Protein AF-A0A2V9ASQ1-F1 (afdb_monomer_lite)

Structure (mmCIF, N/CA/C/O backbone):
data_AF-A0A2V9ASQ1-F1
#
_entry.id   AF-A0A2V9ASQ1-F1
#
loop_
_atom_site.group_PDB
_atom_site.id
_atom_site.type_symbol
_atom_site.label_atom_id
_atom_site.label_alt_id
_atom_site.label_comp_id
_atom_site.label_asym_id
_atom_site.label_entity_id
_atom_site.label_seq_id
_atom_site.pdbx_PDB_ins_code
_atom_site.Cartn_x
_atom_site.Cartn_y
_atom_site.Cartn_z
_atom_site.occupancy
_atom_site.B_iso_or_equiv
_atom_site.auth_seq_id
_atom_site.auth_comp_id
_atom_site.auth_asym_id
_atom_site.auth_atom_id
_atom_site.pdbx_PDB_model_num
ATOM 1 N N . VAL A 1 1 ? 14.785 38.535 -5.615 1.00 66.75 1 VAL A N 1
ATOM 2 C CA . VAL A 1 1 ? 14.908 37.424 -6.588 1.00 66.75 1 VAL A CA 1
ATOM 3 C C . VAL A 1 1 ? 13.510 36.953 -6.958 1.00 66.75 1 VAL A C 1
ATOM 5 O O . VAL A 1 1 ? 12.688 36.824 -6.057 1.00 66.75 1 VAL A O 1
ATOM 8 N N . LEU A 1 2 ? 13.222 36.755 -8.245 1.00 79.19 2 LEU A N 1
ATOM 9 C CA . LEU A 1 2 ? 11.954 36.198 -8.739 1.00 79.19 2 LEU A CA 1
ATOM 10 C C . LEU A 1 2 ? 12.203 34.816 -9.364 1.00 79.19 2 LEU A C 1
ATOM 12 O O . LEU A 1 2 ? 13.325 34.525 -9.776 1.00 79.19 2 LEU A O 1
ATOM 16 N N . LYS A 1 3 ? 11.167 33.970 -9.443 1.00 86.06 3 LYS A N 1
ATOM 17 C CA . LYS A 1 3 ? 11.242 32.695 -10.177 1.00 86.06 3 LYS A CA 1
ATOM 18 C C . LYS A 1 3 ? 11.595 32.963 -11.649 1.00 86.06 3 LYS A C 1
ATOM 20 O O . LYS A 1 3 ? 11.177 33.977 -12.201 1.00 86.06 3 LYS A O 1
ATOM 25 N N . ASN A 1 4 ? 12.355 32.060 -12.265 1.00 85.75 4 ASN A N 1
ATOM 26 C CA . ASN A 1 4 ? 12.883 32.130 -13.632 1.00 85.75 4 ASN A CA 1
ATOM 27 C C . ASN A 1 4 ? 13.886 33.266 -13.917 1.00 85.75 4 ASN A C 1
ATOM 29 O O . ASN A 1 4 ? 14.324 33.390 -15.062 1.00 85.75 4 ASN A O 1
ATOM 33 N N . MET A 1 5 ? 14.276 34.061 -12.914 1.00 91.75 5 MET A N 1
ATOM 34 C CA . MET A 1 5 ? 15.291 35.109 -13.048 1.00 91.75 5 MET A CA 1
ATOM 35 C C . MET A 1 5 ? 16.697 34.497 -13.129 1.00 91.75 5 MET A C 1
ATOM 37 O O . MET A 1 5 ? 16.982 33.517 -12.438 1.00 91.75 5 MET A O 1
ATOM 41 N N . TRP A 1 6 ? 17.574 35.086 -13.943 1.00 91.62 6 TRP A N 1
ATOM 42 C CA . TRP A 1 6 ? 19.002 34.761 -13.956 1.00 91.62 6 TRP A CA 1
ATOM 43 C C . TRP A 1 6 ? 19.719 35.467 -12.804 1.00 91.62 6 TRP A C 1
ATOM 45 O O . TRP A 1 6 ? 19.472 36.647 -12.550 1.00 91.62 6 TRP A O 1
ATOM 55 N N . VAL A 1 7 ? 20.611 34.752 -12.123 1.00 91.94 7 VAL A N 1
ATOM 56 C CA . VAL A 1 7 ? 21.483 35.281 -11.068 1.00 91.94 7 VAL A CA 1
ATOM 57 C C . VAL A 1 7 ? 22.901 34.741 -11.236 1.00 91.94 7 VAL A C 1
ATOM 59 O O . VAL A 1 7 ? 23.090 33.633 -11.739 1.00 91.94 7 VAL A O 1
ATOM 62 N N . THR A 1 8 ? 23.886 35.515 -10.786 1.00 92.06 8 THR A N 1
ATOM 63 C CA . THR A 1 8 ? 25.280 35.074 -10.668 1.00 92.06 8 THR A CA 1
ATOM 64 C C . THR A 1 8 ? 25.557 34.727 -9.209 1.00 92.06 8 THR A C 1
ATOM 66 O O . THR A 1 8 ? 25.325 35.544 -8.320 1.00 92.06 8 THR A O 1
ATOM 69 N N . LEU A 1 9 ? 26.017 33.505 -8.972 1.00 88.69 9 LEU A N 1
ATOM 70 C CA . LEU A 1 9 ? 26.540 33.018 -7.703 1.00 88.69 9 LEU A CA 1
ATOM 71 C C . LEU A 1 9 ? 28.034 33.321 -7.632 1.00 88.69 9 LEU A C 1
ATOM 73 O O . LEU A 1 9 ? 28.759 32.980 -8.564 1.00 88.69 9 LEU A O 1
ATOM 77 N N . GLU A 1 10 ? 28.492 33.879 -6.515 1.00 90.12 10 GLU A N 1
ATOM 78 C CA . GLU A 1 10 ? 29.913 33.915 -6.163 1.00 90.12 10 GLU A CA 1
ATOM 79 C C . GLU A 1 10 ? 30.179 32.845 -5.105 1.00 90.12 10 GLU A C 1
ATOM 81 O O . GLU A 1 10 ? 29.611 32.879 -4.013 1.00 90.12 10 GLU A O 1
ATOM 86 N N . ILE A 1 11 ? 31.007 31.863 -5.451 1.00 86.94 11 ILE A N 1
ATOM 87 C CA . ILE A 1 11 ? 31.302 30.699 -4.617 1.00 86.94 11 ILE A CA 1
ATOM 88 C C . ILE A 1 11 ? 32.784 30.755 -4.226 1.00 86.94 11 ILE A C 1
ATOM 90 O O . ILE A 1 11 ? 33.642 30.742 -5.113 1.00 86.94 11 ILE A O 1
ATOM 94 N N . PRO A 1 12 ? 33.118 30.847 -2.923 1.00 82.88 12 PRO A N 1
ATOM 95 C CA . PRO A 1 12 ? 34.505 30.846 -2.468 1.00 82.88 12 PRO A CA 1
ATOM 96 C C . PRO A 1 12 ? 35.256 29.609 -2.968 1.00 82.88 12 PRO A C 1
ATOM 98 O O . PRO A 1 12 ? 34.724 28.499 -2.926 1.00 82.88 12 PRO A O 1
ATOM 101 N N . HIS A 1 13 ? 36.494 29.787 -3.433 1.00 80.50 13 HIS A N 1
ATOM 102 C CA . HIS A 1 13 ? 37.322 28.650 -3.824 1.00 80.50 13 HIS A CA 1
ATOM 103 C C . HIS A 1 13 ? 37.746 27.861 -2.570 1.00 80.50 13 HIS A C 1
ATOM 105 O O . HIS A 1 13 ? 38.142 28.488 -1.585 1.00 80.50 13 HIS A O 1
ATOM 111 N N . PRO A 1 14 ? 37.739 26.514 -2.584 1.00 76.62 14 PRO A N 1
ATOM 112 C CA . PRO A 1 14 ? 38.239 25.706 -1.464 1.00 76.62 14 PRO A CA 1
ATOM 113 C C . PRO A 1 14 ? 39.764 25.795 -1.255 1.00 76.62 14 PRO A C 1
ATOM 115 O O . PRO A 1 14 ? 40.278 25.258 -0.279 1.00 76.62 14 PRO A O 1
ATOM 118 N N . GLU A 1 15 ? 40.491 26.471 -2.150 1.00 78.75 15 GLU A N 1
ATOM 119 C CA . GLU A 1 15 ? 41.943 26.660 -2.059 1.00 78.75 15 GLU A CA 1
ATOM 120 C C . GLU A 1 15 ? 42.275 28.113 -1.721 1.00 78.75 15 GLU A C 1
ATOM 122 O O . GLU A 1 15 ? 41.884 29.043 -2.433 1.00 78.75 15 GLU A O 1
ATOM 127 N N . THR A 1 16 ? 43.030 28.304 -0.641 1.00 74.00 16 THR A N 1
ATOM 128 C CA . THR A 1 16 ? 43.432 29.620 -0.141 1.00 74.00 16 THR A CA 1
ATOM 129 C C . THR A 1 16 ? 44.276 30.373 -1.172 1.00 74.00 16 THR A C 1
ATOM 131 O O . THR A 1 16 ? 45.390 29.963 -1.487 1.00 74.00 16 THR A O 1
ATOM 134 N N . GLY A 1 17 ? 43.767 31.510 -1.654 1.00 78.31 17 GLY A N 1
ATOM 135 C CA . GLY A 1 17 ? 44.460 32.393 -2.601 1.00 78.31 17 GLY A CA 1
ATOM 136 C C . GLY A 1 17 ? 43.911 32.368 -4.031 1.00 78.31 17 GLY A C 1
ATOM 137 O O . GLY A 1 17 ? 44.280 33.234 -4.822 1.00 78.31 17 GLY A O 1
ATOM 138 N N . GLN A 1 18 ? 43.001 31.447 -4.363 1.00 79.88 18 GLN A N 1
ATOM 139 C CA . GLN A 1 18 ? 42.283 31.474 -5.641 1.00 79.88 18 GLN A CA 1
ATOM 140 C C . GLN A 1 18 ? 41.090 32.459 -5.612 1.00 79.88 18 GLN A C 1
ATOM 142 O O . GLN A 1 18 ? 40.472 32.646 -4.559 1.00 79.88 18 GLN A O 1
ATOM 147 N N . PRO A 1 19 ? 40.734 33.097 -6.747 1.00 81.88 19 PRO A N 1
ATOM 148 C CA . PRO A 1 19 ? 39.574 33.984 -6.822 1.00 81.88 19 PRO A CA 1
ATOM 149 C C . PRO A 1 19 ? 38.247 33.211 -6.659 1.00 81.88 19 PRO A C 1
ATOM 151 O O . PRO A 1 19 ? 38.173 32.035 -7.029 1.00 81.88 19 PRO A O 1
ATOM 154 N N . PRO A 1 20 ? 37.171 33.850 -6.154 1.00 83.69 20 PRO A N 1
ATOM 155 C CA . PRO A 1 20 ? 35.844 33.237 -6.098 1.00 83.69 20 PRO A CA 1
ATOM 156 C C . PRO A 1 20 ? 35.356 32.788 -7.481 1.00 83.69 20 PRO A C 1
ATOM 158 O O . PRO A 1 20 ? 35.500 33.503 -8.474 1.00 83.69 20 PRO A O 1
ATOM 161 N N . ARG A 1 21 ? 34.735 31.608 -7.543 1.00 84.75 21 ARG A N 1
ATOM 162 C CA . ARG A 1 21 ? 34.121 31.068 -8.759 1.00 84.75 21 ARG A CA 1
ATOM 163 C C . ARG A 1 21 ? 32.798 31.786 -9.009 1.00 84.75 21 ARG A C 1
ATOM 165 O O . ARG A 1 21 ? 31.922 31.768 -8.147 1.00 84.75 21 ARG A O 1
ATOM 172 N N . GLN A 1 22 ? 32.636 32.380 -10.188 1.00 87.44 22 GLN A N 1
ATOM 173 C CA . GLN A 1 22 ? 31.364 32.959 -10.624 1.00 87.44 22 GLN A CA 1
ATOM 174 C C . GLN A 1 22 ? 30.602 31.962 -11.501 1.00 87.44 22 GLN A C 1
ATOM 176 O O . GLN A 1 22 ? 31.127 31.506 -12.515 1.00 87.44 22 GLN A O 1
ATOM 181 N N . VAL A 1 23 ? 29.364 31.629 -11.123 1.00 88.81 23 VAL A N 1
ATOM 182 C CA . VAL A 1 23 ? 28.495 30.718 -11.892 1.00 88.81 23 VAL A CA 1
ATOM 183 C C . VAL A 1 23 ? 27.116 31.323 -12.078 1.00 88.81 23 VAL A C 1
ATOM 185 O O . VAL A 1 23 ? 26.509 31.825 -11.134 1.00 88.81 23 VAL A O 1
ATOM 188 N N . ARG A 1 24 ? 26.593 31.258 -13.300 1.00 91.69 24 ARG A N 1
ATOM 189 C CA . ARG A 1 24 ? 25.249 31.726 -13.622 1.00 91.69 24 ARG A CA 1
ATOM 190 C C . ARG A 1 24 ? 24.228 30.598 -13.478 1.00 91.69 24 ARG A C 1
ATOM 192 O O . ARG A 1 24 ? 24.444 29.477 -13.933 1.00 91.69 24 ARG A O 1
ATOM 199 N N . GLY A 1 25 ? 23.103 30.913 -12.843 1.00 92.25 25 GLY A N 1
ATOM 200 C CA . GLY A 1 25 ? 21.998 29.983 -12.640 1.00 92.25 25 GLY A CA 1
ATOM 201 C C . GLY A 1 25 ? 20.637 30.661 -12.746 1.00 92.25 25 GLY A C 1
ATOM 202 O O . GLY A 1 25 ? 20.499 31.874 -12.558 1.00 92.25 25 GLY A O 1
ATOM 203 N N . ARG A 1 26 ? 19.618 29.867 -13.064 1.00 93.69 26 ARG A N 1
ATOM 204 C CA . ARG A 1 26 ? 18.222 30.281 -13.175 1.00 93.69 26 ARG A CA 1
ATOM 205 C C . ARG A 1 26 ? 17.444 29.836 -11.946 1.00 93.69 26 ARG A C 1
ATOM 207 O O . ARG A 1 26 ? 17.556 28.702 -11.496 1.00 93.69 26 ARG A O 1
ATOM 214 N N . VAL A 1 27 ? 16.624 30.727 -11.402 1.00 93.94 27 VAL A N 1
ATOM 215 C CA . VAL A 1 27 ? 15.876 30.471 -10.163 1.00 93.94 27 VAL A CA 1
ATOM 216 C C . VAL A 1 27 ? 14.687 29.543 -10.408 1.00 93.94 27 VAL A C 1
ATOM 218 O O . VAL A 1 27 ? 13.635 29.989 -10.871 1.00 93.94 27 VAL A O 1
ATOM 221 N N . ALA A 1 28 ? 14.838 28.270 -10.044 1.00 93.12 28 ALA A N 1
ATOM 222 C CA . ALA A 1 28 ? 13.814 27.238 -10.194 1.00 93.12 28 ALA A CA 1
ATOM 223 C C . ALA A 1 28 ? 12.692 27.388 -9.151 1.00 93.12 28 ALA A C 1
ATOM 225 O O . ALA A 1 28 ? 11.502 27.419 -9.489 1.00 93.12 28 ALA A O 1
ATOM 226 N N . TRP A 1 29 ? 13.055 27.558 -7.873 1.00 94.75 29 TRP A N 1
ATOM 227 C CA . TRP A 1 29 ? 12.104 27.827 -6.791 1.00 94.75 29 TRP A CA 1
ATOM 228 C C . TRP A 1 29 ? 12.689 28.703 -5.677 1.00 94.75 29 TRP A C 1
ATOM 230 O O . TRP A 1 29 ? 13.901 28.813 -5.510 1.00 94.75 29 TRP A O 1
ATOM 240 N N . ILE A 1 30 ? 11.792 29.351 -4.925 1.00 91.62 30 ILE A N 1
ATOM 241 C CA . ILE A 1 30 ? 12.100 30.176 -3.749 1.00 91.62 30 ILE A CA 1
ATOM 242 C C . ILE A 1 30 ? 11.101 29.818 -2.648 1.00 91.62 30 ILE A C 1
ATOM 244 O O . ILE A 1 30 ? 9.896 30.000 -2.834 1.00 91.62 30 ILE A O 1
ATOM 248 N N . GLN A 1 31 ? 11.586 29.386 -1.488 1.00 93.00 31 GLN A N 1
ATOM 249 C CA . GLN A 1 31 ? 10.782 29.261 -0.278 1.00 93.00 31 GLN A CA 1
ATOM 250 C C . GLN A 1 31 ? 11.003 30.495 0.591 1.00 93.00 31 GLN A C 1
ATOM 252 O O . GLN A 1 31 ? 12.125 30.825 0.983 1.00 93.00 31 GLN A O 1
ATOM 257 N N . ARG A 1 32 ? 9.906 31.196 0.884 1.00 88.62 32 ARG A N 1
ATOM 258 C CA . ARG A 1 32 ? 9.924 32.333 1.805 1.00 88.62 32 ARG A CA 1
ATOM 259 C C . ARG A 1 32 ? 10.017 31.816 3.251 1.00 88.62 32 ARG A C 1
ATOM 261 O O . ARG A 1 32 ? 9.300 30.864 3.575 1.00 88.62 32 ARG A O 1
ATOM 268 N N . PRO A 1 33 ? 10.842 32.436 4.113 1.00 91.44 33 PRO A N 1
ATOM 269 C CA . PRO A 1 33 ? 10.859 32.163 5.548 1.00 91.44 33 PRO A CA 1
ATOM 270 C C . PRO A 1 33 ? 9.451 32.224 6.150 1.00 91.44 33 PRO A C 1
ATOM 272 O O . PRO A 1 33 ? 8.705 33.163 5.869 1.00 91.44 33 PRO A O 1
ATOM 275 N N . ARG A 1 34 ? 9.085 31.253 6.997 1.00 88.31 34 ARG A N 1
ATOM 276 C CA . ARG A 1 34 ? 7.838 31.313 7.786 1.00 88.31 34 ARG A CA 1
ATOM 277 C C . ARG A 1 34 ? 8.023 32.077 9.099 1.00 88.31 34 ARG A C 1
ATOM 279 O O . ARG A 1 34 ? 7.042 32.482 9.710 1.00 88.31 34 ARG A O 1
ATOM 286 N N . THR A 1 35 ? 9.267 32.282 9.532 1.00 87.31 35 THR A N 1
ATOM 287 C CA . THR A 1 35 ? 9.626 33.054 10.729 1.00 87.31 35 THR A CA 1
ATOM 288 C C . THR A 1 35 ? 10.836 33.948 10.455 1.00 87.31 35 THR A C 1
ATOM 290 O O . THR A 1 35 ? 11.650 33.657 9.583 1.00 87.31 35 THR A O 1
ATOM 293 N N . VAL A 1 36 ? 10.993 35.024 11.235 1.00 83.06 36 VAL A N 1
ATOM 294 C CA . VAL A 1 36 ? 12.063 36.035 11.063 1.00 83.06 36 VAL A CA 1
ATOM 295 C C . VAL A 1 36 ? 13.482 35.457 11.236 1.00 83.06 36 VAL A C 1
ATOM 297 O O . VAL A 1 36 ? 14.451 36.056 10.789 1.00 83.06 36 VAL A O 1
ATOM 300 N N . ARG A 1 37 ? 13.619 34.279 11.864 1.00 86.75 37 ARG A N 1
ATOM 301 C CA . ARG A 1 37 ? 14.907 33.589 12.075 1.00 86.75 37 ARG A CA 1
ATOM 302 C C . ARG A 1 37 ? 15.264 32.580 10.975 1.00 86.75 37 ARG A C 1
ATOM 304 O O . ARG A 1 37 ? 16.344 32.003 11.024 1.00 86.75 37 ARG A O 1
ATOM 311 N N . GLN A 1 38 ? 14.369 32.321 10.021 1.00 88.56 38 GLN A N 1
ATOM 312 C CA . GLN A 1 38 ? 14.626 31.400 8.913 1.00 88.56 38 GLN A CA 1
ATOM 313 C C . GLN A 1 38 ? 15.259 32.139 7.728 1.00 88.56 38 GLN A C 1
ATOM 315 O O . GLN A 1 38 ? 14.859 33.251 7.386 1.00 88.56 38 GLN A O 1
ATOM 320 N N . LEU A 1 39 ? 16.231 31.499 7.080 1.00 89.62 39 LEU A N 1
ATOM 321 C CA . LEU A 1 39 ? 16.844 31.997 5.849 1.00 89.62 39 LEU A CA 1
ATOM 322 C C . LEU A 1 39 ? 15.959 31.686 4.635 1.00 89.62 39 LEU A C 1
ATOM 324 O O . LEU A 1 39 ? 15.173 30.736 4.647 1.00 89.62 39 LEU A O 1
ATOM 328 N N . PHE A 1 40 ? 16.099 32.477 3.570 1.00 88.19 40 PHE A N 1
ATOM 329 C CA . PHE A 1 40 ? 15.513 32.135 2.275 1.00 88.19 40 PHE A CA 1
ATOM 330 C C . PHE A 1 40 ? 16.185 30.878 1.728 1.00 88.19 40 PHE A C 1
ATOM 332 O O . PHE A 1 40 ? 17.410 30.810 1.670 1.00 88.19 40 PHE A O 1
ATOM 339 N N . GLN A 1 41 ? 15.382 29.920 1.272 1.00 92.31 41 GLN A N 1
ATOM 340 C CA . GLN A 1 41 ? 15.879 28.787 0.499 1.00 92.31 41 GLN A CA 1
ATOM 341 C C . GLN A 1 41 ? 15.555 29.042 -0.973 1.00 92.31 41 GLN A C 1
ATOM 343 O O . GLN A 1 41 ? 14.426 29.404 -1.317 1.00 92.31 41 GLN A O 1
ATOM 348 N N . VAL A 1 42 ? 16.563 28.916 -1.830 1.00 90.81 42 VAL A N 1
ATOM 349 C CA . VAL A 1 42 ? 16.475 29.174 -3.269 1.00 90.81 42 VAL A CA 1
ATOM 350 C C . VAL A 1 42 ? 17.175 28.027 -3.978 1.00 90.81 42 VAL A C 1
ATOM 352 O O . VAL A 1 42 ? 18.340 27.766 -3.688 1.00 90.81 42 VAL A O 1
ATOM 355 N N . ALA A 1 43 ? 16.490 27.371 -4.911 1.00 90.56 43 ALA A N 1
ATOM 356 C CA . ALA A 1 43 ? 17.130 26.424 -5.814 1.00 90.56 43 ALA A CA 1
ATOM 357 C C . ALA A 1 43 ? 17.415 27.074 -7.164 1.00 90.56 43 ALA A C 1
ATOM 359 O O . ALA A 1 43 ? 16.625 27.877 -7.677 1.00 90.56 43 ALA A O 1
ATOM 360 N N . LEU A 1 44 ? 18.557 26.696 -7.725 1.00 91.00 44 LEU A N 1
ATOM 361 C CA . LEU A 1 44 ? 19.111 27.246 -8.947 1.00 91.00 44 LEU A CA 1
ATOM 362 C C . LEU A 1 44 ? 19.431 26.101 -9.904 1.00 91.00 44 LEU A C 1
ATOM 364 O O . LEU A 1 44 ? 20.175 25.190 -9.554 1.00 91.00 44 LEU A O 1
ATOM 368 N N . GLU A 1 45 ? 18.874 26.171 -11.106 1.00 91.25 45 GLU A N 1
ATOM 369 C CA . GLU A 1 45 ? 19.313 25.381 -12.254 1.00 91.25 45 GLU A CA 1
ATOM 370 C C . GLU A 1 45 ? 20.552 26.078 -12.825 1.00 91.25 45 GLU A C 1
ATOM 372 O O . GLU A 1 45 ? 20.473 27.237 -13.239 1.00 91.25 45 GLU A O 1
ATOM 377 N N . LEU A 1 46 ? 21.716 25.429 -12.782 1.00 89.75 46 LEU A N 1
ATOM 378 C CA . LEU A 1 46 ? 22.957 26.011 -13.300 1.00 89.75 46 LEU A CA 1
ATOM 379 C C . LEU A 1 46 ? 22.948 26.005 -14.835 1.00 89.75 46 LEU A C 1
ATOM 381 O O . LEU A 1 46 ? 22.449 25.065 -15.446 1.00 89.75 46 LEU A O 1
ATOM 385 N N . GLU A 1 47 ? 23.504 27.049 -15.459 1.00 88.12 47 GLU A N 1
ATOM 386 C CA . GLU A 1 47 ? 23.593 27.154 -16.929 1.00 88.12 47 GLU A CA 1
ATOM 387 C C . GLU A 1 47 ? 24.513 26.076 -17.533 1.00 88.12 47 GLU A C 1
ATOM 389 O O . GLU A 1 47 ? 24.305 25.643 -18.663 1.00 88.12 47 GLU A O 1
ATOM 394 N N . LEU A 1 48 ? 25.500 25.619 -16.756 1.00 81.94 48 LEU A N 1
ATOM 395 C CA . LEU A 1 48 ? 26.424 24.542 -17.097 1.00 81.94 48 LEU A CA 1
ATOM 396 C C . LEU A 1 48 ? 26.466 23.528 -15.938 1.00 81.94 48 LEU A C 1
ATOM 398 O O . LEU A 1 48 ? 26.676 23.953 -14.795 1.00 81.94 48 LEU A O 1
ATOM 402 N N . PRO A 1 49 ? 26.291 22.215 -16.189 1.00 73.38 49 PRO A N 1
ATOM 403 C CA . PRO A 1 49 ? 26.576 21.192 -15.190 1.00 73.38 49 PRO A CA 1
ATOM 404 C C . PRO A 1 49 ? 28.084 21.170 -14.918 1.00 73.38 49 PRO A C 1
ATOM 406 O O . PRO A 1 49 ? 28.898 21.244 -15.838 1.00 73.38 49 PRO A O 1
ATOM 409 N N . GLY A 1 50 ? 28.473 21.107 -13.648 1.00 79.94 50 GLY A N 1
ATOM 410 C CA . GLY A 1 50 ? 29.881 21.156 -13.280 1.00 79.94 50 GLY A CA 1
ATOM 411 C C . GLY A 1 50 ? 30.100 21.173 -11.777 1.00 79.94 50 GLY A C 1
ATOM 412 O O . GLY A 1 50 ? 29.232 21.560 -10.992 1.00 79.94 50 GLY A O 1
ATOM 413 N N . ASN A 1 51 ? 31.296 20.763 -11.369 1.00 80.38 51 ASN A N 1
ATOM 414 C CA . ASN A 1 51 ? 31.667 20.614 -9.967 1.00 80.38 51 ASN A CA 1
ATOM 415 C C . ASN A 1 51 ? 32.008 21.956 -9.284 1.00 80.38 51 ASN A C 1
ATOM 417 O O . ASN A 1 51 ? 33.149 22.220 -8.887 1.00 80.38 51 ASN A O 1
ATOM 421 N N . VAL A 1 52 ? 31.009 22.832 -9.146 1.00 78.75 52 VAL A N 1
ATOM 422 C CA . VAL A 1 52 ? 31.208 24.181 -8.594 1.00 78.75 52 VAL A CA 1
ATOM 423 C C . VAL A 1 52 ? 31.674 24.141 -7.135 1.00 78.75 52 VAL A C 1
ATOM 425 O O . VAL A 1 52 ? 32.513 24.952 -6.743 1.00 78.75 52 VAL A O 1
ATOM 428 N N . TRP A 1 53 ? 31.198 23.154 -6.370 1.00 79.81 53 TRP A N 1
ATOM 429 C CA . TRP A 1 53 ? 31.478 22.973 -4.941 1.00 79.81 53 TRP A CA 1
ATOM 430 C C . TRP A 1 53 ? 32.797 22.251 -4.622 1.00 79.81 53 TRP A C 1
ATOM 432 O O . TRP A 1 53 ? 33.152 22.157 -3.451 1.00 79.81 53 TRP A O 1
ATOM 442 N N . GLY A 1 54 ? 33.531 21.749 -5.622 1.00 73.69 54 GLY A N 1
ATOM 443 C CA . GLY A 1 54 ? 34.813 21.065 -5.398 1.00 73.69 54 GLY A CA 1
ATOM 444 C C . GLY A 1 54 ? 34.685 19.692 -4.725 1.00 73.69 54 GLY A C 1
ATOM 445 O O . GLY A 1 54 ? 35.555 19.297 -3.955 1.00 73.69 54 GLY A O 1
ATOM 446 N N . ILE A 1 55 ? 33.602 18.963 -5.003 1.00 77.69 55 ILE A N 1
ATOM 447 C CA . ILE A 1 55 ? 33.387 17.579 -4.555 1.00 77.69 55 ILE A CA 1
ATOM 448 C C . ILE A 1 55 ? 34.508 16.701 -5.129 1.00 77.69 55 ILE A C 1
ATOM 450 O O . ILE A 1 55 ? 34.737 16.731 -6.333 1.00 77.69 55 ILE A O 1
ATOM 454 N N . GLY A 1 56 ? 35.203 15.911 -4.305 1.00 71.19 56 GLY A N 1
ATOM 455 C CA . GLY A 1 56 ? 36.368 15.129 -4.761 1.00 71.19 56 GLY A CA 1
ATOM 456 C C . GLY A 1 56 ? 36.060 14.048 -5.810 1.00 71.19 56 GLY A C 1
ATOM 457 O O . GLY A 1 56 ? 36.942 13.671 -6.572 1.00 71.19 56 GLY A O 1
ATOM 458 N N . PHE A 1 57 ? 34.807 13.588 -5.867 1.00 75.94 57 PHE A N 1
ATOM 459 C CA . PHE A 1 57 ? 34.308 12.584 -6.811 1.00 75.94 57 PHE A CA 1
ATOM 460 C C . PHE A 1 57 ? 32.974 13.068 -7.405 1.00 75.94 57 PHE A C 1
ATOM 462 O O . PHE A 1 57 ? 31.909 12.687 -6.912 1.00 75.94 57 PHE A O 1
ATOM 469 N N . PRO A 1 58 ? 32.998 13.993 -8.380 1.00 79.31 58 PRO A N 1
ATOM 470 C CA . PRO A 1 58 ? 31.784 14.422 -9.057 1.00 79.31 58 PRO A CA 1
ATOM 471 C C . PRO A 1 58 ? 31.287 13.317 -10.016 1.00 79.31 58 PRO A C 1
ATOM 473 O O . PRO A 1 58 ? 32.097 12.510 -10.476 1.00 79.31 58 PRO A O 1
ATOM 476 N N . PRO A 1 59 ? 29.982 13.276 -10.339 1.00 78.88 59 PRO A N 1
ATOM 477 C CA . PRO A 1 59 ? 29.454 12.473 -11.444 1.00 78.88 59 PRO A CA 1
ATOM 478 C C . PRO A 1 59 ? 30.198 12.722 -12.767 1.00 78.88 59 PRO A C 1
ATOM 480 O O . PRO A 1 59 ? 30.700 13.821 -12.998 1.00 78.88 59 PRO A O 1
ATOM 483 N N . GLU A 1 60 ? 30.256 11.722 -13.650 1.00 73.50 60 GLU A N 1
ATOM 484 C CA . GLU A 1 60 ? 31.022 11.797 -14.909 1.00 73.50 60 GLU A CA 1
ATOM 485 C C . GLU A 1 60 ? 30.515 12.892 -15.869 1.00 73.50 60 GLU A C 1
ATOM 487 O O . GLU A 1 60 ? 31.290 13.457 -16.639 1.00 73.50 60 GLU A O 1
ATOM 492 N N . ASP A 1 61 ? 29.230 13.251 -15.781 1.00 72.12 61 ASP A N 1
ATOM 493 C CA . ASP A 1 61 ? 28.597 14.349 -16.518 1.00 72.12 61 ASP A CA 1
ATOM 494 C C . ASP A 1 61 ? 28.907 15.745 -15.934 1.00 72.12 61 ASP A C 1
ATOM 496 O O . ASP A 1 61 ? 28.679 16.765 -16.588 1.00 72.12 61 ASP A O 1
ATOM 500 N N . TRP A 1 62 ? 29.471 15.826 -14.723 1.00 74.69 62 TRP A N 1
ATOM 501 C CA . TRP A 1 62 ? 29.856 17.079 -14.061 1.00 74.69 62 TRP A CA 1
ATOM 502 C C . TRP A 1 62 ? 31.317 17.415 -14.367 1.00 74.69 62 TRP A C 1
ATOM 504 O O . TRP A 1 62 ? 32.175 17.443 -13.478 1.00 74.69 62 TRP A O 1
ATOM 514 N N . GLY A 1 63 ? 31.585 17.688 -15.645 1.00 61.50 63 GLY A N 1
ATOM 515 C CA . GLY A 1 63 ? 32.925 17.948 -16.167 1.00 61.50 63 GLY A CA 1
ATOM 516 C C . GLY A 1 63 ? 33.722 19.023 -15.410 1.00 61.50 63 GLY A C 1
ATOM 517 O O . GLY A 1 63 ? 33.180 19.892 -14.716 1.00 61.50 63 GLY A O 1
ATOM 518 N N . ASN A 1 64 ? 35.048 18.967 -15.570 1.00 58.44 64 ASN A N 1
ATOM 519 C CA . ASN A 1 64 ? 35.984 19.896 -14.936 1.00 58.44 64 ASN A CA 1
ATOM 520 C C . ASN A 1 64 ? 35.634 21.352 -15.277 1.00 58.44 64 ASN A C 1
ATOM 522 O O . ASN A 1 64 ? 35.776 21.790 -16.419 1.00 58.44 64 ASN A O 1
ATOM 526 N N . PHE A 1 65 ? 35.200 22.109 -14.266 1.00 58.84 65 PHE A N 1
ATOM 527 C CA . PHE A 1 65 ? 34.777 23.499 -14.413 1.00 58.84 65 PHE A CA 1
ATOM 528 C C . PHE A 1 65 ? 35.987 24.422 -14.634 1.00 58.84 65 PHE A C 1
ATOM 530 O O . PHE A 1 65 ? 36.511 25.033 -13.700 1.00 58.84 65 PHE A O 1
ATOM 537 N N . VAL A 1 66 ? 36.446 24.513 -15.884 1.00 50.50 66 VAL A N 1
ATOM 538 C CA . VAL A 1 66 ? 37.467 25.476 -16.304 1.00 50.50 66 VAL A CA 1
ATOM 539 C C . VAL A 1 66 ? 36.807 26.843 -16.464 1.00 50.50 66 VAL A C 1
ATOM 541 O O . VAL A 1 66 ? 36.140 27.115 -17.460 1.00 50.50 66 VAL A O 1
ATOM 544 N N . VAL A 1 67 ? 37.015 27.726 -15.486 1.00 50.91 67 VAL A N 1
ATOM 545 C CA . VAL A 1 67 ? 36.731 29.155 -15.662 1.00 50.91 67 VAL A CA 1
ATOM 546 C C . VAL A 1 67 ? 37.664 29.683 -16.759 1.00 50.91 67 VAL A C 1
ATOM 548 O O . VAL A 1 67 ? 38.882 29.569 -16.595 1.00 50.91 67 VAL A O 1
ATOM 551 N N . PRO A 1 68 ? 37.158 30.291 -17.849 1.00 42.59 68 PRO A N 1
ATOM 552 C CA . PRO A 1 68 ? 38.010 30.961 -18.819 1.00 42.59 68 PRO A CA 1
ATOM 553 C C . PRO A 1 68 ? 38.607 32.221 -18.181 1.00 42.59 68 PRO A C 1
ATOM 555 O O . PRO A 1 68 ? 38.014 33.302 -18.181 1.00 42.59 68 PRO A O 1
ATOM 558 N N . ALA A 1 69 ? 39.800 32.079 -17.610 1.00 40.94 69 ALA A N 1
ATOM 559 C CA . ALA A 1 69 ? 40.593 33.213 -17.175 1.00 40.94 69 ALA A CA 1
ATOM 560 C C . ALA A 1 69 ? 40.992 34.051 -18.401 1.00 40.94 69 ALA A C 1
ATOM 562 O O . ALA A 1 69 ? 41.589 33.537 -19.342 1.00 40.94 69 ALA A O 1
ATOM 563 N N . SER A 1 70 ? 40.728 35.358 -18.333 1.00 39.25 70 SER A N 1
ATOM 564 C CA . SER A 1 70 ? 41.066 36.382 -19.339 1.00 39.25 70 SER A CA 1
ATOM 565 C C . SER A 1 70 ? 40.106 36.552 -20.523 1.00 39.25 70 SER A C 1
ATOM 567 O O . SER A 1 70 ? 40.449 36.320 -21.678 1.00 39.25 70 SER A O 1
ATOM 569 N N . ALA A 1 71 ? 39.005 37.262 -20.263 1.00 38.50 71 ALA A N 1
ATOM 570 C CA . ALA A 1 71 ? 38.595 38.329 -21.177 1.00 38.50 71 ALA A CA 1
ATOM 571 C C . ALA A 1 71 ? 39.619 39.490 -21.111 1.00 38.50 71 ALA A C 1
ATOM 573 O O . ALA A 1 71 ? 39.364 40.533 -20.506 1.00 38.50 71 ALA A O 1
ATOM 574 N N . ARG A 1 72 ? 40.812 39.304 -21.695 1.00 35.91 72 ARG A N 1
ATOM 575 C CA . ARG A 1 72 ? 41.803 40.374 -21.904 1.00 35.91 72 ARG A CA 1
ATOM 576 C C . ARG A 1 72 ? 42.397 40.299 -23.306 1.00 35.91 72 ARG A C 1
ATOM 578 O O . ARG A 1 72 ? 43.057 39.328 -23.640 1.00 35.91 72 ARG A O 1
ATOM 585 N N . SER A 1 73 ? 42.167 41.383 -24.051 1.00 31.39 73 SER A N 1
ATOM 586 C CA . SER A 1 73 ? 42.881 41.838 -25.253 1.00 31.39 73 SER A CA 1
ATOM 587 C C . SER A 1 73 ? 43.278 40.789 -26.296 1.00 31.39 73 SER A C 1
ATOM 589 O O . SER A 1 73 ? 44.265 40.075 -26.139 1.00 31.39 73 SER A O 1
ATOM 591 N N . TYR A 1 74 ? 42.616 40.875 -27.450 1.00 39.22 74 TYR A N 1
ATOM 592 C CA . TYR A 1 74 ? 43.197 40.496 -28.735 1.00 39.22 74 TYR A CA 1
ATOM 593 C C . TYR A 1 74 ? 44.635 41.022 -28.860 1.00 39.22 74 TYR A C 1
ATOM 595 O O . TYR A 1 74 ? 44.850 42.232 -28.921 1.00 39.22 74 TYR A O 1
ATOM 603 N N . VAL A 1 75 ? 45.597 40.110 -28.953 1.00 31.47 75 VAL A N 1
ATOM 604 C CA . VAL A 1 75 ? 46.898 40.363 -29.573 1.00 31.47 75 VAL A CA 1
ATOM 605 C C . VAL A 1 75 ? 47.140 39.201 -30.520 1.00 31.47 75 VAL A C 1
ATOM 607 O O . VAL A 1 75 ? 47.352 38.072 -30.086 1.00 31.47 75 VAL A O 1
ATOM 610 N N . VAL A 1 76 ? 47.058 39.487 -31.819 1.00 43.84 76 VAL A N 1
ATOM 611 C CA . VAL A 1 76 ? 47.527 38.568 -32.857 1.00 43.84 76 VAL A CA 1
ATOM 612 C C . VAL A 1 76 ? 49.021 38.365 -32.645 1.00 43.84 76 VAL A C 1
ATOM 614 O O . VAL A 1 76 ? 49.763 39.339 -32.500 1.00 43.84 76 VAL A O 1
ATOM 617 N N . LYS A 1 77 ? 49.454 37.108 -32.629 1.00 31.78 77 LYS A N 1
ATOM 618 C CA . LYS A 1 77 ? 50.863 36.754 -32.726 1.00 31.78 77 LYS A CA 1
ATOM 619 C C . LYS A 1 77 ? 51.018 35.593 -33.695 1.00 31.78 77 LYS A C 1
ATOM 621 O O . LYS A 1 77 ? 50.798 34.442 -33.328 1.00 31.78 77 LYS A O 1
ATOM 626 N N . ASP A 1 78 ? 51.400 35.935 -34.918 1.00 35.56 78 ASP A N 1
ATOM 627 C CA . ASP A 1 78 ? 52.243 35.055 -35.715 1.00 35.56 78 ASP A CA 1
ATOM 628 C C . ASP A 1 78 ? 53.540 34.804 -34.927 1.00 35.56 78 ASP A C 1
ATOM 630 O O . ASP A 1 78 ? 54.132 35.743 -34.388 1.00 35.56 78 ASP A O 1
ATOM 634 N N . GLU A 1 79 ? 53.948 33.546 -34.790 1.00 34.25 79 GLU A N 1
ATOM 635 C CA . GLU A 1 79 ? 55.075 33.021 -35.572 1.00 34.25 79 GLU A CA 1
ATOM 636 C C . GLU A 1 79 ? 55.243 31.505 -35.368 1.00 34.25 79 GLU A C 1
ATOM 638 O O . GLU A 1 79 ? 54.719 30.908 -34.426 1.00 34.25 79 GLU A O 1
ATOM 643 N N . ASP A 1 80 ? 55.962 30.918 -36.321 1.00 34.62 80 ASP A N 1
ATOM 644 C CA . ASP A 1 80 ? 56.333 29.515 -36.499 1.00 34.62 80 ASP A CA 1
ATOM 645 C C . ASP A 1 80 ? 56.878 28.760 -35.266 1.00 34.62 80 ASP A C 1
ATOM 647 O O . ASP A 1 80 ? 57.407 29.342 -34.321 1.00 34.62 80 ASP A O 1
ATOM 651 N N . VAL A 1 81 ? 56.886 27.418 -35.353 1.00 32.16 81 VAL A N 1
ATOM 652 C CA . VAL A 1 81 ? 58.137 26.636 -35.536 1.00 32.16 81 VAL A CA 1
ATOM 653 C C . VAL A 1 81 ? 57.845 25.139 -35.782 1.00 32.16 81 VAL A C 1
ATOM 655 O O . VAL A 1 81 ? 57.179 24.475 -34.997 1.00 32.16 81 VAL A O 1
ATOM 658 N N . PHE A 1 82 ? 58.387 24.640 -36.901 1.00 31.83 82 PHE A N 1
ATOM 659 C CA . PHE A 1 82 ? 58.836 23.273 -37.242 1.00 31.83 82 PHE A CA 1
ATOM 660 C C . PHE A 1 82 ? 58.465 22.066 -36.350 1.00 31.83 82 PHE A C 1
ATOM 662 O O . PHE A 1 82 ? 58.854 22.005 -35.188 1.00 31.83 82 PHE A O 1
ATOM 669 N N . ALA A 1 83 ? 58.029 20.971 -36.996 1.00 30.27 83 ALA A N 1
ATOM 670 C CA . ALA A 1 83 ? 58.915 19.831 -37.328 1.00 30.27 83 ALA A CA 1
ATOM 671 C C . ALA A 1 83 ? 58.186 18.745 -38.157 1.00 30.27 83 ALA A C 1
ATOM 673 O O . ALA A 1 83 ? 57.047 18.410 -37.847 1.00 30.27 83 ALA A O 1
ATOM 674 N N . GLY A 1 84 ? 58.847 18.149 -39.165 1.00 29.48 84 GLY A N 1
ATOM 675 C CA . GLY A 1 84 ? 58.320 16.957 -39.861 1.00 29.48 84 GLY A CA 1
ATOM 676 C C . GLY A 1 84 ? 58.651 16.826 -41.354 1.00 29.48 84 GLY A C 1
ATOM 677 O O . GLY A 1 84 ? 57.749 16.879 -42.183 1.00 29.48 84 GLY A O 1
ATOM 678 N N . LEU A 1 85 ? 59.924 16.611 -41.702 1.00 39.66 85 LEU A N 1
ATOM 679 C CA . LEU A 1 85 ? 60.343 16.109 -43.022 1.00 39.66 85 LEU A CA 1
ATOM 680 C C . LEU A 1 85 ? 60.774 14.639 -42.905 1.00 39.66 85 LEU A C 1
ATOM 682 O O . LEU A 1 85 ? 61.416 14.282 -41.919 1.00 39.66 85 LEU A O 1
ATOM 686 N N . PRO A 1 86 ? 60.522 13.833 -43.947 1.00 40.56 86 PRO A N 1
ATOM 687 C CA . PRO A 1 86 ? 61.520 12.902 -44.469 1.00 40.56 86 PRO A CA 1
ATOM 688 C C . PRO A 1 86 ? 61.804 13.246 -45.947 1.00 40.56 86 PRO A C 1
ATOM 690 O O . PRO A 1 86 ? 60.892 13.405 -46.754 1.00 40.56 86 PRO A O 1
ATOM 693 N N . GLU A 1 87 ? 63.023 13.638 -46.310 1.00 33.06 87 GLU A N 1
ATOM 694 C CA . GLU A 1 87 ? 64.228 12.801 -46.472 1.00 33.06 87 GLU A CA 1
ATOM 695 C C . GLU A 1 87 ? 64.347 12.300 -47.923 1.00 33.06 87 GLU A C 1
ATOM 697 O O . GLU A 1 87 ? 63.595 11.453 -48.399 1.00 33.06 87 GLU A O 1
ATOM 702 N N . ARG A 1 88 ? 65.276 12.917 -48.665 1.00 32.25 88 ARG A N 1
ATOM 703 C CA . ARG A 1 88 ? 65.479 12.728 -50.106 1.00 32.25 88 ARG A CA 1
ATOM 704 C C . ARG A 1 88 ? 66.891 12.191 -50.310 1.00 32.25 88 ARG A C 1
ATOM 706 O O . ARG A 1 88 ? 67.854 12.933 -50.138 1.00 32.25 88 ARG A O 1
ATOM 713 N N . ILE A 1 89 ? 67.002 10.907 -50.637 1.00 36.41 89 ILE A N 1
ATOM 714 C CA . ILE A 1 89 ? 68.292 10.220 -50.775 1.00 36.41 89 ILE A CA 1
ATOM 715 C C . ILE A 1 89 ? 69.028 10.744 -52.018 1.00 36.41 89 ILE A C 1
ATOM 717 O O . ILE A 1 89 ? 68.494 10.724 -53.128 1.00 36.41 89 ILE A O 1
ATOM 721 N N . LEU A 1 90 ? 70.264 11.200 -51.813 1.00 38.22 90 LEU A N 1
ATOM 722 C CA . LEU A 1 90 ? 71.264 11.443 -52.849 1.00 38.22 90 LEU A CA 1
ATOM 723 C C . LEU A 1 90 ? 72.445 10.517 -52.562 1.00 38.22 90 LEU A C 1
ATOM 725 O O . LEU A 1 90 ? 73.227 10.806 -51.661 1.00 38.22 90 LEU A O 1
ATOM 729 N N . ASP A 1 91 ? 72.576 9.444 -53.342 1.00 33.88 91 ASP A N 1
ATOM 730 C CA . ASP A 1 91 ? 73.726 8.541 -53.277 1.00 33.88 91 ASP A CA 1
ATOM 731 C C . ASP A 1 91 ? 74.610 8.654 -54.525 1.00 33.88 91 ASP A C 1
ATOM 733 O O . ASP A 1 91 ? 74.225 8.340 -55.652 1.00 33.88 91 ASP A O 1
ATOM 737 N N . ALA A 1 92 ? 75.840 9.073 -54.266 1.00 36.19 92 ALA A N 1
ATOM 738 C CA . ALA A 1 92 ? 77.073 8.801 -54.998 1.00 36.19 92 ALA A CA 1
ATOM 739 C C . ALA A 1 92 ? 78.164 8.781 -53.902 1.00 36.19 92 ALA A C 1
ATOM 741 O O . ALA A 1 92 ? 78.019 9.577 -52.967 1.00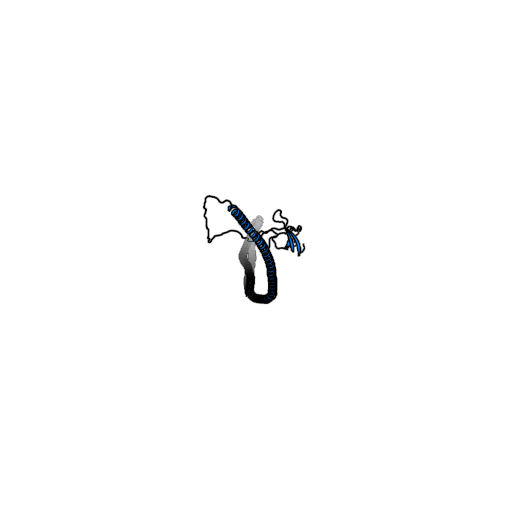 36.19 92 ALA A O 1
ATOM 742 N N . PRO A 1 93 ? 79.260 7.978 -53.968 1.00 45.69 93 PRO A N 1
ATOM 743 C CA . PRO A 1 93 ? 80.140 7.964 -55.150 1.00 45.69 93 PRO A CA 1
ATOM 744 C C . PRO A 1 93 ? 81.029 6.699 -55.401 1.00 45.69 93 PRO A C 1
ATOM 746 O O . PRO A 1 93 ? 81.100 5.767 -54.607 1.00 45.69 93 PRO A O 1
ATOM 749 N N . THR A 1 94 ? 81.889 6.815 -56.430 1.00 30.48 94 THR A N 1
ATOM 750 C CA . THR A 1 94 ? 83.294 6.304 -56.545 1.00 30.48 94 THR A CA 1
ATOM 751 C C . THR A 1 94 ? 83.659 4.940 -57.184 1.00 30.48 94 THR A C 1
ATOM 753 O O . THR A 1 94 ? 83.206 3.882 -56.773 1.00 30.48 94 THR A O 1
ATOM 756 N N . SER A 1 95 ? 84.695 5.033 -58.045 1.00 31.59 95 SER A N 1
ATOM 757 C CA . SER A 1 95 ? 85.849 4.117 -58.257 1.00 31.59 95 SER A CA 1
ATOM 758 C C . SER A 1 95 ? 85.866 3.021 -59.348 1.00 31.59 95 SER A C 1
ATOM 760 O O . SER A 1 95 ? 85.429 1.900 -59.143 1.00 31.59 95 SER A O 1
ATOM 762 N N . ALA A 1 96 ? 86.569 3.364 -60.443 1.00 35.72 96 ALA A N 1
ATOM 763 C CA . ALA A 1 96 ? 87.750 2.693 -61.037 1.00 35.72 96 ALA A CA 1
ATOM 764 C C . ALA A 1 96 ? 87.779 1.174 -61.355 1.00 35.72 96 ALA A C 1
ATOM 766 O O . ALA A 1 96 ? 87.701 0.350 -60.448 1.00 35.72 96 ALA A O 1
ATOM 767 N N . SER A 1 97 ? 88.162 0.820 -62.601 1.00 33.91 97 SER A N 1
ATOM 768 C CA . SER A 1 97 ? 89.457 0.154 -62.934 1.00 33.91 97 SER A CA 1
ATOM 769 C C . SER A 1 97 ? 89.653 -0.137 -64.444 1.00 33.91 97 SER A C 1
ATOM 771 O O . SER A 1 97 ? 88.688 -0.316 -65.182 1.00 33.91 97 SER A O 1
ATOM 773 N N . GLU A 1 98 ? 90.923 -0.183 -64.870 1.00 32.50 98 GLU A N 1
ATOM 774 C CA . GLU A 1 98 ? 91.479 -0.664 -66.166 1.00 32.50 98 GLU A CA 1
ATOM 775 C C . GLU A 1 98 ? 91.550 -2.224 -66.208 1.00 32.50 98 GLU A C 1
ATOM 777 O O . GLU A 1 98 ? 91.298 -2.806 -65.144 1.00 32.50 98 GLU A O 1
ATOM 782 N N . PRO A 1 99 ? 91.862 -2.942 -67.335 1.00 45.28 99 PRO A N 1
ATOM 783 C CA . PRO A 1 99 ? 93.255 -3.060 -67.866 1.00 45.28 99 PRO A CA 1
ATOM 784 C C . PRO A 1 99 ? 93.494 -3.456 -69.375 1.00 45.28 99 PRO A C 1
ATOM 786 O O . PRO A 1 99 ? 92.608 -3.961 -70.054 1.00 45.28 99 PRO A O 1
ATOM 789 N N . GLU A 1 100 ? 94.744 -3.255 -69.849 1.00 30.73 100 GLU A N 1
ATOM 790 C CA . GLU A 1 100 ? 95.670 -4.067 -70.721 1.00 30.73 100 GLU A CA 1
ATOM 791 C C . GLU A 1 100 ? 95.212 -5.087 -71.831 1.00 30.73 100 GLU A C 1
ATOM 793 O O . GLU A 1 100 ? 94.239 -5.809 -71.651 1.00 30.73 100 GLU A O 1
ATOM 798 N N . LEU A 1 101 ? 95.935 -5.377 -72.954 1.00 37.38 101 LEU A N 1
ATOM 799 C CA . LEU A 1 101 ? 97.044 -4.694 -73.692 1.00 37.38 101 LEU A CA 1
ATOM 800 C C . LEU A 1 101 ? 97.182 -5.021 -75.249 1.00 37.38 101 LEU A C 1
ATOM 802 O O . LEU A 1 101 ? 96.607 -4.236 -75.999 1.00 37.38 101 LEU A O 1
ATOM 806 N N . PRO A 1 102 ? 97.967 -6.005 -75.823 1.00 61.75 102 PRO A N 1
ATOM 807 C CA . PRO A 1 102 ? 98.788 -5.706 -77.041 1.00 61.75 102 PRO A CA 1
ATOM 808 C C . PRO A 1 102 ? 98.793 -6.740 -78.248 1.00 61.75 102 PRO A C 1
ATOM 810 O O . PRO A 1 102 ? 97.759 -7.357 -78.486 1.00 61.75 102 PRO A O 1
ATOM 813 N N . PRO A 1 103 ? 99.872 -6.924 -79.079 1.00 68.75 103 PRO A N 1
ATOM 814 C CA . PRO A 1 103 ? 100.119 -6.330 -80.422 1.00 68.75 103 PRO A CA 1
ATOM 815 C C . PRO A 1 103 ? 100.411 -7.392 -81.548 1.00 68.75 103 PRO A C 1
ATOM 817 O O . PRO A 1 103 ? 100.013 -8.544 -81.371 1.00 68.75 103 PRO A O 1
ATOM 820 N N . PRO A 1 104 ? 101.078 -7.086 -82.706 1.00 53.75 104 PRO A N 1
ATOM 821 C CA . PRO A 1 104 ? 102.563 -7.155 -82.803 1.00 53.75 104 PRO A CA 1
ATOM 822 C C . PRO A 1 104 ? 103.251 -6.203 -83.842 1.00 53.75 104 PRO A C 1
ATOM 824 O O . PRO A 1 104 ? 102.634 -5.277 -84.357 1.00 53.75 104 PRO A O 1
ATOM 827 N N . ALA A 1 105 ? 104.559 -6.406 -84.098 1.00 39.69 105 ALA A N 1
ATOM 828 C CA . ALA A 1 105 ? 105.516 -5.460 -84.720 1.00 39.69 105 ALA A CA 1
ATOM 829 C C . ALA A 1 105 ? 106.240 -5.984 -86.004 1.00 39.69 105 ALA A C 1
ATOM 831 O O . ALA A 1 105 ? 105.754 -6.927 -86.620 1.00 39.69 105 ALA A O 1
ATOM 832 N N . ILE A 1 106 ? 107.420 -5.392 -86.330 1.00 33.94 106 ILE A N 1
ATOM 833 C CA . ILE A 1 106 ? 108.484 -5.689 -87.351 1.00 33.94 106 ILE A CA 1
ATOM 834 C C . ILE A 1 106 ? 108.665 -4.501 -88.340 1.00 33.94 106 ILE A C 1
ATOM 836 O O . ILE A 1 106 ? 107.679 -3.989 -88.852 1.00 33.94 106 ILE A O 1
ATOM 840 N N . GLY A 1 107 ? 109.872 -3.998 -88.660 1.00 34.84 107 GLY A N 1
ATOM 841 C CA . GLY A 1 107 ? 111.227 -4.415 -88.257 1.00 34.84 107 GLY A CA 1
ATOM 842 C C . GLY A 1 107 ? 112.347 -3.420 -88.647 1.00 34.84 107 GLY A C 1
ATOM 843 O O . GLY A 1 107 ? 112.092 -2.358 -89.208 1.00 34.84 107 GLY A O 1
ATOM 844 N N . THR A 1 108 ? 113.587 -3.779 -88.305 1.00 35.09 108 THR A N 1
ATOM 845 C CA . THR A 1 108 ? 114.852 -3.011 -88.407 1.00 35.09 108 THR A CA 1
ATOM 846 C C . THR A 1 108 ? 115.701 -3.388 -89.631 1.00 35.09 108 THR A C 1
ATOM 848 O O . THR A 1 108 ? 115.620 -4.545 -90.029 1.00 35.09 108 THR A O 1
ATOM 851 N N . ASP A 1 109 ? 116.631 -2.529 -90.094 1.00 29.50 109 ASP A N 1
ATOM 852 C CA . ASP A 1 109 ? 117.970 -3.004 -90.529 1.00 29.50 109 ASP A CA 1
ATOM 853 C C . ASP A 1 109 ? 119.081 -1.917 -90.566 1.00 29.50 109 ASP A C 1
ATOM 855 O O . ASP A 1 109 ? 118.826 -0.738 -90.309 1.00 29.50 109 ASP A O 1
ATOM 859 N N . THR A 1 110 ? 120.330 -2.331 -90.835 1.00 29.16 110 THR A N 1
ATOM 860 C CA . THR A 1 110 ? 121.565 -1.719 -90.313 1.00 29.16 110 THR A CA 1
ATOM 861 C C . THR A 1 110 ? 122.804 -1.859 -91.233 1.00 29.16 110 THR A C 1
ATOM 863 O O . THR A 1 110 ? 123.072 -2.929 -91.758 1.00 29.16 110 THR A O 1
ATOM 866 N N . LEU A 1 111 ? 123.656 -0.816 -91.235 1.00 30.44 111 LEU A N 1
ATOM 867 C CA . LEU A 1 111 ? 125.141 -0.837 -91.351 1.00 30.44 111 LEU A CA 1
ATOM 868 C C . LEU A 1 111 ? 125.919 -1.114 -92.677 1.00 30.44 111 LEU A C 1
ATOM 870 O O . LEU A 1 111 ? 125.534 -1.881 -93.548 1.00 30.44 111 LEU A O 1
ATOM 874 N N . HIS A 1 112 ? 127.142 -0.533 -92.678 1.00 30.77 112 HIS A N 1
ATOM 875 C CA . HIS A 1 112 ? 128.336 -0.735 -93.542 1.00 30.77 112 HIS A CA 1
ATOM 876 C C . HIS A 1 112 ? 128.273 -0.162 -94.990 1.00 30.77 112 HIS A C 1
ATOM 878 O O . HIS A 1 112 ? 127.202 -0.031 -95.560 1.00 30.77 112 HIS A O 1
ATOM 884 N N . VAL A 1 113 ? 129.354 0.306 -95.649 1.00 33.28 113 VAL A N 1
ATOM 885 C CA . VAL A 1 113 ? 130.800 -0.053 -95.646 1.00 33.28 113 VAL A CA 1
ATOM 886 C C . VAL A 1 113 ? 131.720 1.180 -95.898 1.00 33.28 113 VAL A C 1
ATOM 888 O O . VAL A 1 113 ? 131.337 2.104 -96.611 1.00 33.28 113 VAL A O 1
ATOM 891 N N . LEU A 1 114 ? 132.964 1.163 -95.381 1.00 32.22 114 LEU A N 1
ATOM 892 C CA . LEU A 1 114 ? 134.095 2.059 -95.740 1.00 32.22 114 LEU A CA 1
ATOM 893 C C . LEU A 1 114 ? 135.063 1.381 -96.736 1.00 32.22 114 LEU A C 1
ATOM 895 O O . LEU A 1 114 ? 135.251 0.168 -96.642 1.00 32.22 114 LEU A O 1
ATOM 899 N N . PRO A 1 115 ? 135.784 2.145 -97.584 1.00 35.25 115 PRO A N 1
ATOM 900 C CA . PRO A 1 115 ? 137.233 1.889 -97.682 1.00 35.25 115 PRO A CA 1
ATOM 901 C C . PRO A 1 115 ? 138.138 3.137 -97.826 1.00 35.25 115 PRO A C 1
ATOM 903 O O . PRO A 1 115 ? 137.739 4.179 -98.345 1.00 35.25 115 PRO A O 1
ATOM 906 N N . SER A 1 116 ? 139.402 2.963 -97.418 1.00 29.00 116 SER A N 1
ATOM 907 C CA . SER A 1 116 ? 140.559 3.864 -97.632 1.00 29.00 116 SER A CA 1
ATOM 908 C C . SER A 1 116 ? 141.504 3.268 -98.726 1.00 29.00 116 SER A C 1
ATOM 910 O O . SER A 1 116 ? 141.049 2.418 -99.486 1.00 29.00 116 SER A O 1
ATOM 912 N N . PRO A 1 117 ? 142.810 3.612 -98.835 1.00 48.44 117 PRO A N 1
ATOM 913 C CA . PRO A 1 117 ? 143.359 4.796 -99.522 1.00 48.44 117 PRO A CA 1
ATOM 914 C C . PRO A 1 117 ? 144.435 4.487 -100.611 1.00 48.44 117 PRO A C 1
ATOM 916 O O . PRO A 1 117 ? 145.085 3.451 -100.552 1.00 48.44 117 PRO A O 1
ATOM 919 N N . ALA A 1 118 ? 144.699 5.429 -101.538 1.00 29.73 118 ALA A N 1
ATOM 920 C CA . ALA A 1 118 ? 145.956 5.646 -102.313 1.00 29.73 118 ALA A CA 1
ATOM 921 C C . ALA A 1 118 ? 145.751 6.871 -103.251 1.00 29.73 118 ALA A C 1
ATOM 923 O O . ALA A 1 118 ? 144.655 7.049 -103.771 1.00 29.73 118 ALA A O 1
ATOM 924 N N . SER A 1 119 ? 146.646 7.868 -103.351 1.00 32.28 119 SER A N 1
ATOM 925 C CA . SER A 1 119 ? 147.902 7.908 -104.142 1.00 32.28 119 SER A CA 1
ATOM 926 C C . SER A 1 119 ? 147.705 7.535 -105.627 1.00 32.28 119 SER A C 1
ATOM 928 O O . SER A 1 119 ? 147.240 6.439 -105.901 1.00 32.28 119 SER A O 1
ATOM 930 N N . THR A 1 120 ? 148.045 8.336 -106.647 1.00 34.94 120 THR A N 1
ATOM 931 C CA . THR A 1 120 ? 148.646 9.692 -106.736 1.00 34.94 120 THR A CA 1
ATOM 932 C C . THR A 1 120 ? 148.362 10.264 -108.143 1.00 34.94 120 THR A C 1
ATOM 934 O O . THR A 1 120 ? 148.154 9.484 -109.065 1.00 34.94 120 THR A O 1
ATOM 937 N N . THR A 1 121 ? 148.423 11.595 -108.324 1.00 38.62 121 THR A N 1
ATOM 938 C CA . THR A 1 121 ? 148.428 12.314 -109.632 1.00 38.62 121 THR A CA 1
ATOM 939 C C . THR A 1 121 ? 147.288 12.030 -110.632 1.00 38.62 121 THR A C 1
ATOM 941 O O . THR A 1 121 ? 147.406 11.139 -111.461 1.00 38.62 121 THR A O 1
ATOM 944 N N . ASP A 1 122 ? 146.265 12.897 -110.658 1.00 42.53 122 ASP A N 1
ATOM 945 C CA . ASP A 1 122 ? 146.058 13.827 -111.793 1.00 42.53 122 ASP A CA 1
ATOM 946 C C . ASP A 1 122 ? 145.120 14.988 -111.375 1.00 42.53 122 ASP A C 1
ATOM 948 O O . ASP A 1 122 ? 144.042 14.771 -110.816 1.00 42.53 122 ASP A O 1
ATOM 952 N N . ALA A 1 123 ? 145.550 16.237 -111.568 1.00 44.66 123 ALA A N 1
ATOM 953 C CA . ALA A 1 123 ? 145.032 17.402 -110.833 1.00 44.66 123 ALA A CA 1
ATOM 954 C C . ALA A 1 123 ? 143.867 18.153 -111.515 1.00 44.66 123 ALA A C 1
ATOM 956 O O . ALA A 1 123 ? 143.377 19.145 -110.980 1.00 44.66 123 ALA A O 1
ATOM 957 N N . SER A 1 124 ? 143.400 17.694 -112.679 1.00 47.78 124 SER A N 1
ATOM 958 C CA . SER A 1 124 ? 142.388 18.388 -113.495 1.00 47.78 124 SER A CA 1
ATOM 959 C C . SER A 1 124 ? 140.953 17.853 -113.332 1.00 47.78 124 SER A C 1
ATOM 961 O O . SER A 1 124 ? 139.988 18.586 -113.544 1.00 47.78 124 SER A O 1
ATOM 963 N N . LEU A 1 125 ? 140.780 16.597 -112.899 1.00 52.31 125 LEU A N 1
ATOM 964 C CA . LEU A 1 125 ? 139.467 15.929 -112.829 1.00 52.31 125 LEU A CA 1
ATOM 965 C C . LEU A 1 125 ? 138.731 16.075 -111.484 1.00 52.31 125 LEU A C 1
ATOM 967 O O . LEU A 1 125 ? 137.542 15.752 -111.398 1.00 52.31 125 LEU A O 1
ATOM 971 N N . GLN A 1 126 ? 139.391 16.558 -110.425 1.00 53.94 126 GLN A N 1
ATOM 972 C CA . GLN A 1 126 ? 138.744 16.705 -109.112 1.00 53.94 126 GLN A CA 1
ATOM 973 C C . GLN A 1 126 ? 137.836 17.941 -109.014 1.00 53.94 126 GLN A C 1
ATOM 975 O O . GLN A 1 126 ? 136.770 17.849 -108.404 1.00 53.94 12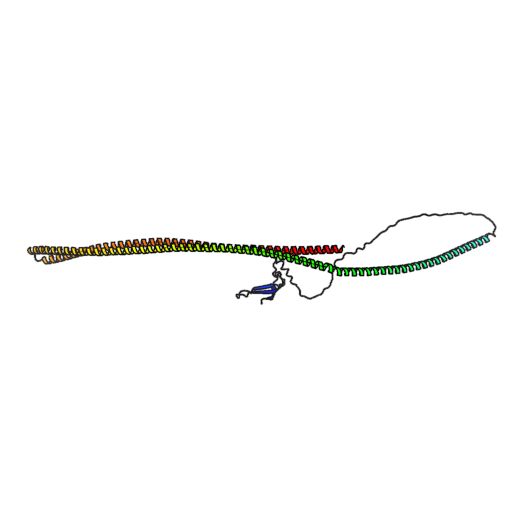6 GLN A O 1
ATOM 980 N N . LEU A 1 127 ? 138.172 19.044 -109.696 1.00 55.38 127 LEU A N 1
ATOM 981 C CA . LEU A 1 127 ? 137.356 20.267 -109.708 1.00 55.38 127 LEU A CA 1
ATOM 982 C C . LEU A 1 127 ? 135.938 20.001 -110.252 1.00 55.38 127 LEU A C 1
ATOM 984 O O . LEU A 1 127 ? 134.943 20.391 -109.642 1.00 55.38 127 LEU A O 1
ATOM 988 N N . ALA A 1 128 ? 135.835 19.249 -111.355 1.00 55.00 128 ALA A N 1
ATOM 989 C CA . ALA A 1 128 ? 134.557 18.889 -111.971 1.00 55.00 128 ALA A CA 1
ATOM 990 C C . ALA A 1 128 ? 133.676 18.020 -111.054 1.00 55.00 128 ALA A C 1
ATOM 992 O O . ALA A 1 128 ? 132.461 18.208 -110.995 1.00 55.00 128 ALA A O 1
ATOM 993 N N . ARG A 1 129 ? 134.277 17.096 -110.289 1.00 58.16 129 ARG A N 1
ATOM 994 C CA . ARG A 1 129 ? 133.548 16.246 -109.330 1.00 58.16 129 ARG A CA 1
ATOM 995 C C . ARG A 1 129 ? 133.071 17.030 -108.109 1.00 58.16 129 ARG A C 1
ATOM 997 O O . ARG A 1 129 ? 132.003 16.731 -107.587 1.00 58.16 129 ARG A O 1
ATOM 1004 N N . GLN A 1 130 ? 133.822 18.040 -107.675 1.00 58.69 130 GLN A N 1
ATOM 1005 C CA . GLN A 1 130 ? 133.456 18.890 -106.541 1.00 58.69 130 GLN A CA 1
ATOM 1006 C C . GLN A 1 130 ? 132.298 19.841 -106.897 1.00 58.69 130 GLN A C 1
ATOM 1008 O O . GLN A 1 130 ? 131.348 19.962 -106.125 1.00 58.69 130 GLN A O 1
ATOM 1013 N N . VAL A 1 131 ? 132.305 20.405 -108.112 1.00 60.81 131 VAL A N 1
ATOM 1014 C CA . VAL A 1 131 ? 131.164 21.159 -108.667 1.00 60.81 131 VAL A CA 1
ATOM 1015 C C . VAL A 1 131 ? 129.944 20.253 -108.872 1.00 60.81 131 VAL A C 1
ATOM 1017 O O . VAL A 1 131 ? 128.842 20.626 -108.483 1.00 60.81 131 VAL A O 1
ATOM 1020 N N . ALA A 1 132 ? 130.117 19.033 -109.395 1.00 61.34 132 ALA A N 1
ATOM 1021 C CA . ALA A 1 132 ? 129.014 18.079 -109.537 1.00 61.34 132 ALA A CA 1
ATOM 1022 C C . ALA A 1 132 ? 128.388 17.679 -108.186 1.00 61.34 132 ALA A C 1
ATOM 1024 O O . ALA A 1 132 ? 127.173 17.509 -108.112 1.00 61.34 132 ALA A O 1
ATOM 1025 N N . ARG A 1 133 ? 129.187 17.573 -107.113 1.00 65.81 133 ARG A N 1
ATOM 1026 C CA . ARG A 1 133 ? 128.691 17.279 -105.758 1.00 65.81 133 ARG A CA 1
ATOM 1027 C C . ARG A 1 133 ? 127.905 18.453 -105.171 1.00 65.81 133 ARG A C 1
ATOM 1029 O O . ARG A 1 133 ? 126.811 18.233 -104.673 1.00 65.81 133 ARG A O 1
ATOM 1036 N N . LEU A 1 134 ? 128.387 19.688 -105.337 1.00 72.31 134 LEU A N 1
ATOM 1037 C CA . LEU A 1 134 ? 127.639 20.894 -104.953 1.00 72.31 134 LEU A CA 1
ATOM 1038 C C . LEU A 1 134 ? 126.337 21.062 -105.752 1.00 72.31 134 LEU A C 1
ATOM 1040 O O . LEU A 1 134 ? 125.323 21.445 -105.180 1.00 72.31 134 LEU A O 1
ATOM 1044 N N . ILE A 1 135 ? 126.326 20.736 -107.048 1.00 69.44 135 ILE A N 1
ATOM 1045 C CA . ILE A 1 135 ? 125.099 20.745 -107.864 1.00 69.44 135 ILE A CA 1
ATOM 1046 C C . ILE A 1 135 ? 124.137 19.627 -107.427 1.00 69.44 135 ILE A C 1
ATOM 1048 O O . ILE A 1 135 ? 122.926 19.843 -107.418 1.00 69.44 135 ILE A O 1
ATOM 1052 N N . ALA A 1 136 ? 124.645 18.453 -107.041 1.00 73.44 136 ALA A N 1
ATOM 1053 C CA . ALA A 1 136 ? 123.827 17.365 -106.508 1.00 73.44 136 ALA A CA 1
ATOM 1054 C C . ALA A 1 136 ? 123.211 17.727 -105.147 1.00 73.44 136 ALA A C 1
ATOM 1056 O O . ALA A 1 136 ? 121.998 17.599 -104.999 1.00 73.44 136 ALA A O 1
ATOM 1057 N N . ASP A 1 137 ? 124.000 18.259 -104.208 1.00 71.75 137 ASP A N 1
ATOM 1058 C CA . ASP A 1 137 ? 123.518 18.712 -102.897 1.00 71.75 137 ASP A CA 1
ATOM 1059 C C . ASP A 1 137 ? 122.540 19.886 -103.038 1.00 71.75 137 ASP A C 1
ATOM 1061 O O . ASP A 1 137 ? 121.476 19.863 -102.426 1.00 71.75 137 ASP A O 1
ATOM 1065 N N . ALA A 1 138 ? 122.816 20.865 -103.909 1.00 67.81 138 ALA A N 1
ATOM 1066 C CA . ALA A 1 138 ? 121.882 21.955 -104.198 1.00 67.81 138 ALA A CA 1
ATOM 1067 C C . ALA A 1 138 ? 120.575 21.438 -104.822 1.00 67.81 138 ALA A C 1
ATOM 1069 O O . ALA A 1 138 ? 119.490 21.849 -104.416 1.00 67.81 138 ALA A O 1
ATOM 1070 N N . LYS A 1 139 ? 120.639 20.486 -105.763 1.00 68.44 139 LYS A N 1
ATOM 1071 C CA . LYS A 1 139 ? 119.446 19.842 -106.336 1.00 68.44 139 LYS A CA 1
ATOM 1072 C C . LYS A 1 139 ? 118.680 19.035 -105.284 1.00 68.44 139 LYS A C 1
ATOM 1074 O O . LYS A 1 139 ? 117.450 19.037 -105.300 1.00 68.44 139 LYS A O 1
ATOM 1079 N N . GLN A 1 140 ? 119.378 18.370 -104.366 1.00 76.75 140 GLN A N 1
ATOM 1080 C CA . GLN A 1 140 ? 118.767 17.606 -103.285 1.00 76.75 140 GLN A CA 1
ATOM 1081 C C . GLN A 1 140 ? 118.099 18.534 -102.265 1.00 76.75 140 GLN A C 1
ATOM 1083 O O . GLN A 1 140 ? 116.932 18.303 -101.959 1.00 76.75 140 GLN A O 1
ATOM 1088 N N . GLN A 1 141 ? 118.759 19.620 -101.848 1.00 76.81 141 GLN A N 1
ATOM 1089 C CA . GLN A 1 141 ? 118.198 20.674 -100.995 1.00 76.81 141 GLN A CA 1
ATOM 1090 C C . GLN A 1 141 ? 116.998 21.368 -101.645 1.00 76.81 141 GLN A C 1
ATOM 1092 O O . GLN A 1 141 ? 115.967 21.499 -100.997 1.00 76.81 141 GLN A O 1
ATOM 1097 N N . ILE A 1 142 ? 117.059 21.724 -102.934 1.00 70.25 142 ILE A N 1
ATOM 1098 C CA . ILE A 1 142 ? 115.903 22.273 -103.664 1.00 70.25 142 ILE A CA 1
ATOM 1099 C C . ILE A 1 142 ? 114.765 21.244 -103.719 1.00 70.25 142 ILE A C 1
ATOM 1101 O O . ILE A 1 142 ? 113.611 21.598 -103.504 1.00 70.25 142 ILE A O 1
ATOM 1105 N N . SER A 1 143 ? 115.058 19.957 -103.940 1.00 76.56 143 SER A N 1
ATOM 1106 C CA . SER A 1 143 ? 114.030 18.904 -103.932 1.00 76.56 143 SER A CA 1
ATOM 1107 C C . SER A 1 143 ? 113.477 18.588 -102.535 1.00 76.56 143 SER A C 1
ATOM 1109 O O . SER A 1 143 ? 112.372 18.059 -102.427 1.00 76.56 143 SER A O 1
ATOM 1111 N N . ALA A 1 144 ? 114.234 18.874 -101.474 1.00 76.31 144 ALA A N 1
ATOM 1112 C CA . ALA A 1 144 ? 113.797 18.749 -100.090 1.00 76.31 144 ALA A CA 1
ATOM 1113 C C . ALA A 1 144 ? 112.912 19.943 -99.723 1.00 76.31 144 ALA A C 1
ATOM 1115 O O . ALA A 1 144 ? 111.755 19.734 -99.387 1.00 76.31 144 ALA A O 1
ATOM 1116 N N . ALA A 1 145 ? 113.387 21.172 -99.941 1.00 75.00 145 ALA A N 1
ATOM 1117 C CA . ALA A 1 145 ? 112.631 22.403 -99.729 1.00 75.00 145 ALA A CA 1
ATOM 1118 C C . ALA A 1 145 ? 111.336 22.449 -100.558 1.00 75.00 145 ALA A C 1
ATOM 1120 O O . ALA A 1 145 ? 110.303 22.866 -100.050 1.00 75.00 145 ALA A O 1
ATOM 1121 N N . ALA A 1 146 ? 111.342 21.962 -101.805 1.00 73.75 146 ALA A N 1
ATOM 1122 C CA . ALA A 1 146 ? 110.128 21.861 -102.617 1.00 73.75 146 ALA A CA 1
ATOM 1123 C C . ALA A 1 146 ? 109.139 20.810 -102.080 1.00 73.75 146 ALA A C 1
ATOM 1125 O O . ALA A 1 146 ? 107.935 21.050 -102.101 1.00 73.75 146 ALA A O 1
ATOM 1126 N N . ARG A 1 147 ? 109.619 19.662 -101.574 1.00 76.75 147 ARG A N 1
ATOM 1127 C CA . ARG A 1 147 ? 108.754 18.662 -100.918 1.00 76.75 147 ARG A CA 1
ATOM 1128 C C . ARG A 1 147 ? 108.235 19.148 -99.571 1.00 76.75 147 ARG A C 1
ATOM 1130 O O . ARG A 1 147 ? 107.092 18.867 -99.247 1.00 76.75 147 ARG A O 1
ATOM 1137 N N . GLU A 1 148 ? 109.045 19.870 -98.809 1.00 79.75 148 GLU A N 1
ATOM 1138 C CA . GLU A 1 148 ? 108.677 20.422 -97.509 1.00 79.75 148 GLU A CA 1
ATOM 1139 C C . GLU A 1 148 ? 107.677 21.572 -97.666 1.00 79.75 148 GLU A C 1
ATOM 1141 O O . GLU A 1 148 ? 106.641 21.558 -97.012 1.00 79.75 148 GLU A O 1
ATOM 1146 N N . ALA A 1 149 ? 107.893 22.486 -98.617 1.00 74.31 149 ALA A N 1
ATOM 1147 C CA . ALA A 1 149 ? 106.920 23.516 -98.979 1.00 74.31 149 ALA A CA 1
ATOM 1148 C C . ALA A 1 149 ? 105.612 22.913 -99.520 1.00 74.31 149 ALA A C 1
ATOM 1150 O O . ALA A 1 149 ? 104.533 23.367 -99.145 1.00 74.31 149 ALA A O 1
ATOM 1151 N N . ALA A 1 150 ? 105.678 21.859 -100.345 1.00 73.56 150 ALA A N 1
ATOM 1152 C CA . ALA A 1 150 ? 104.485 21.144 -100.803 1.00 73.56 150 ALA A CA 1
ATOM 1153 C C . ALA A 1 150 ? 103.760 20.425 -99.650 1.00 73.56 150 ALA A C 1
ATOM 1155 O O . ALA A 1 150 ? 102.539 20.499 -99.561 1.00 73.56 150 ALA A O 1
ATOM 1156 N N . ALA A 1 151 ? 104.489 19.779 -98.737 1.00 76.88 151 ALA A N 1
ATOM 1157 C CA . ALA A 1 151 ? 103.916 19.131 -97.559 1.00 76.88 151 ALA A CA 1
ATOM 1158 C C . ALA A 1 151 ? 103.294 20.148 -96.590 1.00 76.88 151 ALA A C 1
ATOM 1160 O O . ALA A 1 151 ? 102.226 19.888 -96.047 1.00 76.88 151 ALA A O 1
ATOM 1161 N N . GLN A 1 152 ? 103.911 21.320 -96.410 1.00 80.94 152 GLN A N 1
ATOM 1162 C CA . GLN A 1 152 ? 103.355 22.419 -95.620 1.00 80.94 152 GLN A CA 1
ATOM 1163 C C . GLN A 1 152 ? 102.108 23.017 -96.284 1.00 80.94 152 GLN A C 1
ATOM 1165 O O . GLN A 1 152 ? 101.111 23.213 -95.596 1.00 80.94 152 GLN A O 1
ATOM 1170 N N . ALA A 1 153 ? 102.112 23.236 -97.603 1.00 79.06 153 ALA A N 1
ATOM 1171 C CA . ALA A 1 153 ? 100.934 23.700 -98.340 1.00 79.06 153 ALA A CA 1
ATOM 1172 C C . ALA A 1 153 ? 99.769 22.701 -98.229 1.00 79.06 153 ALA A C 1
ATOM 1174 O O . ALA A 1 153 ? 98.672 23.084 -97.829 1.00 79.06 153 ALA A O 1
ATOM 1175 N N . VAL A 1 154 ? 100.025 21.409 -98.464 1.00 80.88 154 VAL A N 1
ATOM 1176 C CA . VAL A 1 154 ? 99.027 20.338 -98.297 1.00 80.88 154 VAL A CA 1
ATOM 1177 C C . VAL A 1 154 ? 98.569 20.218 -96.841 1.00 80.88 154 VAL A C 1
ATOM 1179 O O . VAL A 1 154 ? 97.387 20.002 -96.602 1.00 80.88 154 VAL A O 1
ATOM 1182 N N . ALA A 1 155 ? 99.445 20.403 -95.849 1.00 81.50 155 ALA A N 1
ATOM 1183 C CA . ALA A 1 155 ? 99.055 20.393 -94.438 1.00 81.50 155 ALA A CA 1
ATOM 1184 C C . ALA A 1 155 ? 98.207 21.616 -94.043 1.00 81.50 155 ALA A C 1
ATOM 1186 O O . ALA A 1 155 ? 97.329 21.492 -93.191 1.00 81.50 155 ALA A O 1
ATOM 1187 N N . VAL A 1 156 ? 98.440 22.785 -94.649 1.00 84.75 156 VAL A N 1
ATOM 1188 C CA . VAL A 1 156 ? 97.609 23.984 -94.459 1.00 84.75 156 VAL A CA 1
ATOM 1189 C C . VAL A 1 156 ? 96.248 23.806 -95.130 1.00 84.75 156 VAL A C 1
ATOM 1191 O O . VAL A 1 156 ? 95.236 24.048 -94.477 1.00 84.75 156 VAL A O 1
ATOM 1194 N N . GLU A 1 157 ? 96.190 23.310 -96.369 1.00 83.50 157 GLU A N 1
ATOM 1195 C CA . GLU A 1 157 ? 94.917 23.019 -97.044 1.00 83.50 157 GLU A CA 1
ATOM 1196 C C . GLU A 1 157 ? 94.136 21.898 -96.349 1.00 83.50 157 GLU A C 1
ATOM 1198 O O . GLU A 1 157 ? 92.936 22.040 -96.131 1.00 83.50 157 GLU A O 1
ATOM 1203 N N . HIS A 1 158 ? 94.796 20.820 -95.914 1.00 82.50 158 HIS A N 1
ATOM 1204 C CA . HIS A 1 158 ? 94.151 19.747 -95.156 1.00 82.50 158 HIS A CA 1
ATOM 1205 C C . HIS A 1 158 ? 93.646 20.242 -93.795 1.00 82.50 158 HIS A C 1
ATOM 1207 O O . HIS A 1 158 ? 92.572 19.832 -93.359 1.00 82.50 158 HIS A O 1
ATOM 1213 N N . ARG A 1 159 ? 94.379 21.136 -93.115 1.00 85.19 159 ARG A N 1
ATOM 1214 C CA . ARG A 1 159 ? 93.910 21.745 -91.862 1.00 85.19 159 ARG A CA 1
ATOM 1215 C C . ARG A 1 159 ? 92.705 22.656 -92.109 1.00 85.19 159 ARG A C 1
ATOM 1217 O O . ARG A 1 159 ? 91.692 22.468 -91.451 1.00 85.19 159 ARG A O 1
ATOM 1224 N N . ALA A 1 160 ? 92.761 23.543 -93.102 1.00 84.00 160 ALA A N 1
ATOM 1225 C CA . ALA A 1 160 ? 91.642 24.418 -93.461 1.00 84.00 160 ALA A CA 1
ATOM 1226 C C . ALA A 1 160 ? 90.398 23.627 -93.915 1.00 84.00 160 ALA A C 1
ATOM 1228 O O . ALA A 1 160 ? 89.274 23.961 -93.541 1.00 84.00 160 ALA A O 1
ATOM 1229 N N . ALA A 1 161 ? 90.583 22.543 -94.674 1.00 86.19 161 ALA A N 1
ATOM 1230 C CA . ALA A 1 161 ? 89.506 21.633 -95.050 1.00 86.19 161 ALA A CA 1
ATOM 1231 C C . ALA A 1 161 ? 88.934 20.897 -93.827 1.00 86.19 161 ALA A C 1
ATOM 1233 O O . ALA A 1 161 ? 87.715 20.811 -93.695 1.00 86.19 161 ALA A O 1
ATOM 1234 N N . SER A 1 162 ? 89.787 20.410 -92.919 1.00 84.56 162 SER A N 1
ATOM 1235 C CA . SER A 1 162 ? 89.366 19.760 -91.671 1.00 84.56 162 SER A CA 1
ATOM 1236 C C . SER A 1 162 ? 88.579 20.715 -90.774 1.00 84.56 162 SER A C 1
ATOM 1238 O O . SER A 1 162 ? 87.506 20.348 -90.312 1.00 84.56 162 SER A O 1
ATOM 1240 N N . GLU A 1 163 ? 89.051 21.949 -90.585 1.00 90.50 163 GLU A N 1
ATOM 1241 C CA . GLU A 1 163 ? 88.358 22.993 -89.821 1.00 90.50 163 GLU A CA 1
ATOM 1242 C C . GLU A 1 163 ? 87.011 23.356 -90.464 1.00 90.50 163 GLU A C 1
ATOM 1244 O O . GLU A 1 163 ? 86.004 23.469 -89.766 1.00 90.50 163 GLU A O 1
ATOM 1249 N N . GLN A 1 164 ? 86.940 23.469 -91.798 1.00 89.38 164 GLN A N 1
ATOM 1250 C CA . GLN A 1 164 ? 85.676 23.722 -92.496 1.00 89.38 164 GLN A CA 1
ATOM 1251 C C . GLN A 1 164 ? 84.692 22.546 -92.362 1.00 89.38 164 GLN A C 1
ATOM 1253 O O . GLN A 1 164 ? 83.485 22.763 -92.218 1.00 89.38 164 GLN A O 1
ATOM 1258 N N . TRP A 1 165 ? 85.176 21.302 -92.409 1.00 84.69 165 TRP A N 1
ATOM 1259 C CA . TRP A 1 165 ? 84.350 20.119 -92.161 1.00 84.69 165 TRP A CA 1
ATOM 1260 C C . TRP A 1 165 ? 83.885 20.053 -90.708 1.00 84.69 165 TRP A C 1
ATOM 1262 O O . TRP A 1 165 ? 82.703 19.822 -90.471 1.00 84.69 165 TRP A O 1
ATOM 1272 N N . GLU A 1 166 ? 84.761 20.314 -89.743 1.00 91.12 166 GLU A N 1
ATOM 1273 C CA . GLU A 1 166 ? 84.431 20.310 -88.319 1.00 91.12 166 GLU A CA 1
ATOM 1274 C C . GLU A 1 166 ? 83.418 21.407 -87.965 1.00 91.12 166 GLU A C 1
ATOM 1276 O O . GLU A 1 166 ? 82.456 21.131 -87.250 1.00 91.12 166 GLU A O 1
ATOM 1281 N N . GLN A 1 167 ? 83.535 22.603 -88.553 1.00 90.25 167 GLN A N 1
ATOM 1282 C CA . GLN A 1 167 ? 82.525 23.663 -88.447 1.00 90.25 167 GLN A CA 1
ATOM 1283 C C . GLN A 1 167 ? 81.175 23.237 -89.040 1.00 90.25 167 GLN A C 1
ATOM 1285 O O . GLN A 1 167 ? 80.144 23.434 -88.399 1.00 90.25 167 GLN A O 1
ATOM 1290 N N . LYS A 1 168 ? 81.155 22.600 -90.221 1.00 89.88 168 LYS A N 1
ATOM 1291 C CA . LYS A 1 168 ? 79.917 22.063 -90.821 1.00 89.88 168 LYS A CA 1
ATOM 1292 C C . LYS A 1 168 ? 79.296 20.959 -89.960 1.00 89.88 168 LYS A C 1
ATOM 1294 O O . LYS A 1 168 ? 78.086 20.961 -89.762 1.00 89.88 168 LYS A O 1
ATOM 1299 N N . PHE A 1 169 ? 80.101 20.057 -89.398 1.00 87.69 169 PHE A N 1
ATOM 1300 C CA . PHE A 1 169 ? 79.633 19.023 -88.470 1.00 87.69 169 PHE A CA 1
ATOM 1301 C C . PHE A 1 169 ? 79.208 19.587 -87.108 1.00 87.69 169 PHE A C 1
ATOM 1303 O O . PHE A 1 169 ? 78.347 19.003 -86.456 1.00 87.69 169 PHE A O 1
ATOM 1310 N N . ALA A 1 170 ? 79.786 20.692 -86.637 1.00 88.38 170 ALA A N 1
ATOM 1311 C CA . ALA A 1 170 ? 79.333 21.386 -85.433 1.00 88.38 170 ALA A CA 1
ATOM 1312 C C . ALA A 1 170 ? 77.986 22.087 -85.671 1.00 88.38 170 ALA A C 1
ATOM 1314 O O . ALA A 1 170 ? 77.059 21.879 -84.891 1.00 88.38 170 ALA A O 1
ATOM 1315 N N . ALA A 1 171 ? 77.847 22.821 -86.780 1.00 88.69 171 ALA A N 1
ATOM 1316 C CA . ALA A 1 171 ? 76.598 23.466 -87.179 1.00 88.69 171 ALA A CA 1
ATOM 1317 C C . ALA A 1 171 ? 75.468 22.441 -87.370 1.00 88.69 171 ALA A C 1
ATOM 1319 O O . ALA A 1 171 ? 74.442 22.541 -86.705 1.00 88.69 171 ALA A O 1
ATOM 1320 N N . ALA A 1 172 ? 75.696 21.388 -88.164 1.00 86.00 172 ALA A N 1
ATOM 1321 C CA . ALA A 1 172 ? 74.705 20.335 -88.394 1.00 86.00 172 ALA A CA 1
ATOM 1322 C C . ALA A 1 172 ? 74.327 19.571 -87.108 1.00 86.00 172 ALA A C 1
ATOM 1324 O O . ALA A 1 172 ? 73.174 19.177 -86.947 1.00 86.00 172 ALA A O 1
ATOM 1325 N N . ARG A 1 173 ? 75.264 19.380 -86.163 1.00 87.94 173 ARG A N 1
ATOM 1326 C CA . ARG A 1 173 ? 74.945 18.814 -84.837 1.00 87.94 173 ARG A CA 1
ATOM 1327 C C . ARG A 1 173 ? 74.107 19.765 -83.985 1.00 87.94 173 ARG A C 1
ATOM 1329 O O . ARG A 1 173 ? 73.224 19.280 -83.286 1.00 87.94 173 ARG A O 1
ATOM 1336 N N . SER A 1 174 ? 74.360 21.075 -84.038 1.00 88.44 174 SER A N 1
ATOM 1337 C CA . SER A 1 174 ? 73.534 22.070 -83.340 1.00 88.44 174 SER A CA 1
ATOM 1338 C C . SER A 1 174 ? 72.122 22.091 -83.915 1.00 88.44 174 SER A C 1
ATOM 1340 O O . SER A 1 174 ? 71.172 21.880 -83.174 1.00 88.44 174 SER A O 1
ATOM 1342 N N . GLU A 1 175 ? 71.983 22.222 -85.237 1.00 88.75 175 GLU A N 1
ATOM 1343 C CA . GLU A 1 175 ? 70.684 22.224 -85.923 1.00 88.75 175 GLU A CA 1
ATOM 1344 C C . GLU A 1 175 ? 69.891 20.941 -85.633 1.00 88.75 175 GLU A C 1
ATOM 1346 O O . GLU A 1 175 ? 68.724 21.015 -85.250 1.00 88.75 175 GLU A O 1
ATOM 1351 N N . PHE A 1 176 ? 70.535 19.769 -85.706 1.00 88.62 176 PHE A N 1
ATOM 1352 C CA . PHE A 1 176 ? 69.906 18.494 -85.353 1.00 88.62 176 PHE A CA 1
ATOM 1353 C C . PHE A 1 176 ? 69.517 18.411 -83.868 1.00 88.62 176 PHE A C 1
ATOM 1355 O O . PHE A 1 176 ? 68.444 17.903 -83.542 1.00 88.62 176 PHE A O 1
ATOM 1362 N N . SER A 1 177 ? 70.351 18.924 -82.957 1.00 88.94 177 SER A N 1
ATOM 1363 C CA . SER A 1 177 ? 70.035 18.991 -81.524 1.00 88.94 177 SER A CA 1
ATOM 1364 C C . SER A 1 177 ? 68.847 19.919 -81.251 1.00 88.94 177 SER A C 1
ATOM 1366 O O . SER A 1 177 ? 67.965 19.570 -80.468 1.00 88.94 177 SER A O 1
ATOM 1368 N N . ASP A 1 178 ? 68.779 21.064 -81.928 1.00 91.00 178 ASP A N 1
ATOM 1369 C CA . ASP A 1 178 ? 67.711 22.053 -81.781 1.00 91.00 178 ASP A CA 1
ATOM 1370 C C . ASP A 1 178 ? 66.399 21.589 -82.433 1.00 91.00 178 ASP A C 1
ATOM 1372 O O . ASP A 1 178 ? 65.310 21.895 -81.942 1.00 91.00 178 ASP A O 1
ATOM 1376 N N . GLU A 1 179 ? 66.453 20.847 -83.542 1.00 89.62 179 GLU A N 1
ATOM 1377 C CA . GLU A 1 179 ? 65.283 20.187 -84.137 1.00 89.62 179 GLU A CA 1
ATOM 1378 C C . GLU A 1 179 ? 64.787 19.016 -83.289 1.00 89.62 179 GLU A C 1
ATOM 1380 O O . GLU A 1 179 ? 63.589 18.940 -83.010 1.00 89.62 179 GLU A O 1
ATOM 1385 N N . SER A 1 180 ? 65.691 18.160 -82.805 1.00 86.31 180 SER A N 1
ATOM 1386 C CA . SER A 1 180 ? 65.363 17.061 -81.893 1.00 86.31 180 SER A CA 1
ATOM 1387 C C . SER A 1 180 ? 64.760 17.584 -80.586 1.00 86.31 180 SER A C 1
ATOM 1389 O O . SER A 1 180 ? 63.685 17.143 -80.181 1.00 86.31 180 SER A O 1
ATOM 1391 N N . GLY A 1 181 ? 65.361 18.612 -79.977 1.00 89.88 181 GLY A N 1
ATOM 1392 C CA . GLY A 1 181 ? 64.837 19.274 -78.781 1.00 89.88 181 GLY A CA 1
ATOM 1393 C C . GLY A 1 181 ? 63.446 19.877 -78.995 1.00 89.88 181 GLY A C 1
ATOM 1394 O O . GLY A 1 181 ? 62.556 19.677 -78.168 1.00 89.88 181 GLY A O 1
ATOM 1395 N N . ARG A 1 182 ? 63.207 20.542 -80.137 1.00 90.88 182 ARG A N 1
ATOM 1396 C CA . ARG A 1 182 ? 61.873 21.057 -80.506 1.00 90.88 182 ARG A CA 1
ATOM 1397 C C . ARG A 1 182 ? 60.852 19.940 -80.755 1.00 90.88 182 ARG A C 1
ATOM 1399 O O . ARG A 1 182 ? 59.688 20.105 -80.392 1.00 90.88 182 ARG A O 1
ATOM 1406 N N . ALA A 1 183 ? 61.260 18.818 -81.346 1.00 88.12 183 ALA A N 1
ATOM 1407 C CA . ALA A 1 183 ? 60.391 17.662 -81.561 1.00 88.12 183 ALA A CA 1
ATOM 1408 C C . ALA A 1 183 ? 60.014 16.979 -80.235 1.00 88.12 183 ALA A C 1
ATOM 1410 O O . ALA A 1 183 ? 58.832 16.738 -79.991 1.00 88.12 183 ALA A O 1
ATOM 1411 N N . VAL A 1 184 ? 60.988 16.746 -79.350 1.00 89.50 184 VAL A N 1
ATOM 1412 C CA . VAL A 1 184 ? 60.770 16.184 -78.006 1.00 89.50 184 VAL A CA 1
ATOM 1413 C C . VAL A 1 184 ? 59.878 17.101 -77.168 1.00 89.50 184 VAL A C 1
ATOM 1415 O O . VAL A 1 184 ? 58.911 16.622 -76.581 1.00 89.50 184 VAL A O 1
ATOM 1418 N N . ALA A 1 185 ? 60.123 18.416 -77.169 1.00 90.50 185 ALA A N 1
ATOM 1419 C CA . ALA A 1 185 ? 59.283 19.379 -76.453 1.00 90.50 185 ALA A CA 1
ATOM 1420 C C . ALA A 1 185 ? 57.825 19.373 -76.950 1.00 90.50 185 ALA A C 1
ATOM 1422 O O . ALA A 1 185 ? 56.903 19.410 -76.137 1.00 90.50 185 ALA A O 1
ATOM 1423 N N . ARG A 1 186 ? 57.599 19.261 -78.269 1.00 91.12 186 ARG A N 1
ATOM 1424 C CA . ARG A 1 186 ? 56.246 19.141 -78.838 1.00 91.12 186 ARG A CA 1
ATOM 1425 C C . ARG A 1 186 ? 55.560 17.840 -78.417 1.00 91.12 186 ARG A C 1
ATOM 1427 O O . ARG A 1 186 ? 54.410 17.883 -77.999 1.00 91.12 186 ARG A O 1
ATOM 1434 N N . ILE A 1 187 ? 56.260 16.705 -78.486 1.00 88.25 187 ILE A N 1
ATOM 1435 C CA . ILE A 1 187 ? 55.722 15.401 -78.060 1.00 88.25 187 ILE A CA 1
ATOM 1436 C C . ILE A 1 187 ? 55.369 15.423 -76.567 1.00 88.25 187 ILE A C 1
ATOM 1438 O O . ILE A 1 187 ? 54.307 14.938 -76.184 1.00 88.25 187 ILE A O 1
ATOM 1442 N N . GLN A 1 188 ? 56.221 16.025 -75.733 1.00 87.81 188 GLN A N 1
ATOM 1443 C CA . GLN A 1 188 ? 55.973 16.183 -74.301 1.00 87.81 188 GLN A CA 1
ATOM 1444 C C . GLN A 1 188 ? 54.734 17.052 -74.037 1.00 87.81 188 GLN A C 1
ATOM 1446 O O . GLN A 1 188 ? 53.859 16.640 -73.278 1.00 87.81 188 GLN A O 1
ATOM 1451 N N . GLN A 1 189 ? 54.608 18.202 -74.709 1.00 92.88 189 GLN A N 1
ATOM 1452 C CA . GLN A 1 189 ? 53.431 19.067 -74.588 1.00 92.88 189 GLN A CA 1
ATOM 1453 C C . GLN A 1 189 ? 52.146 18.352 -75.036 1.00 92.88 189 GLN A C 1
ATOM 1455 O O . GLN A 1 189 ? 51.162 18.357 -74.301 1.00 92.88 189 GLN A O 1
ATOM 1460 N N . GLU A 1 190 ? 52.149 17.687 -76.197 1.00 91.06 190 GLU A N 1
ATOM 1461 C CA . GLU A 1 190 ? 50.990 16.919 -76.670 1.00 91.06 190 GLU A CA 1
ATOM 1462 C C . GLU A 1 190 ? 50.626 15.768 -75.717 1.00 91.06 190 GLU A C 1
ATOM 1464 O O . GLU A 1 190 ? 49.446 15.476 -75.526 1.00 91.06 190 GLU A O 1
ATOM 1469 N N . SER A 1 191 ? 51.619 15.118 -75.103 1.00 84.88 191 SER A N 1
ATOM 1470 C CA . SER A 1 191 ? 51.412 14.074 -74.093 1.00 84.88 191 SER A CA 1
ATOM 1471 C C . SER A 1 191 ? 50.762 14.636 -72.825 1.00 84.88 191 SER A C 1
ATOM 1473 O O . SER A 1 191 ? 49.783 14.076 -72.331 1.00 84.88 191 SER A O 1
ATOM 1475 N N . GLU A 1 192 ? 51.235 15.783 -72.330 1.00 90.00 192 GLU A N 1
ATOM 1476 C CA . GLU A 1 192 ? 50.654 16.458 -71.166 1.00 90.00 192 GLU A CA 1
ATOM 1477 C C . GLU A 1 192 ? 49.242 16.988 -71.434 1.00 90.00 192 GLU A C 1
ATOM 1479 O O . GLU A 1 192 ? 48.366 16.847 -70.582 1.00 90.00 192 GLU A O 1
ATOM 1484 N N . GLU A 1 193 ? 48.984 17.557 -72.611 1.00 90.31 193 GLU A N 1
ATOM 1485 C CA . GLU A 1 193 ? 47.647 18.009 -73.009 1.00 90.31 193 GLU A CA 1
ATOM 1486 C C . GLU A 1 193 ? 46.670 16.831 -73.122 1.00 90.31 193 GLU A C 1
ATOM 1488 O O . GLU A 1 193 ? 45.557 16.908 -72.594 1.00 90.31 193 GLU A O 1
ATOM 1493 N N . ARG A 1 194 ? 47.094 15.704 -73.714 1.00 87.00 194 ARG A N 1
ATOM 1494 C CA . ARG A 1 194 ? 46.294 14.467 -73.768 1.00 87.00 194 ARG A CA 1
ATOM 1495 C C . ARG A 1 194 ? 46.064 13.875 -72.378 1.00 87.00 194 ARG A C 1
ATOM 1497 O O . ARG A 1 194 ? 44.931 13.525 -72.066 1.00 87.00 194 ARG A O 1
ATOM 1504 N N . SER A 1 195 ? 47.090 13.811 -71.528 1.00 78.75 195 SER A N 1
ATOM 1505 C CA . SER A 1 195 ? 46.975 13.352 -70.136 1.00 78.75 195 SER A CA 1
ATOM 1506 C C . SER A 1 195 ? 45.974 14.209 -69.356 1.00 78.75 195 SER A C 1
ATOM 1508 O O . SER A 1 195 ? 45.026 13.671 -68.787 1.00 78.75 195 SER A O 1
ATOM 1510 N N . ARG A 1 196 ? 46.094 15.544 -69.399 1.00 89.38 196 ARG A N 1
ATOM 1511 C CA . ARG A 1 196 ? 45.145 16.462 -68.743 1.00 89.38 196 ARG A CA 1
ATOM 1512 C C . ARG A 1 196 ? 43.727 16.306 -69.295 1.00 89.38 196 ARG A C 1
ATOM 1514 O O . ARG A 1 196 ? 42.785 16.272 -68.509 1.00 89.38 196 ARG A O 1
ATOM 1521 N N . ALA A 1 197 ? 43.559 16.165 -70.612 1.00 89.56 197 ALA A N 1
ATOM 1522 C CA . ALA A 1 197 ? 42.251 15.936 -71.224 1.00 89.56 197 ALA A CA 1
ATOM 1523 C C . ALA A 1 197 ? 41.615 14.612 -70.759 1.00 89.56 197 ALA A C 1
ATOM 1525 O O . ALA A 1 197 ? 40.437 14.600 -70.402 1.00 89.56 197 ALA A O 1
ATOM 1526 N N . VAL A 1 198 ? 42.394 13.526 -70.692 1.00 87.44 198 VAL A N 1
ATOM 1527 C CA . VAL A 1 198 ? 41.945 12.221 -70.178 1.00 87.44 198 VAL A CA 1
ATOM 1528 C C . VAL A 1 198 ? 41.605 12.299 -68.688 1.00 87.44 198 VAL A C 1
ATOM 1530 O O . VAL A 1 198 ? 40.541 11.829 -68.300 1.00 87.44 198 VAL A O 1
ATOM 1533 N N . HIS A 1 199 ? 42.424 12.952 -67.857 1.00 84.00 199 HIS A N 1
ATOM 1534 C CA . HIS A 1 199 ? 42.121 13.132 -66.433 1.00 84.00 199 HIS A CA 1
ATOM 1535 C C . HIS A 1 199 ? 40.857 13.971 -66.202 1.00 84.00 199 HIS A C 1
ATOM 1537 O O . HIS A 1 199 ? 40.047 13.618 -65.349 1.00 84.00 199 HIS A O 1
ATOM 1543 N N . ILE A 1 200 ? 40.636 15.039 -66.976 1.00 89.12 200 ILE A N 1
ATOM 1544 C CA . ILE A 1 200 ? 39.409 15.850 -66.891 1.00 89.12 200 ILE A CA 1
ATOM 1545 C C . ILE A 1 200 ? 38.185 15.049 -67.363 1.00 89.12 200 ILE A C 1
ATOM 1547 O O . ILE A 1 200 ? 37.119 15.160 -66.759 1.00 89.12 200 ILE A O 1
ATOM 1551 N N . ALA A 1 201 ? 38.317 14.237 -68.416 1.00 86.38 201 ALA A N 1
ATOM 1552 C CA . ALA A 1 201 ? 37.240 13.369 -68.890 1.00 86.38 201 ALA A CA 1
ATOM 1553 C C . ALA A 1 201 ? 36.896 12.273 -67.866 1.00 86.38 201 ALA A C 1
ATOM 1555 O O . ALA A 1 201 ? 35.723 12.089 -67.551 1.00 86.38 201 ALA A O 1
ATOM 1556 N N . ALA A 1 202 ? 37.904 11.611 -67.291 1.00 82.25 202 ALA A N 1
ATOM 1557 C CA . ALA A 1 202 ? 37.733 10.598 -66.252 1.00 82.25 202 ALA A CA 1
ATOM 1558 C C . ALA A 1 202 ? 37.133 11.186 -64.964 1.00 82.25 202 ALA A C 1
ATOM 1560 O O . ALA A 1 202 ? 36.199 10.615 -64.410 1.00 82.25 202 ALA A O 1
ATOM 1561 N N . ALA A 1 203 ? 37.598 12.360 -64.522 1.00 82.81 203 ALA A N 1
ATOM 1562 C CA . ALA A 1 203 ? 37.042 13.045 -63.355 1.00 82.81 203 ALA A CA 1
ATOM 1563 C C . ALA A 1 203 ? 35.566 13.428 -63.555 1.00 82.81 203 ALA A C 1
ATOM 1565 O O . ALA A 1 203 ? 34.770 13.264 -62.634 1.00 82.81 203 ALA A O 1
ATOM 1566 N N . LYS A 1 204 ? 35.179 13.880 -64.757 1.00 86.06 204 LYS A N 1
ATOM 1567 C CA . LYS A 1 204 ? 33.770 14.145 -65.094 1.00 86.06 204 LYS A CA 1
ATOM 1568 C C . LYS A 1 204 ? 32.935 12.869 -65.150 1.00 86.06 204 LYS A C 1
ATOM 1570 O O . LYS A 1 204 ? 31.857 12.849 -64.575 1.00 86.06 204 LYS A O 1
ATOM 1575 N N . ALA A 1 205 ? 33.442 11.802 -65.769 1.00 83.44 205 ALA A N 1
ATOM 1576 C CA . ALA A 1 205 ? 32.752 10.513 -65.802 1.00 83.44 205 ALA A CA 1
ATOM 1577 C C . ALA A 1 205 ? 32.510 9.968 -64.383 1.00 83.44 205 ALA A C 1
ATOM 1579 O O . ALA A 1 205 ? 31.390 9.590 -64.057 1.00 83.44 205 ALA A O 1
ATOM 1580 N N . LEU A 1 206 ? 33.516 10.023 -63.503 1.00 75.75 206 LEU A N 1
ATOM 1581 C CA . LEU A 1 206 ? 33.354 9.675 -62.088 1.00 75.75 206 LEU A CA 1
ATOM 1582 C C . LEU A 1 206 ? 32.347 10.596 -61.380 1.00 75.75 206 LEU A C 1
ATOM 1584 O O . LEU A 1 206 ? 31.513 10.111 -60.622 1.00 75.75 206 LEU A O 1
ATOM 1588 N N . GLN A 1 207 ? 32.379 11.906 -61.642 1.00 81.44 207 GLN A N 1
ATOM 1589 C CA . GLN A 1 207 ? 31.437 12.862 -61.053 1.00 81.44 207 GLN A CA 1
ATOM 1590 C C . GLN A 1 207 ? 29.982 12.638 -61.506 1.00 81.44 207 GLN A C 1
ATOM 1592 O O . GLN A 1 207 ? 29.071 12.894 -60.720 1.00 81.44 207 GLN A O 1
ATOM 1597 N N . ASP A 1 208 ? 29.762 12.144 -62.727 1.00 85.31 208 ASP A N 1
ATOM 1598 C CA . ASP A 1 208 ? 28.432 11.859 -63.276 1.00 85.31 208 ASP A CA 1
ATOM 1599 C C . ASP A 1 208 ? 27.915 10.457 -62.900 1.00 85.31 208 ASP A C 1
ATOM 1601 O O . ASP A 1 208 ? 26.713 10.295 -62.683 1.00 85.31 208 ASP A O 1
ATOM 1605 N N . GLU A 1 209 ? 28.777 9.437 -62.809 1.00 84.44 209 GLU A N 1
ATOM 1606 C CA . GLU A 1 209 ? 28.375 8.056 -62.487 1.00 84.44 209 GLU A CA 1
ATOM 1607 C C . GLU A 1 209 ? 28.285 7.778 -60.977 1.00 84.44 209 GLU A C 1
ATOM 1609 O O . GLU A 1 209 ? 27.361 7.091 -60.535 1.00 84.44 209 GLU A O 1
ATOM 1614 N N . LEU A 1 210 ? 29.170 8.355 -60.153 1.00 79.25 210 LEU A N 1
ATOM 1615 C CA . LEU A 1 210 ? 29.174 8.121 -58.702 1.00 79.25 210 LEU A CA 1
ATOM 1616 C C . LEU A 1 210 ? 27.825 8.482 -58.030 1.00 79.25 210 LEU A C 1
ATOM 1618 O O . LEU A 1 210 ? 27.342 7.679 -57.229 1.00 79.25 210 LEU A O 1
ATOM 1622 N N . PRO A 1 211 ? 27.137 9.598 -58.364 1.00 83.69 211 PRO A N 1
ATOM 1623 C CA . PRO A 1 211 ? 25.808 9.887 -57.822 1.00 83.69 211 PRO A CA 1
ATOM 1624 C C . PRO A 1 211 ? 24.726 8.924 -58.324 1.00 83.69 211 PRO A C 1
ATOM 1626 O O . PRO A 1 211 ? 23.825 8.583 -57.558 1.00 83.69 211 PRO A O 1
ATOM 1629 N N . LYS A 1 212 ? 24.808 8.464 -59.584 1.00 82.44 212 LYS A N 1
ATOM 1630 C CA . LYS A 1 212 ? 23.847 7.507 -60.166 1.00 82.44 212 LYS A CA 1
ATOM 1631 C C . LYS A 1 212 ? 23.922 6.144 -59.485 1.00 82.44 212 LYS A C 1
ATOM 1633 O O . LYS A 1 212 ? 22.896 5.481 -59.376 1.00 82.44 212 LYS A O 1
ATOM 1638 N N . TRP A 1 213 ? 25.106 5.745 -59.022 1.00 81.88 213 TRP A N 1
ATOM 1639 C CA . TRP A 1 213 ? 25.309 4.513 -58.260 1.00 81.88 213 TRP A CA 1
ATOM 1640 C C . TRP A 1 213 ? 24.970 4.683 -56.768 1.00 81.88 213 TRP A C 1
ATOM 1642 O O . TRP A 1 213 ? 24.222 3.880 -56.209 1.00 81.88 213 TRP A O 1
ATOM 1652 N N . LEU A 1 214 ? 25.440 5.761 -56.126 1.00 78.88 214 LEU A N 1
ATOM 1653 C CA . LEU A 1 214 ? 25.223 5.991 -54.691 1.00 78.88 214 LEU A CA 1
ATOM 1654 C C . LEU A 1 214 ? 23.759 6.267 -54.328 1.00 78.88 214 LEU A C 1
ATOM 1656 O O . LEU A 1 214 ? 23.282 5.747 -53.321 1.00 78.88 214 LEU A O 1
ATOM 1660 N N . ALA A 1 215 ? 23.034 7.073 -55.110 1.00 84.44 215 ALA A N 1
ATOM 1661 C CA . ALA A 1 215 ? 21.659 7.461 -54.782 1.00 84.44 215 ALA A CA 1
ATOM 1662 C C . ALA A 1 215 ? 20.693 6.264 -54.607 1.00 84.44 215 ALA A C 1
ATOM 1664 O O . ALA A 1 215 ? 20.073 6.175 -53.544 1.00 84.44 215 ALA A O 1
ATOM 1665 N N . PRO A 1 216 ? 20.571 5.308 -55.556 1.00 85.19 216 PRO A N 1
ATOM 1666 C CA . PRO A 1 216 ? 19.688 4.155 -55.377 1.00 85.19 216 PRO A CA 1
ATOM 1667 C C . PRO A 1 216 ? 20.140 3.231 -54.240 1.00 85.19 216 PRO A C 1
ATOM 1669 O O . PRO A 1 216 ? 19.285 2.668 -53.556 1.00 85.19 216 PRO A O 1
ATOM 1672 N N . HIS A 1 217 ? 21.449 3.102 -53.990 1.00 73.69 217 HIS A N 1
ATOM 1673 C CA . HIS A 1 217 ? 21.962 2.277 -52.894 1.00 73.69 217 HIS A CA 1
ATOM 1674 C C . HIS A 1 217 ? 21.643 2.895 -51.521 1.00 73.69 217 HIS A C 1
ATOM 1676 O O . HIS A 1 217 ? 21.152 2.205 -50.627 1.00 73.69 217 HIS A O 1
ATOM 1682 N N . LEU A 1 218 ? 21.815 4.214 -51.369 1.00 79.25 218 LEU A N 1
ATOM 1683 C CA . LEU A 1 218 ? 21.414 4.953 -50.167 1.00 79.25 218 LEU A CA 1
ATOM 1684 C C . LEU A 1 218 ? 19.895 4.932 -49.956 1.00 79.25 218 LEU A C 1
ATOM 1686 O O . LEU A 1 218 ? 19.442 4.773 -48.821 1.00 79.25 218 LEU A O 1
ATOM 1690 N N . GLU A 1 219 ? 19.094 5.044 -51.019 1.00 87.62 219 GLU A N 1
ATOM 1691 C CA . GLU A 1 219 ? 17.641 4.877 -50.919 1.00 87.62 219 GLU A CA 1
ATOM 1692 C C . GLU A 1 219 ? 17.256 3.465 -50.468 1.00 87.62 219 GLU A C 1
ATOM 1694 O O . GLU A 1 219 ? 16.403 3.326 -49.591 1.00 87.62 219 GLU A O 1
ATOM 1699 N N . GLN A 1 220 ? 17.874 2.421 -51.028 1.00 85.44 220 GLN A N 1
ATOM 1700 C CA . GLN A 1 220 ? 17.599 1.038 -50.640 1.00 85.44 220 GLN A CA 1
ATOM 1701 C C . GLN A 1 220 ? 17.976 0.788 -49.175 1.00 85.44 220 GLN A C 1
ATOM 1703 O O . GLN A 1 220 ? 17.124 0.348 -48.405 1.00 85.44 220 GLN A O 1
ATOM 1708 N N . LEU A 1 221 ? 19.184 1.176 -48.757 1.00 82.06 221 LEU A N 1
ATOM 1709 C CA . LEU A 1 221 ? 19.633 1.071 -47.367 1.00 82.06 221 LEU A CA 1
ATOM 1710 C C . LEU A 1 221 ? 18.691 1.836 -46.420 1.00 82.06 221 LEU A C 1
ATOM 1712 O O . LEU A 1 221 ? 18.297 1.314 -45.378 1.00 82.06 221 LEU A O 1
ATOM 1716 N N . THR A 1 222 ? 18.239 3.034 -46.804 1.00 85.12 222 THR A N 1
ATOM 1717 C CA . THR A 1 222 ? 17.271 3.819 -46.015 1.00 85.12 222 THR A CA 1
ATOM 1718 C C . THR A 1 222 ? 15.917 3.112 -45.893 1.00 85.12 222 THR A C 1
ATOM 1720 O O . THR A 1 222 ? 15.331 3.086 -44.805 1.00 85.12 222 THR A O 1
ATOM 1723 N N . ARG A 1 223 ? 15.407 2.508 -46.977 1.00 89.56 223 ARG A N 1
ATOM 1724 C CA . ARG A 1 223 ? 14.163 1.716 -46.957 1.00 89.56 223 ARG A CA 1
ATOM 1725 C C . ARG A 1 223 ? 14.308 0.475 -46.077 1.00 89.56 223 ARG A C 1
ATOM 1727 O O . ARG A 1 223 ? 13.426 0.235 -45.254 1.00 89.56 223 ARG A O 1
ATOM 1734 N N . ASP A 1 224 ? 15.412 -0.259 -46.188 1.00 84.69 224 ASP A N 1
ATOM 1735 C CA . ASP A 1 224 ? 15.655 -1.497 -45.439 1.00 84.69 224 ASP A CA 1
ATOM 1736 C C . ASP A 1 224 ? 15.860 -1.225 -43.939 1.00 84.69 224 ASP A C 1
ATOM 1738 O O . ASP A 1 224 ? 15.271 -1.908 -43.094 1.00 84.69 224 ASP A O 1
ATOM 1742 N N . VAL A 1 225 ? 16.587 -0.159 -43.582 1.00 79.81 225 VAL A N 1
ATOM 1743 C CA . VAL A 1 225 ? 16.705 0.320 -42.194 1.00 79.81 225 VAL A CA 1
ATOM 1744 C C . VAL A 1 225 ? 15.340 0.753 -41.650 1.00 79.81 225 VAL A C 1
ATOM 1746 O O . VAL A 1 225 ? 14.964 0.339 -40.552 1.00 79.81 225 VAL A O 1
ATOM 1749 N N . THR A 1 226 ? 14.547 1.508 -42.418 1.00 88.00 226 THR A N 1
ATOM 1750 C CA . THR A 1 226 ? 13.197 1.939 -42.002 1.00 88.00 226 THR A CA 1
ATOM 1751 C C . THR A 1 226 ? 12.255 0.744 -41.808 1.00 88.00 226 THR A C 1
ATOM 1753 O O . THR A 1 226 ? 11.542 0.662 -40.802 1.00 88.00 226 THR A O 1
ATOM 1756 N N . ALA A 1 227 ? 12.280 -0.229 -42.722 1.00 88.00 227 ALA A N 1
ATOM 1757 C CA . ALA A 1 227 ? 11.520 -1.470 -42.614 1.00 88.00 227 ALA A CA 1
ATOM 1758 C C . ALA A 1 227 ? 11.945 -2.280 -41.377 1.00 88.00 227 ALA A C 1
ATOM 1760 O O . ALA A 1 227 ? 11.090 -2.704 -40.597 1.00 88.00 227 ALA A O 1
ATOM 1761 N N . SER A 1 228 ? 13.251 -2.424 -41.131 1.00 80.81 228 SER A N 1
ATOM 1762 C CA . SER A 1 228 ? 13.781 -3.113 -39.949 1.00 80.81 228 SER A CA 1
ATOM 1763 C C . SER A 1 228 ? 13.361 -2.426 -38.644 1.00 80.81 228 SER A C 1
ATOM 1765 O O . SER A 1 228 ? 12.838 -3.092 -37.749 1.00 80.81 228 SER A O 1
ATOM 1767 N N . ILE A 1 229 ? 13.508 -1.099 -38.542 1.00 81.25 229 ILE A N 1
ATOM 1768 C CA . ILE A 1 229 ? 13.101 -0.320 -37.359 1.00 81.25 229 ILE A CA 1
ATOM 1769 C C . ILE A 1 229 ? 11.593 -0.456 -37.115 1.00 81.25 229 ILE A C 1
ATOM 1771 O O . ILE A 1 229 ? 11.179 -0.722 -35.986 1.00 81.25 229 ILE A O 1
ATOM 1775 N N . SER A 1 230 ? 10.760 -0.345 -38.156 1.00 86.69 230 SER A N 1
ATOM 1776 C CA . SER A 1 230 ? 9.304 -0.493 -38.008 1.00 86.69 230 SER A CA 1
ATOM 1777 C C . SER A 1 230 ? 8.893 -1.897 -37.543 1.00 86.69 230 SER A C 1
ATOM 1779 O O . SER A 1 230 ? 8.034 -2.020 -36.667 1.00 86.69 230 SER A O 1
ATOM 1781 N N . LYS A 1 231 ? 9.549 -2.953 -38.050 1.00 88.38 231 LYS A N 1
ATOM 1782 C CA . LYS A 1 231 ? 9.318 -4.347 -37.645 1.00 88.38 231 LYS A CA 1
ATOM 1783 C C . LYS A 1 231 ? 9.729 -4.595 -36.193 1.00 88.38 231 LYS A C 1
ATOM 1785 O O . LYS A 1 231 ? 8.940 -5.150 -35.429 1.00 88.38 231 LYS A O 1
ATOM 1790 N N . VAL A 1 232 ? 10.924 -4.153 -35.797 1.00 83.81 232 VAL A N 1
ATOM 1791 C CA . VAL A 1 232 ? 11.418 -4.277 -34.415 1.00 83.81 232 VAL A CA 1
ATOM 1792 C C . VAL A 1 232 ? 10.524 -3.486 -33.454 1.00 83.81 232 VAL A C 1
ATOM 1794 O O . VAL A 1 232 ? 10.083 -4.032 -32.447 1.00 83.81 232 VAL A O 1
ATOM 1797 N N . GLY A 1 233 ? 10.151 -2.250 -33.800 1.00 78.56 233 GLY A N 1
ATOM 1798 C CA . GLY A 1 233 ? 9.241 -1.426 -33.000 1.00 78.56 233 GLY A CA 1
ATOM 1799 C C . GLY A 1 233 ? 7.800 -1.955 -32.931 1.00 78.56 233 GLY A C 1
ATOM 1800 O O . GLY A 1 233 ? 7.083 -1.674 -31.970 1.00 78.56 233 GLY A O 1
ATOM 1801 N N . ALA A 1 234 ? 7.337 -2.731 -33.916 1.00 88.19 234 ALA A N 1
ATOM 1802 C CA . ALA A 1 234 ? 6.067 -3.457 -33.829 1.00 88.19 234 ALA A CA 1
ATOM 1803 C C . ALA A 1 234 ? 6.174 -4.666 -32.884 1.00 88.19 234 ALA A C 1
ATOM 1805 O O . ALA A 1 234 ? 5.342 -4.819 -31.991 1.00 88.19 234 ALA A O 1
ATOM 1806 N N . GLN A 1 235 ? 7.229 -5.476 -33.023 1.00 87.31 235 GLN A N 1
ATOM 1807 C CA . GLN A 1 235 ? 7.472 -6.643 -32.171 1.00 87.31 235 GLN A CA 1
ATOM 1808 C C . GLN A 1 235 ? 7.676 -6.256 -30.697 1.00 87.31 235 GLN A C 1
ATOM 1810 O O . GLN A 1 235 ? 7.127 -6.905 -29.810 1.00 87.31 235 GLN A O 1
ATOM 1815 N N . GLN A 1 236 ? 8.399 -5.166 -30.430 1.00 74.88 236 GLN A N 1
ATOM 1816 C CA . GLN A 1 236 ? 8.563 -4.626 -29.079 1.00 74.88 236 GLN A CA 1
ATOM 1817 C C . GLN A 1 236 ? 7.243 -4.147 -28.487 1.00 74.88 236 GLN A C 1
ATOM 1819 O O . GLN A 1 236 ? 6.951 -4.474 -27.342 1.00 74.88 236 GLN A O 1
ATOM 1824 N N . ARG A 1 237 ? 6.420 -3.410 -29.246 1.00 80.31 237 ARG A N 1
ATOM 1825 C CA . ARG A 1 237 ? 5.107 -2.962 -28.754 1.00 80.31 237 ARG A CA 1
ATOM 1826 C C . ARG A 1 237 ? 4.208 -4.139 -28.383 1.00 80.31 237 ARG A C 1
ATOM 1828 O O . ARG A 1 237 ? 3.635 -4.101 -27.303 1.00 80.31 237 ARG A O 1
ATOM 1835 N N . ALA A 1 238 ? 4.179 -5.200 -29.190 1.00 88.88 238 ALA A N 1
ATOM 1836 C CA . ALA A 1 238 ? 3.448 -6.424 -28.856 1.00 88.88 238 ALA A CA 1
ATOM 1837 C C . ALA A 1 238 ? 3.970 -7.090 -27.563 1.00 88.88 238 ALA A C 1
ATOM 1839 O O . ALA A 1 238 ? 3.181 -7.440 -26.691 1.00 88.88 238 ALA A O 1
ATOM 1840 N N . GLN A 1 239 ? 5.294 -7.196 -27.387 1.00 83.81 239 GLN A N 1
ATOM 1841 C CA . GLN A 1 239 ? 5.893 -7.730 -26.153 1.00 83.81 239 GLN A CA 1
ATOM 1842 C C . GLN A 1 239 ? 5.625 -6.848 -24.924 1.00 83.81 239 GLN A C 1
ATOM 1844 O O . GLN A 1 239 ? 5.434 -7.364 -23.823 1.00 83.81 239 GLN A O 1
ATOM 1849 N N . HIS A 1 240 ? 5.617 -5.523 -25.084 1.00 75.19 240 HIS A N 1
ATOM 1850 C CA . HIS A 1 240 ? 5.259 -4.595 -24.013 1.00 75.19 240 HIS A CA 1
ATOM 1851 C C . HIS A 1 240 ? 3.775 -4.700 -23.653 1.00 75.19 240 HIS A C 1
ATOM 1853 O O . HIS A 1 240 ? 3.454 -4.704 -22.470 1.00 75.19 240 HIS A O 1
ATOM 1859 N N . GLU A 1 241 ? 2.884 -4.835 -24.635 1.00 88.81 241 GLU A N 1
ATOM 1860 C CA . GLU A 1 241 ? 1.445 -5.020 -24.423 1.00 88.81 241 GLU A CA 1
ATOM 1861 C C . GLU A 1 241 ? 1.145 -6.337 -23.690 1.00 88.81 241 GLU A C 1
ATOM 1863 O O . GLU A 1 241 ? 0.447 -6.325 -22.677 1.00 88.81 241 GLU A O 1
ATOM 1868 N N . GLU A 1 242 ? 1.758 -7.450 -24.110 1.00 89.50 242 GLU A N 1
ATOM 1869 C CA . GLU A 1 242 ? 1.660 -8.748 -23.427 1.00 89.50 242 GLU A CA 1
ATOM 1870 C C . GLU A 1 242 ? 2.199 -8.683 -21.987 1.00 89.50 242 GLU A C 1
ATOM 1872 O O . GLU A 1 242 ? 1.552 -9.152 -21.047 1.00 89.50 242 GLU A O 1
ATOM 1877 N N . HIS A 1 243 ? 3.360 -8.050 -21.780 1.00 79.88 243 HIS A N 1
ATOM 1878 C CA . HIS A 1 243 ? 3.954 -7.918 -20.451 1.00 79.88 243 HIS A CA 1
ATOM 1879 C C . HIS A 1 243 ? 3.121 -7.021 -19.523 1.00 79.88 243 HIS A C 1
ATOM 1881 O O . HIS A 1 243 ? 2.897 -7.382 -18.367 1.00 79.88 243 HIS A O 1
ATOM 1887 N N . VAL A 1 244 ? 2.615 -5.887 -20.021 1.00 82.50 244 VAL A N 1
ATOM 1888 C CA . VAL A 1 244 ? 1.712 -5.001 -19.269 1.00 82.50 244 VAL A CA 1
ATOM 1889 C C . VAL A 1 244 ? 0.421 -5.737 -18.918 1.00 82.50 244 VAL A C 1
ATOM 1891 O O . VAL A 1 244 ? 0.025 -5.710 -17.755 1.00 82.50 244 VAL A O 1
ATOM 1894 N N . ALA A 1 245 ? -0.185 -6.472 -19.856 1.00 90.19 245 ALA A N 1
ATOM 1895 C CA . ALA A 1 245 ? -1.365 -7.292 -19.581 1.00 90.19 245 ALA A CA 1
ATOM 1896 C C . ALA A 1 245 ? -1.100 -8.342 -18.484 1.00 90.19 245 ALA A C 1
ATOM 1898 O O . ALA A 1 245 ? -1.919 -8.503 -17.576 1.00 90.19 245 ALA A O 1
ATOM 1899 N N . GLY A 1 246 ? 0.066 -8.999 -18.507 1.00 89.44 246 GLY A N 1
ATOM 1900 C CA . GLY A 1 246 ? 0.499 -9.933 -17.463 1.00 89.44 246 GLY A CA 1
ATOM 1901 C C . GLY A 1 246 ? 0.679 -9.277 -16.087 1.00 89.44 246 GLY A C 1
ATOM 1902 O O . GLY A 1 246 ? 0.217 -9.817 -15.078 1.00 89.44 246 GLY A O 1
ATOM 1903 N N . VAL A 1 247 ? 1.288 -8.088 -16.027 1.00 80.19 247 VAL A N 1
ATOM 1904 C CA . VAL A 1 247 ? 1.430 -7.312 -14.781 1.00 80.19 247 VAL A CA 1
ATOM 1905 C C . VAL A 1 247 ? 0.062 -6.866 -14.259 1.00 80.19 247 VAL A C 1
ATOM 1907 O O . VAL A 1 247 ? -0.234 -7.077 -13.084 1.00 80.19 247 VAL A O 1
ATOM 1910 N N . THR A 1 248 ? -0.814 -6.331 -15.115 1.00 85.94 248 THR A N 1
ATOM 1911 C CA . THR A 1 248 ? -2.183 -5.941 -14.741 1.00 85.94 248 THR A CA 1
ATOM 1912 C C . THR A 1 248 ? -2.992 -7.135 -14.228 1.00 85.94 248 THR A C 1
ATOM 1914 O O . THR A 1 248 ? -3.686 -7.011 -13.219 1.00 85.94 248 THR A O 1
ATOM 1917 N N . ALA A 1 249 ? -2.872 -8.313 -14.850 1.00 90.56 249 ALA A N 1
ATOM 1918 C CA . ALA A 1 249 ? -3.506 -9.536 -14.360 1.00 90.56 249 ALA A CA 1
ATOM 1919 C C . ALA A 1 249 ? -3.008 -9.922 -12.955 1.00 90.56 249 ALA A C 1
ATOM 1921 O O . ALA A 1 249 ? -3.820 -10.257 -12.091 1.00 90.56 249 ALA A O 1
ATOM 1922 N N . ARG A 1 250 ? -1.698 -9.808 -12.696 1.00 87.81 250 ARG A N 1
ATOM 1923 C CA . ARG A 1 250 ? -1.100 -10.120 -11.389 1.00 87.81 250 ARG A CA 1
ATOM 1924 C C . ARG A 1 250 ? -1.496 -9.126 -10.297 1.00 87.81 250 ARG A C 1
ATOM 1926 O O . ARG A 1 250 ? -1.810 -9.548 -9.188 1.00 87.81 250 ARG A O 1
ATOM 1933 N N . VAL A 1 251 ? -1.547 -7.830 -10.609 1.00 82.00 251 VAL A N 1
ATOM 1934 C CA . VAL A 1 251 ? -2.056 -6.797 -9.687 1.00 82.00 251 VAL A CA 1
ATOM 1935 C C . VAL A 1 251 ? -3.524 -7.065 -9.350 1.00 82.00 251 VAL A C 1
ATOM 1937 O O . VAL A 1 251 ? -3.883 -7.103 -8.177 1.00 82.00 251 VAL A O 1
ATOM 1940 N N . ASN A 1 252 ? -4.360 -7.360 -10.351 1.00 87.62 252 ASN A N 1
ATOM 1941 C CA . ASN A 1 252 ? -5.769 -7.703 -10.134 1.00 87.62 252 ASN A CA 1
ATOM 1942 C C . ASN A 1 252 ? -5.955 -8.969 -9.278 1.00 87.62 252 ASN A C 1
ATOM 1944 O O . ASN A 1 252 ? -6.916 -9.047 -8.513 1.00 87.62 252 ASN A O 1
ATOM 1948 N N . GLN A 1 253 ? -5.058 -9.956 -9.384 1.00 91.06 253 GLN A N 1
ATOM 1949 C CA . GLN A 1 253 ? -5.054 -11.123 -8.500 1.00 91.06 253 GLN A CA 1
ATOM 1950 C C . GLN A 1 253 ? -4.732 -10.723 -7.051 1.00 91.06 253 GLN A C 1
ATOM 1952 O O . GLN A 1 253 ? -5.514 -11.041 -6.157 1.00 91.06 253 GLN A O 1
ATOM 1957 N N . LEU A 1 254 ? -3.648 -9.973 -6.824 1.00 83.56 254 LEU A N 1
ATOM 1958 C CA . LEU A 1 254 ? -3.253 -9.517 -5.484 1.00 83.56 254 LEU A CA 1
ATOM 1959 C C . LEU A 1 254 ? -4.338 -8.651 -4.822 1.00 83.56 254 LEU A C 1
ATOM 1961 O O . LEU A 1 254 ? -4.600 -8.804 -3.631 1.00 83.56 254 LEU A O 1
ATOM 1965 N N . CYS A 1 255 ? -5.033 -7.798 -5.583 1.00 81.25 255 CYS A N 1
ATOM 1966 C CA . CYS A 1 255 ? -6.175 -7.036 -5.071 1.00 81.25 255 CYS A CA 1
ATOM 1967 C C . CYS A 1 255 ? -7.320 -7.945 -4.588 1.00 81.25 255 CYS A C 1
ATOM 1969 O O . CYS A 1 255 ? -7.878 -7.697 -3.522 1.00 81.25 255 CYS A O 1
ATOM 1971 N N . ARG A 1 256 ? -7.644 -9.024 -5.316 1.00 91.44 256 ARG A N 1
ATOM 1972 C CA . ARG A 1 256 ? -8.673 -9.995 -4.890 1.00 91.44 256 ARG A CA 1
ATOM 1973 C C . ARG A 1 256 ? -8.256 -10.758 -3.635 1.00 91.44 256 ARG A C 1
ATOM 1975 O O . ARG A 1 256 ? -9.066 -10.912 -2.727 1.00 91.44 256 ARG A O 1
ATOM 1982 N N . GLU A 1 257 ? -7.000 -11.191 -3.562 1.00 87.00 257 GLU A N 1
ATOM 1983 C CA . GLU A 1 257 ? -6.451 -11.866 -2.379 1.00 87.00 257 GLU A CA 1
ATOM 1984 C C . GLU A 1 257 ? -6.491 -10.941 -1.147 1.00 87.00 257 GLU A C 1
ATOM 1986 O O . GLU A 1 257 ? -6.923 -11.360 -0.069 1.00 87.00 257 GLU A O 1
ATOM 1991 N N . ALA A 1 258 ? -6.148 -9.659 -1.314 1.00 76.50 258 ALA A N 1
ATOM 1992 C CA . ALA A 1 258 ? -6.257 -8.644 -0.268 1.00 76.50 258 ALA A CA 1
ATOM 1993 C C . ALA A 1 258 ? -7.715 -8.394 0.169 1.00 76.50 258 ALA A C 1
ATOM 1995 O O . ALA A 1 258 ? -7.992 -8.336 1.369 1.00 76.50 258 ALA A O 1
ATOM 1996 N N . GLU A 1 259 ? -8.667 -8.314 -0.769 1.00 87.81 259 GLU A N 1
ATOM 1997 C CA . GLU A 1 259 ? -10.098 -8.228 -0.448 1.00 87.81 259 GLU A CA 1
ATOM 1998 C C . GLU A 1 259 ? -10.592 -9.452 0.340 1.00 87.81 259 GLU A C 1
ATOM 2000 O O . GLU A 1 259 ? -11.354 -9.306 1.295 1.00 87.81 259 GLU A O 1
ATOM 2005 N N . GLU A 1 260 ? -10.168 -10.665 -0.018 1.00 91.69 260 GLU A N 1
ATOM 2006 C CA . GLU A 1 260 ? -10.539 -11.886 0.705 1.00 91.69 260 GLU A CA 1
ATOM 2007 C C . GLU A 1 260 ? -9.954 -11.948 2.120 1.00 91.69 260 GLU A C 1
ATOM 2009 O O . GLU A 1 260 ? -10.586 -12.503 3.024 1.00 91.69 260 GLU A O 1
ATOM 2014 N N . VAL A 1 261 ? -8.758 -11.395 2.336 1.00 84.25 261 VAL A N 1
ATOM 2015 C CA . VAL A 1 261 ? -8.179 -11.232 3.678 1.00 84.25 261 VAL A CA 1
ATOM 2016 C C . VAL A 1 261 ? -8.958 -10.179 4.470 1.00 84.25 261 VAL A C 1
ATOM 2018 O O . VAL A 1 261 ? -9.348 -10.449 5.605 1.00 84.25 261 VAL A O 1
ATOM 2021 N N . ALA A 1 262 ? -9.286 -9.032 3.869 1.00 78.50 262 ALA A N 1
ATOM 2022 C CA . ALA A 1 262 ? -10.089 -7.993 4.516 1.00 78.50 262 ALA A CA 1
ATOM 2023 C C . ALA A 1 262 ? -11.483 -8.508 4.927 1.00 78.50 262 ALA A C 1
ATOM 2025 O O . ALA A 1 262 ? -11.901 -8.315 6.069 1.00 78.50 262 ALA A O 1
ATOM 2026 N N . ARG A 1 263 ? -12.175 -9.249 4.048 1.00 89.75 263 ARG A N 1
ATOM 2027 C CA . ARG A 1 263 ? -13.464 -9.896 4.365 1.00 89.75 263 ARG A CA 1
ATOM 2028 C C . ARG A 1 263 ? -13.337 -10.899 5.519 1.00 89.75 263 ARG A C 1
ATOM 2030 O O . ARG A 1 263 ? -14.219 -10.943 6.375 1.00 89.75 263 ARG A O 1
ATOM 2037 N N . ARG A 1 264 ? -12.244 -11.675 5.581 1.00 88.00 264 ARG A N 1
ATOM 2038 C CA . ARG A 1 264 ? -11.964 -12.599 6.699 1.00 88.00 264 ARG A CA 1
ATOM 2039 C C . ARG A 1 264 ? -11.760 -11.863 8.025 1.00 88.00 264 ARG A C 1
ATOM 2041 O O . ARG A 1 264 ? -12.326 -12.293 9.025 1.00 88.00 264 ARG A O 1
ATOM 2048 N N . ILE A 1 265 ? -11.019 -10.754 8.028 1.00 78.94 265 ILE A N 1
ATOM 2049 C CA . ILE A 1 265 ? -10.805 -9.923 9.226 1.00 78.94 265 ILE A CA 1
ATOM 2050 C C . ILE A 1 265 ? -12.135 -9.334 9.721 1.00 78.94 265 ILE A C 1
ATOM 2052 O O . ILE A 1 265 ? -12.442 -9.443 10.906 1.00 78.94 265 ILE A O 1
ATOM 2056 N N . VAL A 1 266 ? -12.964 -8.784 8.825 1.00 84.00 266 VAL A N 1
ATOM 2057 C CA . VAL A 1 266 ? -14.288 -8.241 9.189 1.00 84.00 266 VAL A CA 1
ATOM 2058 C C . VAL A 1 266 ? -15.192 -9.325 9.787 1.00 84.00 266 VAL A C 1
ATOM 2060 O O . VAL A 1 266 ? -15.789 -9.103 10.839 1.00 84.00 266 VAL A O 1
ATOM 2063 N N . ALA A 1 267 ? -15.247 -10.516 9.182 1.00 88.81 267 ALA A N 1
ATOM 2064 C CA . ALA A 1 267 ? -16.033 -11.633 9.709 1.00 88.81 267 ALA A CA 1
ATOM 2065 C C . ALA A 1 267 ? -15.540 -12.108 11.092 1.00 88.81 267 ALA A C 1
ATOM 2067 O O . ALA A 1 267 ? -16.350 -12.419 11.964 1.00 88.81 267 ALA A O 1
ATOM 2068 N N . GLN A 1 268 ? -14.221 -12.128 11.322 1.00 82.75 268 GLN A N 1
ATOM 2069 C CA . GLN A 1 268 ? -13.646 -12.444 12.635 1.00 82.75 268 GLN A CA 1
ATOM 2070 C C . GLN A 1 268 ? -13.970 -11.369 13.683 1.00 82.75 268 GLN A C 1
ATOM 2072 O O . GLN A 1 268 ? -14.329 -11.720 14.804 1.00 82.75 268 GLN A O 1
ATOM 2077 N N . SER A 1 269 ? -13.910 -10.083 13.319 1.00 78.25 269 SER A N 1
ATOM 2078 C CA . SER A 1 269 ? -14.295 -8.973 14.204 1.00 78.25 269 SER A CA 1
ATOM 2079 C C . SER A 1 269 ? -15.759 -9.084 14.634 1.00 78.25 269 SER A C 1
ATOM 2081 O O . SER A 1 269 ? -16.057 -9.009 15.822 1.00 78.25 269 SER A O 1
ATOM 2083 N N . GLN A 1 270 ? -16.664 -9.355 13.688 1.00 88.19 270 GLN A N 1
ATOM 2084 C CA . GLN A 1 270 ? -18.096 -9.520 13.961 1.00 88.19 270 GLN A CA 1
ATOM 2085 C C . GLN A 1 270 ? -18.391 -10.725 14.868 1.00 88.19 270 GLN A C 1
ATOM 2087 O O . GLN A 1 270 ? -19.235 -10.632 15.755 1.00 88.19 270 GLN A O 1
ATOM 2092 N N . GLU A 1 271 ? -17.685 -11.849 14.702 1.00 88.69 271 GLU A N 1
ATOM 2093 C CA . GLU A 1 271 ? -17.820 -13.006 15.601 1.00 88.69 271 GLU A CA 1
ATOM 2094 C C . GLU A 1 271 ? -17.291 -12.709 17.017 1.00 88.69 271 GLU A C 1
ATOM 2096 O O . GLU A 1 271 ? -17.866 -13.183 17.998 1.00 88.69 271 GLU A O 1
ATOM 2101 N N . ILE A 1 272 ? -16.232 -11.903 17.150 1.00 79.00 272 ILE A N 1
ATOM 2102 C CA . ILE A 1 272 ? -15.724 -11.451 18.455 1.00 79.00 272 ILE A CA 1
ATOM 2103 C C . ILE A 1 272 ? -16.727 -10.499 19.122 1.00 79.00 272 ILE A C 1
ATOM 2105 O O . ILE A 1 272 ? -17.077 -10.715 20.282 1.00 79.00 272 ILE A O 1
ATOM 2109 N N . GLU A 1 273 ? -17.254 -9.508 18.399 1.00 79.44 273 GLU A N 1
ATOM 2110 C CA . GLU A 1 273 ? -18.310 -8.607 18.889 1.00 79.44 273 GLU A CA 1
ATOM 2111 C C . GLU A 1 273 ? -19.556 -9.383 19.335 1.00 79.44 273 GLU A C 1
ATOM 2113 O O . GLU A 1 273 ? -20.086 -9.133 20.420 1.00 79.44 273 GLU A O 1
ATOM 2118 N N . ARG A 1 274 ? -19.983 -10.383 18.551 1.00 87.50 274 ARG A N 1
ATOM 2119 C CA . ARG A 1 274 ? -21.108 -11.268 18.887 1.00 87.50 274 ARG A CA 1
ATOM 2120 C C . ARG A 1 274 ? -20.869 -12.004 20.209 1.00 87.50 274 ARG A C 1
ATOM 2122 O O . ARG A 1 274 ? -21.742 -11.985 21.073 1.00 87.50 274 ARG A O 1
ATOM 2129 N N . ARG A 1 275 ? -19.679 -12.588 20.405 1.00 84.44 275 ARG A N 1
ATOM 2130 C CA . ARG A 1 275 ? -19.301 -13.263 21.664 1.00 84.44 275 ARG A CA 1
ATOM 2131 C C . ARG A 1 275 ? -19.238 -12.309 22.851 1.00 84.44 275 ARG A C 1
ATOM 2133 O O . ARG A 1 275 ? -19.675 -12.675 23.938 1.00 84.44 275 ARG A O 1
ATOM 2140 N N . ILE A 1 276 ? -18.717 -11.096 22.662 1.00 77.50 276 ILE A N 1
ATOM 2141 C CA . ILE A 1 276 ? -18.700 -10.065 23.711 1.00 77.50 276 ILE A CA 1
ATOM 2142 C C . ILE A 1 276 ? -20.139 -9.692 24.095 1.00 77.50 276 ILE A C 1
ATOM 2144 O O . ILE A 1 276 ? -20.447 -9.628 25.283 1.00 77.50 276 ILE A O 1
ATOM 2148 N N . GLY A 1 277 ? -21.038 -9.533 23.118 1.00 82.25 277 GLY A N 1
ATOM 2149 C CA . GLY A 1 277 ? -22.466 -9.300 23.353 1.00 82.25 277 GLY A CA 1
ATOM 2150 C C . GLY A 1 277 ? -23.152 -10.439 24.117 1.00 82.25 277 GLY A C 1
ATOM 2151 O O . GLY A 1 277 ? -23.884 -10.182 25.073 1.00 82.25 277 GLY A O 1
ATOM 2152 N N . GLU A 1 278 ? -22.874 -11.697 23.758 1.00 86.31 278 GLU A N 1
ATOM 2153 C CA . GLU A 1 278 ? -23.368 -12.877 24.485 1.00 86.31 278 GLU A CA 1
ATOM 2154 C C . GLU A 1 278 ? -22.855 -12.910 25.932 1.00 86.31 278 GLU A C 1
ATOM 2156 O O . GLU A 1 278 ? -23.648 -13.053 26.864 1.00 86.31 278 GLU A O 1
ATOM 2161 N N . HIS A 1 279 ? -21.551 -12.712 26.149 1.00 80.44 279 HIS A N 1
ATOM 2162 C CA . HIS A 1 279 ? -20.969 -12.675 27.491 1.00 80.44 279 HIS A CA 1
ATOM 2163 C C . HIS A 1 279 ? -21.510 -11.514 28.337 1.00 80.44 279 HIS A C 1
ATOM 2165 O O . HIS A 1 279 ? -21.815 -11.720 29.512 1.00 80.44 279 HIS A O 1
ATOM 2171 N N . ALA A 1 280 ? -21.695 -10.326 27.755 1.00 75.75 280 ALA A N 1
ATOM 2172 C CA . ALA A 1 280 ? -22.294 -9.180 28.436 1.00 75.75 280 ALA A CA 1
ATOM 2173 C C . ALA A 1 280 ? -23.766 -9.435 28.808 1.00 75.75 280 ALA A C 1
ATOM 2175 O O . ALA A 1 280 ? -24.186 -9.107 29.918 1.00 75.75 280 ALA A O 1
ATOM 2176 N N . SER A 1 281 ? -24.541 -10.074 27.925 1.00 86.50 281 SER A N 1
ATOM 2177 C CA . SER A 1 281 ? -25.928 -10.464 28.206 1.00 86.50 281 SER A CA 1
ATOM 2178 C C . SER A 1 281 ? -26.018 -11.490 29.341 1.00 86.50 281 SER A C 1
ATOM 2180 O O . SER A 1 281 ? -26.821 -11.312 30.258 1.00 86.50 281 SER A O 1
ATOM 2182 N N . VAL A 1 282 ? -25.151 -12.510 29.340 1.00 86.25 282 VAL A N 1
ATOM 2183 C CA . VAL A 1 282 ? -25.075 -13.506 30.422 1.00 86.25 282 VAL A CA 1
ATOM 2184 C C . VAL A 1 282 ? -24.658 -12.854 31.743 1.00 86.25 282 VAL A C 1
ATOM 2186 O O . VAL A 1 282 ? -25.295 -13.104 32.765 1.00 86.25 282 VAL A O 1
ATOM 2189 N N . ALA A 1 283 ? -23.645 -11.983 31.737 1.00 77.88 283 ALA A N 1
ATOM 2190 C CA . ALA A 1 283 ? -23.217 -11.255 32.931 1.00 77.88 283 ALA A CA 1
ATOM 2191 C C . ALA A 1 283 ? -24.342 -10.369 33.497 1.00 77.88 283 ALA A C 1
ATOM 2193 O O . ALA A 1 283 ? -24.588 -10.393 34.701 1.00 77.88 283 ALA A O 1
ATOM 2194 N N . SER A 1 284 ? -25.075 -9.657 32.634 1.00 78.88 284 SER A N 1
ATOM 2195 C CA . SER A 1 284 ? -26.230 -8.842 33.032 1.00 78.88 284 SER A CA 1
ATOM 2196 C C . SER A 1 284 ? -27.344 -9.687 33.665 1.00 78.88 284 SER A C 1
ATOM 2198 O O . SER A 1 284 ? -27.840 -9.348 34.736 1.00 78.88 284 SER A O 1
ATOM 2200 N N . ALA A 1 285 ? -27.682 -10.841 33.077 1.00 85.00 285 ALA A N 1
ATOM 2201 C CA . ALA A 1 285 ? -28.691 -11.750 33.628 1.00 85.00 285 ALA A CA 1
ATOM 2202 C C . ALA A 1 285 ? -28.276 -12.357 34.985 1.00 85.00 285 ALA A C 1
ATOM 2204 O O . ALA A 1 285 ? -29.112 -12.535 35.877 1.00 85.00 285 ALA A O 1
ATOM 2205 N N . VAL A 1 286 ? -26.985 -12.651 35.176 1.00 82.75 286 VAL A N 1
ATOM 2206 C CA . VAL A 1 286 ? -26.439 -13.092 36.473 1.00 82.75 286 VAL A CA 1
ATOM 2207 C C . VAL A 1 286 ? -26.518 -11.969 37.512 1.00 82.75 286 VAL A C 1
ATOM 2209 O O . VAL A 1 286 ? -26.943 -12.219 38.637 1.00 82.75 286 VAL A O 1
ATOM 2212 N N . LEU A 1 287 ? -26.178 -10.729 37.144 1.00 76.06 287 LEU A N 1
ATOM 2213 C CA . LEU A 1 287 ? -26.300 -9.575 38.040 1.00 76.06 287 LEU A CA 1
ATOM 2214 C C . LEU A 1 287 ? -27.762 -9.297 38.420 1.00 76.06 287 LEU A C 1
ATOM 2216 O O . LEU A 1 287 ? -28.048 -9.111 39.599 1.00 76.06 287 LEU A O 1
ATOM 2220 N N . GLU A 1 288 ? -28.697 -9.338 37.468 1.00 86.00 288 GLU A N 1
ATOM 2221 C CA . GLU A 1 288 ? -30.123 -9.111 37.738 1.00 86.00 288 GLU A CA 1
ATOM 2222 C C . GLU A 1 288 ? -30.718 -10.209 38.636 1.00 86.00 288 GLU A C 1
ATOM 2224 O O . GLU A 1 288 ? -31.421 -9.918 39.605 1.00 86.00 288 GLU A O 1
ATOM 2229 N N . THR A 1 289 ? -30.402 -11.483 38.375 1.00 86.75 289 THR A N 1
ATOM 2230 C CA . THR A 1 289 ? -30.861 -12.588 39.237 1.00 86.75 289 THR A CA 1
ATOM 2231 C C . THR A 1 289 ? -30.228 -12.555 40.628 1.00 86.75 289 THR A C 1
ATOM 2233 O O . THR A 1 289 ? -30.881 -12.950 41.594 1.00 86.75 289 THR A O 1
ATOM 2236 N N . GLN A 1 290 ? -28.996 -12.056 40.767 1.00 78.50 290 GLN A N 1
ATOM 2237 C CA . GLN A 1 290 ? -28.365 -11.865 42.073 1.00 78.50 290 GLN A CA 1
ATOM 2238 C C . GLN A 1 290 ? -28.948 -10.658 42.829 1.00 78.50 290 GLN A C 1
ATOM 2240 O O . GLN A 1 290 ? -29.164 -10.766 44.034 1.00 78.50 290 GLN A O 1
ATOM 2245 N N . ALA A 1 291 ? -29.286 -9.565 42.137 1.00 76.75 291 ALA A N 1
ATOM 2246 C CA . ALA A 1 291 ? -29.972 -8.412 42.724 1.00 76.75 291 ALA A CA 1
ATOM 2247 C C . ALA A 1 291 ? -31.362 -8.792 43.268 1.00 76.75 291 ALA A C 1
ATOM 2249 O O . ALA A 1 291 ? -31.663 -8.502 44.424 1.00 76.75 291 ALA A O 1
ATOM 2250 N N . ARG A 1 292 ? -32.169 -9.542 42.501 1.00 86.81 292 ARG A N 1
ATOM 2251 C CA . ARG A 1 292 ? -33.478 -10.036 42.976 1.00 86.81 292 ARG A CA 1
ATOM 2252 C C . ARG A 1 292 ? -33.358 -10.919 44.220 1.00 86.81 292 ARG A C 1
ATOM 2254 O O . ARG A 1 292 ? -34.128 -10.753 45.157 1.00 86.81 292 ARG A O 1
ATOM 2261 N N . ARG A 1 293 ? -32.357 -11.809 44.277 1.00 82.81 293 ARG A N 1
ATOM 2262 C CA . ARG A 1 293 ? -32.092 -12.626 45.478 1.00 82.81 293 ARG A CA 1
ATOM 2263 C C . ARG A 1 293 ? -31.739 -11.780 46.702 1.00 82.81 293 ARG A C 1
ATOM 2265 O O . ARG A 1 293 ? -32.118 -12.152 47.807 1.00 82.81 293 ARG A O 1
ATOM 2272 N N . GLN A 1 294 ? -31.036 -10.659 46.523 1.00 76.06 294 GLN A N 1
ATOM 2273 C CA . GLN A 1 294 ? -30.792 -9.722 47.621 1.00 76.06 294 GL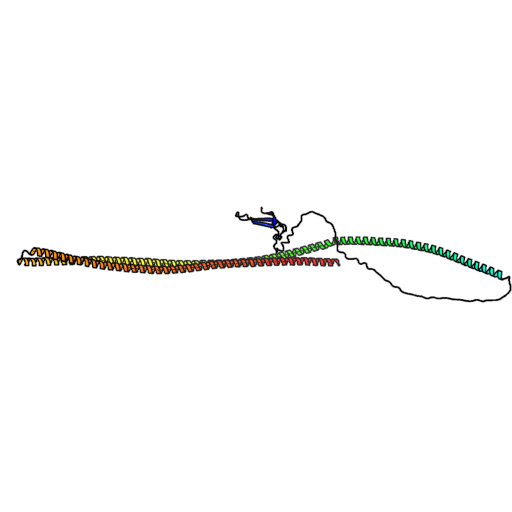N A CA 1
ATOM 2274 C C . GLN A 1 294 ? -32.080 -9.035 48.071 1.00 76.06 294 GLN A C 1
ATOM 2276 O O . GLN A 1 294 ? -32.329 -8.986 49.270 1.00 76.06 294 GLN A O 1
ATOM 2281 N N . GLU A 1 295 ? -32.913 -8.546 47.150 1.00 82.12 295 GLU A N 1
ATOM 2282 C CA . GLU A 1 295 ? -34.212 -7.944 47.491 1.00 82.12 295 GLU A CA 1
ATOM 2283 C C . GLU A 1 295 ? -35.113 -8.931 48.256 1.00 82.12 295 GLU A C 1
ATOM 2285 O O . GLU A 1 295 ? -35.686 -8.572 49.286 1.00 82.12 295 GLU A O 1
ATOM 2290 N N . GLU A 1 296 ? -35.168 -10.194 47.819 1.00 88.12 296 GLU A N 1
ATOM 2291 C CA . GLU A 1 296 ? -35.879 -11.284 48.504 1.00 88.12 296 GLU A CA 1
ATOM 2292 C C . GLU A 1 296 ? -35.311 -11.556 49.911 1.00 88.12 296 GLU A C 1
ATOM 2294 O O . GLU A 1 296 ? -36.074 -11.646 50.877 1.00 88.12 296 GLU A O 1
ATOM 2299 N N . ALA A 1 297 ? -33.982 -11.634 50.061 1.00 79.56 297 ALA A N 1
ATOM 2300 C CA . ALA A 1 297 ? -33.328 -11.856 51.352 1.00 79.56 297 ALA A CA 1
ATOM 2301 C C . ALA A 1 297 ? -33.524 -10.677 52.325 1.00 79.56 297 ALA A C 1
ATOM 2303 O O . ALA A 1 297 ? -33.852 -10.887 53.495 1.00 79.56 297 ALA A O 1
ATOM 2304 N N . PHE A 1 298 ? -33.391 -9.433 51.850 1.00 73.69 298 PHE A N 1
ATOM 2305 C CA . PHE A 1 298 ? -33.676 -8.233 52.640 1.00 73.69 298 PHE A CA 1
ATOM 2306 C C . PHE A 1 298 ? -35.148 -8.172 53.065 1.00 73.69 298 PHE A C 1
ATOM 2308 O O . PHE A 1 298 ? -35.427 -7.852 54.222 1.00 73.69 298 PHE A O 1
ATOM 2315 N N . GLY A 1 299 ? -36.080 -8.525 52.173 1.00 82.44 299 GLY A N 1
ATOM 2316 C CA . GLY A 1 299 ? -37.506 -8.623 52.487 1.00 82.44 299 GLY A CA 1
ATOM 2317 C C . GLY A 1 299 ? -37.783 -9.633 53.602 1.00 82.44 299 GLY A C 1
ATOM 2318 O O . GLY A 1 299 ? -38.371 -9.275 54.625 1.00 82.44 299 GLY A O 1
ATOM 2319 N N . ALA A 1 300 ? -37.280 -10.863 53.457 1.00 82.75 300 ALA A N 1
ATOM 2320 C CA . ALA A 1 300 ? -37.437 -11.923 54.454 1.00 82.75 300 ALA A CA 1
ATOM 2321 C C . ALA A 1 300 ? -36.825 -11.550 55.819 1.00 82.75 300 ALA A C 1
ATOM 2323 O O . ALA A 1 300 ? -37.436 -11.792 56.863 1.00 82.75 300 ALA A O 1
ATOM 2324 N N . HIS A 1 301 ? -35.650 -10.911 55.838 1.00 76.25 301 HIS A N 1
ATOM 2325 C CA . HIS A 1 301 ? -35.033 -10.436 57.079 1.00 76.25 301 HIS A CA 1
ATOM 2326 C C . HIS A 1 301 ? -35.812 -9.292 57.737 1.00 76.25 301 HIS A C 1
ATOM 2328 O O . HIS A 1 301 ? -35.955 -9.283 58.962 1.00 76.25 301 HIS A O 1
ATOM 2334 N N . HIS A 1 302 ? -36.354 -8.349 56.961 1.00 78.19 302 HIS A N 1
ATOM 2335 C CA . HIS A 1 302 ? -37.184 -7.276 57.511 1.00 78.19 302 HIS A CA 1
ATOM 2336 C C . HIS A 1 302 ? -38.499 -7.824 58.090 1.00 78.19 302 HIS A C 1
ATOM 2338 O O . HIS A 1 302 ? -38.956 -7.362 59.140 1.00 78.19 302 HIS A O 1
ATOM 2344 N N . GLU A 1 303 ? -39.093 -8.835 57.456 1.00 86.31 303 GLU A N 1
ATOM 2345 C CA . GLU A 1 303 ? -40.278 -9.518 57.975 1.00 86.31 303 GLU A CA 1
ATOM 2346 C C . GLU A 1 303 ? -39.961 -10.290 59.268 1.00 86.31 303 GLU A C 1
ATOM 2348 O O . GLU A 1 303 ? -40.676 -10.144 60.260 1.00 86.31 303 GLU A O 1
ATOM 2353 N N . GLN A 1 304 ? -38.832 -11.006 59.328 1.00 81.94 304 GLN A N 1
ATOM 2354 C CA . GLN A 1 304 ? -38.373 -11.683 60.547 1.00 81.94 304 GLN A CA 1
ATOM 2355 C C . GLN A 1 304 ? -38.116 -10.701 61.708 1.00 81.94 304 GLN A C 1
ATOM 2357 O O . GLN A 1 304 ? -38.504 -10.973 62.849 1.00 81.94 304 GLN A O 1
ATOM 2362 N N . LEU A 1 305 ? -37.514 -9.536 61.436 1.00 77.62 305 LEU A N 1
ATOM 2363 C CA . LEU A 1 305 ? -37.346 -8.470 62.429 1.00 77.62 305 LEU A CA 1
ATOM 2364 C C . LEU A 1 305 ? -38.698 -7.945 62.929 1.00 77.62 305 LEU A C 1
ATOM 2366 O O . LEU A 1 305 ? -38.899 -7.859 64.138 1.00 77.62 305 LEU A O 1
ATOM 2370 N N . ASN A 1 306 ? -39.654 -7.680 62.034 1.00 80.50 306 ASN A N 1
ATOM 2371 C CA . ASN A 1 306 ? -40.999 -7.239 62.417 1.00 80.50 306 ASN A CA 1
ATOM 2372 C C . ASN A 1 306 ? -41.733 -8.289 63.274 1.00 80.50 306 ASN A C 1
ATOM 2374 O O . ASN A 1 306 ? -42.352 -7.934 64.277 1.00 80.50 306 ASN A O 1
ATOM 2378 N N . VAL A 1 307 ? -41.629 -9.578 62.930 1.00 84.94 307 VAL A N 1
ATOM 2379 C CA . VAL A 1 307 ? -42.228 -10.680 63.706 1.00 84.94 307 VAL A CA 1
ATOM 2380 C C . VAL A 1 307 ? -41.590 -10.795 65.093 1.00 84.94 307 VAL A C 1
ATOM 2382 O O . VAL A 1 307 ? -42.307 -10.895 66.087 1.00 84.94 307 VAL A O 1
ATOM 2385 N N . THR A 1 308 ? -40.257 -10.744 65.196 1.00 78.19 308 THR A N 1
ATOM 2386 C CA . THR A 1 308 ? -39.568 -10.815 66.501 1.00 78.19 308 THR A CA 1
ATOM 2387 C C . THR A 1 308 ? -39.826 -9.588 67.377 1.00 78.19 308 THR A C 1
ATOM 2389 O O . THR A 1 308 ? -40.056 -9.750 68.575 1.00 78.19 308 THR A O 1
ATOM 2392 N N . ALA A 1 309 ? -39.878 -8.384 66.799 1.00 75.31 309 ALA A N 1
ATOM 2393 C CA . ALA A 1 309 ? -40.259 -7.165 67.510 1.00 75.31 309 ALA A CA 1
ATOM 2394 C C . ALA A 1 309 ? -41.715 -7.227 68.007 1.00 75.31 309 ALA A C 1
ATOM 2396 O O . ALA A 1 309 ? -41.977 -6.929 69.172 1.00 75.31 309 ALA A O 1
ATOM 2397 N N . GLY A 1 310 ? -42.648 -7.688 67.166 1.00 81.06 310 GLY A N 1
ATOM 2398 C CA . GLY A 1 310 ? -44.049 -7.888 67.545 1.00 81.06 310 GLY A CA 1
ATOM 2399 C C . GLY A 1 310 ? -44.222 -8.919 68.666 1.00 81.06 310 GLY A C 1
ATOM 2400 O O . GLY A 1 310 ? -44.949 -8.666 69.625 1.00 81.06 310 GLY A O 1
ATOM 2401 N N . ALA A 1 311 ? -43.501 -10.042 68.600 1.00 80.19 311 ALA A N 1
ATOM 2402 C CA . ALA A 1 311 ? -43.510 -11.065 69.646 1.00 80.19 311 ALA A CA 1
ATOM 2403 C C . ALA A 1 311 ? -42.918 -10.554 70.973 1.00 80.19 311 ALA A C 1
ATOM 2405 O O . ALA A 1 311 ? -43.479 -10.817 72.036 1.00 80.19 311 ALA A O 1
ATOM 2406 N N . ALA A 1 312 ? -41.825 -9.781 70.930 1.00 72.50 312 ALA A N 1
ATOM 2407 C CA . ALA A 1 312 ? -41.249 -9.150 72.119 1.00 72.50 312 ALA A CA 1
ATOM 2408 C C . ALA A 1 312 ? -42.211 -8.120 72.739 1.00 72.50 312 ALA A C 1
ATOM 2410 O O . ALA A 1 312 ? -42.396 -8.100 73.956 1.00 72.50 312 ALA A O 1
ATOM 2411 N N . GLN A 1 313 ? -42.885 -7.314 71.912 1.00 79.06 313 GLN A N 1
ATOM 2412 C CA . GLN A 1 313 ? -43.905 -6.370 72.369 1.00 79.06 313 GLN A CA 1
ATOM 2413 C C . GLN A 1 313 ? -45.099 -7.091 73.016 1.00 79.06 313 GLN A C 1
ATOM 2415 O O . GLN A 1 313 ? -45.560 -6.664 74.073 1.00 79.06 313 GLN A O 1
ATOM 2420 N N . GLN A 1 314 ? -45.560 -8.207 72.440 1.00 84.75 314 GLN A N 1
ATOM 2421 C CA . GLN A 1 314 ? -46.611 -9.042 73.033 1.00 84.75 314 GLN A CA 1
ATOM 2422 C C . GLN A 1 314 ? -46.182 -9.621 74.387 1.00 84.75 314 GLN A C 1
ATOM 2424 O O . GLN A 1 314 ? -46.901 -9.445 75.371 1.00 84.75 314 GLN A O 1
ATOM 2429 N N . GLN A 1 315 ? -44.981 -10.205 74.478 1.00 79.00 315 GLN A N 1
ATOM 2430 C CA . GLN A 1 315 ? -44.436 -10.725 75.739 1.00 79.00 315 GLN A CA 1
ATOM 2431 C C . GLN A 1 315 ? -44.342 -9.644 76.824 1.00 79.00 315 GLN A C 1
ATOM 2433 O O . GLN A 1 315 ? -44.727 -9.901 77.965 1.00 79.00 315 GLN A O 1
ATOM 2438 N N . LEU A 1 316 ? -43.908 -8.426 76.484 1.00 75.12 316 LEU A N 1
ATOM 2439 C CA . LEU A 1 316 ? -43.918 -7.287 77.409 1.00 75.12 316 LEU A CA 1
ATOM 2440 C C . LEU A 1 316 ? -45.342 -6.904 77.849 1.00 75.12 316 LEU A C 1
ATOM 2442 O O . LEU A 1 316 ? -45.559 -6.644 79.029 1.00 75.12 316 LEU A O 1
ATOM 2446 N N . THR A 1 317 ? -46.334 -6.907 76.950 1.00 80.19 317 THR A N 1
ATOM 2447 C CA . THR A 1 317 ? -47.727 -6.609 77.340 1.00 80.19 317 THR A CA 1
ATOM 2448 C C . THR A 1 317 ? -48.373 -7.699 78.195 1.00 80.19 317 THR A C 1
ATOM 2450 O O . THR A 1 317 ? -49.134 -7.376 79.105 1.00 80.19 317 THR A O 1
ATOM 2453 N N . ASP A 1 318 ? -48.070 -8.973 77.945 1.00 80.69 318 ASP A N 1
ATOM 2454 C CA . ASP A 1 318 ? -48.650 -10.092 78.692 1.00 80.69 318 ASP A CA 1
ATOM 2455 C C . ASP A 1 318 ? -47.985 -10.262 80.064 1.00 80.69 318 ASP A C 1
ATOM 2457 O O . ASP A 1 318 ? -48.680 -10.500 81.049 1.00 80.69 318 ASP A O 1
ATOM 2461 N N . THR A 1 319 ? -46.668 -10.049 80.169 1.00 77.75 319 THR A N 1
ATOM 2462 C CA . THR A 1 319 ? -45.975 -10.001 81.471 1.00 77.75 319 THR A CA 1
ATOM 2463 C C . THR A 1 319 ? -46.410 -8.800 82.307 1.00 77.75 319 THR A C 1
ATOM 2465 O O . THR A 1 319 ? -46.674 -8.965 83.496 1.00 77.75 319 THR A O 1
ATOM 2468 N N . ALA A 1 320 ? -46.584 -7.619 81.702 1.00 73.75 320 ALA A N 1
ATOM 2469 C CA . ALA A 1 320 ? -47.141 -6.458 82.396 1.00 73.75 320 ALA A CA 1
ATOM 2470 C C . ALA A 1 320 ? -48.572 -6.718 82.900 1.00 73.75 320 ALA A C 1
ATOM 2472 O O . ALA A 1 320 ? -48.880 -6.388 84.045 1.00 73.75 320 ALA A O 1
ATOM 2473 N N . ARG A 1 321 ? -49.427 -7.361 82.088 1.00 82.56 321 ARG A N 1
ATOM 2474 C CA . ARG A 1 321 ? -50.792 -7.737 82.493 1.00 82.56 321 ARG A CA 1
ATOM 2475 C C . ARG A 1 321 ? -50.786 -8.767 83.623 1.00 82.56 321 ARG A C 1
ATOM 2477 O O . ARG A 1 321 ? -51.438 -8.546 84.633 1.00 82.56 321 ARG A O 1
ATOM 2484 N N . SER A 1 322 ? -50.002 -9.839 83.498 1.00 78.94 322 SER A N 1
ATOM 2485 C CA . SER A 1 322 ? -49.885 -10.874 84.534 1.00 78.94 322 SER A CA 1
ATOM 2486 C C . SER A 1 322 ? -49.356 -10.314 85.856 1.00 78.94 322 SER A C 1
ATOM 2488 O O . SER A 1 322 ? -49.819 -10.726 86.916 1.00 78.94 322 SER A O 1
ATOM 2490 N N . ALA A 1 323 ? -48.406 -9.374 85.814 1.00 72.12 323 ALA A N 1
ATOM 2491 C CA . ALA A 1 323 ? -47.894 -8.722 87.015 1.00 72.12 323 ALA A CA 1
ATOM 2492 C C . ALA A 1 323 ? -48.914 -7.751 87.634 1.00 72.12 323 ALA A C 1
ATOM 2494 O O . ALA A 1 323 ? -48.987 -7.651 88.857 1.00 72.12 323 ALA A O 1
ATOM 2495 N N . GLN A 1 324 ? -49.729 -7.071 86.817 1.00 76.88 324 GLN A N 1
ATOM 2496 C CA . GLN A 1 324 ? -50.856 -6.275 87.307 1.00 76.88 324 GLN A CA 1
ATOM 2497 C C . GLN A 1 324 ? -51.905 -7.169 87.991 1.00 76.88 324 GLN A C 1
ATOM 2499 O O . GLN A 1 324 ? -52.291 -6.886 89.122 1.00 76.88 324 GLN A O 1
ATOM 2504 N N . GLU A 1 325 ? -52.317 -8.265 87.350 1.00 81.81 325 GLU A N 1
ATOM 2505 C CA . GLU A 1 325 ? -53.282 -9.230 87.899 1.00 81.81 325 GLU A CA 1
ATOM 2506 C C . GLU A 1 325 ? -52.776 -9.861 89.210 1.00 81.81 325 GLU A C 1
ATOM 2508 O O . GLU A 1 325 ? -53.524 -9.961 90.183 1.00 81.81 325 GLU A O 1
ATOM 2513 N N . GLU A 1 326 ? -51.491 -10.225 89.288 1.00 78.31 326 GLU A N 1
ATOM 2514 C CA . GLU A 1 326 ? -50.879 -10.732 90.521 1.00 78.31 326 GLU A CA 1
ATOM 2515 C C . GLU A 1 326 ? -50.813 -9.665 91.628 1.00 78.31 326 GLU A C 1
ATOM 2517 O O . GLU A 1 326 ? -51.051 -9.969 92.801 1.00 78.31 326 GLU A O 1
ATOM 2522 N N . LEU A 1 327 ? -50.526 -8.409 91.278 1.00 73.00 327 LEU A N 1
ATOM 2523 C CA . LEU A 1 327 ? -50.504 -7.297 92.225 1.00 73.00 327 LEU A CA 1
ATOM 2524 C C . LEU A 1 327 ? -51.913 -6.991 92.759 1.00 73.00 327 LEU A C 1
ATOM 2526 O O . LEU A 1 327 ? -52.072 -6.814 93.965 1.00 73.00 327 LEU A O 1
ATOM 2530 N N . GLU A 1 328 ? -52.945 -7.013 91.914 1.00 77.94 328 GLU A N 1
ATOM 2531 C CA . GLU A 1 328 ? -54.352 -6.870 92.319 1.00 77.94 328 GLU A CA 1
ATOM 2532 C C . GLU A 1 328 ? -54.817 -8.038 93.214 1.00 77.94 328 GLU A C 1
ATOM 2534 O O . GLU A 1 328 ? -55.416 -7.816 94.275 1.00 77.94 328 GLU A O 1
ATOM 2539 N N . ALA A 1 329 ? -54.474 -9.282 92.860 1.00 79.69 329 ALA A N 1
ATOM 2540 C CA . ALA A 1 329 ? -54.785 -10.471 93.659 1.00 79.69 329 ALA A CA 1
ATOM 2541 C C . ALA A 1 329 ? -54.081 -10.472 95.032 1.00 79.69 329 ALA A C 1
ATOM 2543 O O . ALA A 1 329 ? -54.665 -10.865 96.042 1.00 79.69 329 ALA A O 1
ATOM 2544 N N . ARG A 1 330 ? -52.833 -9.992 95.110 1.00 72.19 330 ARG A N 1
ATOM 2545 C CA . ARG A 1 330 ? -52.092 -9.897 96.380 1.00 72.19 330 ARG A CA 1
ATOM 2546 C C . ARG A 1 330 ? -52.487 -8.676 97.214 1.00 72.19 330 ARG A C 1
ATOM 2548 O O . ARG A 1 330 ? -52.434 -8.759 98.440 1.00 72.19 330 ARG A O 1
ATOM 2555 N N . LEU A 1 331 ? -52.905 -7.564 96.599 1.00 73.62 331 LEU A N 1
ATOM 2556 C CA . LEU A 1 331 ? -53.476 -6.416 97.318 1.00 73.62 331 LEU A CA 1
ATOM 2557 C C . LEU A 1 331 ? -54.819 -6.768 97.961 1.00 73.62 331 LEU A C 1
ATOM 2559 O O . LEU A 1 331 ? -55.055 -6.387 99.105 1.00 73.62 331 LEU A O 1
ATOM 2563 N N . THR A 1 332 ? -55.675 -7.520 97.265 1.00 79.25 332 THR A N 1
ATOM 2564 C CA . THR A 1 332 ? -56.935 -8.021 97.837 1.00 79.25 332 THR A CA 1
ATOM 2565 C C . THR A 1 332 ? -56.672 -9.014 98.972 1.00 79.25 332 THR A C 1
ATOM 2567 O O . THR A 1 332 ? -57.165 -8.806 100.079 1.00 79.25 332 THR A O 1
ATOM 2570 N N . GLU A 1 333 ? -55.778 -9.991 98.779 1.00 78.50 333 GLU A N 1
ATOM 2571 C CA . GLU A 1 333 ? -55.367 -10.921 99.844 1.00 78.50 333 GLU A CA 1
ATOM 2572 C C . GLU A 1 333 ? -54.757 -10.200 101.070 1.00 78.50 333 GLU A C 1
ATOM 2574 O O . GLU A 1 333 ? -55.000 -10.590 102.216 1.00 78.50 333 GLU A O 1
ATOM 2579 N N . GLN A 1 334 ? -53.975 -9.130 100.872 1.00 67.69 334 GLN A N 1
ATOM 2580 C CA . GLN A 1 334 ? -53.441 -8.337 101.985 1.00 67.69 334 GLN A CA 1
ATOM 2581 C C . GLN A 1 334 ? -54.469 -7.407 102.629 1.00 67.69 334 GLN A C 1
ATOM 2583 O O . GLN A 1 334 ? -54.398 -7.231 103.844 1.00 67.69 334 GLN A O 1
ATOM 2588 N N . ALA A 1 335 ? -55.443 -6.872 101.890 1.00 72.81 335 ALA A N 1
ATOM 2589 C CA . ALA A 1 335 ? -56.567 -6.149 102.480 1.00 72.81 335 ALA A CA 1
ATOM 2590 C C . ALA A 1 335 ? -57.380 -7.070 103.407 1.00 72.81 335 ALA A C 1
ATOM 2592 O O . ALA A 1 335 ? -57.685 -6.683 104.537 1.00 72.81 335 ALA A O 1
ATOM 2593 N N . ASP A 1 336 ? -57.633 -8.312 102.986 1.00 77.44 336 ASP A N 1
ATOM 2594 C CA . ASP A 1 336 ? -58.322 -9.321 103.795 1.00 77.44 336 ASP A CA 1
ATOM 2595 C C . ASP A 1 336 ? -57.495 -9.751 105.020 1.00 77.44 336 ASP A C 1
ATOM 2597 O O . ASP A 1 336 ? -58.025 -9.811 106.133 1.00 77.44 336 ASP A O 1
ATOM 2601 N N . ARG A 1 337 ? -56.178 -9.976 104.872 1.00 75.75 337 ARG A N 1
ATOM 2602 C CA . ARG A 1 337 ? -55.291 -10.266 106.020 1.00 75.75 337 ARG A CA 1
ATOM 2603 C C . ARG A 1 337 ? -55.198 -9.100 107.002 1.00 75.75 337 ARG A C 1
ATOM 2605 O O . ARG A 1 337 ? -55.282 -9.329 108.206 1.00 75.75 337 ARG A O 1
ATOM 2612 N N . ALA A 1 338 ? -55.014 -7.873 106.517 1.00 68.69 338 ALA A N 1
ATOM 2613 C CA . ALA A 1 338 ? -54.930 -6.683 107.359 1.00 68.69 338 ALA A CA 1
ATOM 2614 C C . ALA A 1 338 ? -56.248 -6.456 108.105 1.00 68.69 338 ALA A C 1
ATOM 2616 O O . ALA A 1 338 ? -56.237 -6.180 109.301 1.00 68.69 338 ALA A O 1
ATOM 2617 N N . ARG A 1 339 ? -57.386 -6.664 107.434 1.00 74.44 339 ARG A N 1
ATOM 2618 C CA . ARG A 1 339 ? -58.711 -6.635 108.052 1.00 74.44 339 ARG A CA 1
ATOM 2619 C C . ARG A 1 339 ? -58.859 -7.692 109.148 1.00 74.44 339 ARG A C 1
ATOM 2621 O O . ARG A 1 339 ? -59.190 -7.327 110.270 1.00 74.44 339 ARG A O 1
ATOM 2628 N N . ALA A 1 340 ? -58.540 -8.955 108.868 1.00 75.75 340 ALA A N 1
ATOM 2629 C CA . ALA A 1 340 ? -58.602 -10.033 109.858 1.00 75.75 340 ALA A CA 1
ATOM 2630 C C . ALA A 1 340 ? -57.658 -9.795 111.057 1.00 75.75 340 ALA A C 1
ATOM 2632 O O . ALA A 1 340 ? -57.982 -10.146 112.191 1.00 75.75 340 ALA A O 1
ATOM 2633 N N . GLN A 1 341 ? -56.500 -9.165 110.832 1.00 69.44 341 GLN A N 1
ATOM 2634 C CA . GLN A 1 341 ? -55.575 -8.769 111.898 1.00 69.44 341 GLN A CA 1
ATOM 2635 C C . GLN A 1 341 ? -56.092 -7.582 112.714 1.00 69.44 341 GLN A C 1
ATOM 2637 O O . GLN A 1 341 ? -55.968 -7.606 113.933 1.00 69.44 341 GLN A O 1
ATOM 2642 N N . ILE A 1 342 ? -56.695 -6.569 112.085 1.00 70.88 342 ILE A N 1
ATOM 2643 C CA . ILE A 1 342 ? -57.346 -5.453 112.788 1.00 70.88 342 ILE A CA 1
ATOM 2644 C C . ILE A 1 342 ? -58.525 -5.971 113.618 1.00 70.88 342 ILE A C 1
ATOM 2646 O O . ILE A 1 342 ? -58.665 -5.570 114.768 1.00 70.88 342 ILE A O 1
ATOM 2650 N N . GLU A 1 343 ? -59.327 -6.893 113.082 1.00 74.81 343 GLU A N 1
ATOM 2651 C CA . GLU A 1 343 ? -60.425 -7.549 113.800 1.00 74.81 343 GLU A CA 1
ATOM 2652 C C . GLU A 1 343 ? -59.881 -8.357 115.003 1.00 74.81 343 GLU A C 1
ATOM 2654 O O . GLU A 1 343 ? -60.282 -8.101 116.138 1.00 74.81 343 GLU A O 1
ATOM 2659 N N . GLY A 1 344 ? -58.868 -9.214 114.818 1.00 75.25 344 GLY A N 1
ATOM 2660 C CA . GLY A 1 344 ? -58.247 -9.976 115.916 1.00 75.25 344 GLY A CA 1
ATOM 2661 C C . GLY A 1 344 ? -57.484 -9.130 116.954 1.00 75.25 344 GLY A C 1
ATOM 2662 O O . GLY A 1 344 ? -57.425 -9.482 118.136 1.00 75.25 344 GLY A O 1
ATOM 2663 N N . LEU A 1 345 ? -56.912 -7.989 116.557 1.00 66.50 345 LEU A N 1
ATOM 2664 C CA . LEU A 1 345 ? -56.277 -7.031 117.472 1.00 66.50 345 LEU A CA 1
ATOM 2665 C C . LEU A 1 345 ? -57.306 -6.152 118.191 1.00 66.50 345 LEU A C 1
ATOM 2667 O O . LEU A 1 345 ? -57.102 -5.815 119.356 1.00 66.50 345 LEU A O 1
ATOM 2671 N N . ALA A 1 346 ? -58.430 -5.820 117.557 1.00 67.00 346 ALA A N 1
ATOM 2672 C CA . ALA A 1 346 ? -59.565 -5.199 118.232 1.00 67.00 346 ALA A CA 1
ATOM 2673 C C . ALA A 1 346 ? -60.142 -6.150 119.292 1.00 67.00 346 ALA A C 1
ATO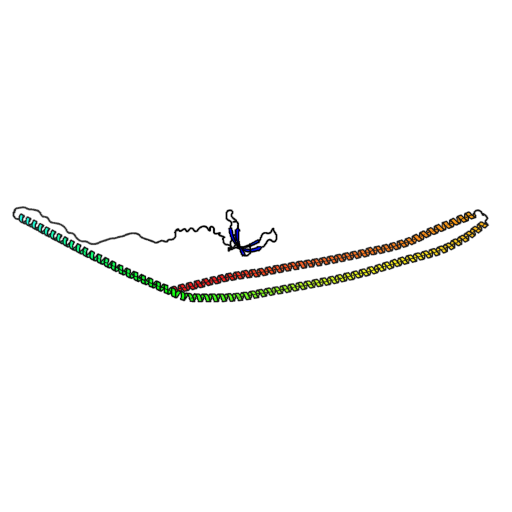M 2675 O O . ALA A 1 346 ? -60.402 -5.730 120.416 1.00 67.00 346 ALA A O 1
ATOM 2676 N N . GLU A 1 347 ? -60.253 -7.447 118.992 1.00 71.88 347 GLU A N 1
ATOM 2677 C CA . GLU A 1 347 ? -60.653 -8.463 119.971 1.00 71.88 347 GLU A CA 1
ATOM 2678 C C . GLU A 1 347 ? -59.639 -8.606 121.120 1.00 71.88 347 GLU A C 1
ATOM 2680 O O . GLU A 1 347 ? -60.040 -8.633 122.288 1.00 71.88 347 GLU A O 1
ATOM 2685 N N . SER A 1 348 ? -58.330 -8.634 120.834 1.00 67.38 348 SER A N 1
ATOM 2686 C CA . SER A 1 348 ? -57.302 -8.766 121.879 1.00 67.38 348 SER A CA 1
ATOM 2687 C C . SER A 1 348 ? -57.156 -7.510 122.748 1.00 67.38 348 SER A C 1
ATOM 2689 O O . SER A 1 348 ? -57.003 -7.625 123.965 1.00 67.38 348 SER A O 1
ATOM 2691 N N . THR A 1 349 ? -57.291 -6.311 122.175 1.00 63.31 349 THR A N 1
ATOM 2692 C CA . THR A 1 349 ? -57.290 -5.047 122.935 1.00 63.31 349 THR A CA 1
ATOM 2693 C C . THR A 1 349 ? -58.580 -4.860 123.735 1.00 63.31 349 THR A C 1
ATOM 2695 O O . THR A 1 349 ? -58.522 -4.394 124.870 1.00 63.31 349 THR A O 1
ATOM 2698 N N . LEU A 1 350 ? -59.734 -5.309 123.229 1.00 64.50 350 LEU A N 1
ATOM 2699 C CA . LEU A 1 350 ? -60.994 -5.350 123.981 1.00 64.50 350 LEU A CA 1
ATOM 2700 C C . LEU A 1 350 ? -60.938 -6.385 125.123 1.00 64.50 350 LEU A C 1
ATOM 2702 O O . LEU A 1 350 ? -61.493 -6.148 126.199 1.00 64.50 350 LEU A O 1
ATOM 2706 N N . ALA A 1 351 ? -60.210 -7.493 124.946 1.00 62.34 351 ALA A N 1
ATOM 2707 C CA . ALA A 1 351 ? -59.888 -8.425 126.028 1.00 62.34 351 ALA A CA 1
ATOM 2708 C C . ALA A 1 351 ? -58.927 -7.809 127.068 1.00 62.34 351 ALA A C 1
ATOM 2710 O O . ALA A 1 351 ? -59.171 -7.939 128.268 1.00 62.34 351 ALA A O 1
ATOM 2711 N N . GLN A 1 352 ? -57.893 -7.073 126.643 1.00 58.66 352 GLN A N 1
ATOM 2712 C CA . GLN A 1 352 ? -56.983 -6.358 127.550 1.00 58.66 352 GLN A CA 1
ATOM 2713 C C . GLN A 1 352 ? -57.692 -5.230 128.321 1.00 58.66 352 GLN A C 1
ATOM 2715 O O . GLN A 1 352 ? -57.503 -5.110 129.532 1.00 58.66 352 GLN A O 1
ATOM 2720 N N . LEU A 1 353 ? -58.589 -4.472 127.681 1.00 54.34 353 LEU A N 1
ATOM 2721 C CA . LEU A 1 353 ? -59.428 -3.452 128.328 1.00 54.34 353 LEU A CA 1
ATOM 2722 C C . LEU A 1 353 ? -60.318 -4.034 129.439 1.00 54.34 353 LEU A C 1
ATOM 2724 O O . LEU A 1 353 ? -60.530 -3.377 130.457 1.00 54.34 353 LEU A O 1
ATOM 2728 N N . LYS A 1 354 ? -60.779 -5.286 129.302 1.00 55.84 354 LYS A N 1
ATOM 2729 C CA . LYS A 1 354 ? -61.497 -6.008 130.371 1.00 55.84 354 LYS A CA 1
ATOM 2730 C C . LYS A 1 354 ? -60.601 -6.447 131.539 1.00 55.84 354 LYS A C 1
ATOM 2732 O O . LYS A 1 354 ? -61.137 -6.807 132.582 1.00 55.84 354 LYS A O 1
ATOM 2737 N N . SER A 1 355 ? -59.274 -6.421 131.388 1.00 56.22 355 SER A N 1
ATOM 2738 C CA . SER A 1 355 ? -58.309 -6.863 132.413 1.00 56.22 355 SER A CA 1
ATOM 2739 C C . SER A 1 355 ? -57.723 -5.743 133.289 1.00 56.22 355 SER A C 1
ATOM 2741 O O . SER A 1 355 ? -57.067 -6.039 134.282 1.00 56.22 355 SER A O 1
ATOM 2743 N N . GLY A 1 356 ? -58.027 -4.472 132.990 1.00 50.91 356 GLY A N 1
ATOM 2744 C CA . GLY A 1 356 ? -57.859 -3.359 133.933 1.00 50.91 356 GLY A CA 1
ATOM 2745 C C . GLY A 1 356 ? -56.473 -2.704 133.998 1.00 50.91 356 GLY A C 1
ATOM 2746 O O . GLY A 1 356 ? -55.804 -2.770 135.024 1.00 50.91 356 GLY A O 1
ATOM 2747 N N . ALA A 1 357 ? -56.099 -1.960 132.953 1.00 48.88 357 ALA A N 1
ATOM 2748 C CA . ALA A 1 357 ? -55.124 -0.863 133.030 1.00 48.88 357 ALA A CA 1
ATOM 2749 C C . ALA A 1 357 ? -55.424 0.166 131.922 1.00 48.88 357 ALA A C 1
ATOM 2751 O O . ALA A 1 357 ? -55.407 -0.180 130.744 1.00 48.88 357 ALA A O 1
ATOM 2752 N N . ALA A 1 358 ? -55.746 1.416 132.278 1.00 53.53 358 ALA A N 1
ATOM 2753 C CA . ALA A 1 358 ? -56.256 2.400 131.312 1.00 53.53 358 ALA A CA 1
ATOM 2754 C C . ALA A 1 358 ? -55.171 3.277 130.648 1.00 53.53 358 ALA A C 1
ATOM 2756 O O . ALA A 1 358 ? -55.354 3.713 129.512 1.00 53.53 358 ALA A O 1
ATOM 2757 N N . GLU A 1 359 ? -54.039 3.526 131.319 1.00 53.53 359 GLU A N 1
ATOM 2758 C CA . GLU A 1 359 ? -53.050 4.540 130.896 1.00 53.53 359 GLU A CA 1
ATOM 2759 C C . GLU A 1 359 ? -52.037 4.081 129.832 1.00 53.53 359 GLU A C 1
ATOM 2761 O O . GLU A 1 359 ? -51.403 4.919 129.198 1.00 53.53 359 GLU A O 1
ATOM 2766 N N . THR A 1 360 ? -51.894 2.780 129.569 1.00 56.81 360 THR A N 1
ATOM 2767 C CA . THR A 1 360 ? -50.960 2.261 128.543 1.00 56.81 360 THR A CA 1
ATOM 2768 C C . THR A 1 360 ? -51.567 2.180 127.137 1.00 56.81 360 THR A C 1
ATOM 2770 O O . THR A 1 360 ? -50.867 1.885 126.169 1.00 56.81 360 THR A O 1
ATOM 2773 N N . THR A 1 361 ? -52.868 2.450 127.003 1.00 58.34 361 THR A N 1
ATOM 2774 C CA . THR A 1 361 ? -53.653 2.164 125.791 1.00 58.34 361 THR A CA 1
ATOM 2775 C C . THR A 1 361 ? -53.288 3.050 124.597 1.00 58.34 361 THR A C 1
ATOM 2777 O O . THR A 1 361 ? -53.102 2.538 123.497 1.00 58.34 361 THR A O 1
ATOM 2780 N N . THR A 1 362 ? -53.113 4.359 124.785 1.00 62.84 362 THR A N 1
ATOM 2781 C CA . THR A 1 362 ? -52.778 5.296 123.695 1.00 62.84 362 THR A CA 1
ATOM 2782 C C . THR A 1 362 ? -51.355 5.122 123.167 1.00 62.84 362 THR A C 1
ATOM 2784 O O . THR A 1 362 ? -51.150 5.196 121.957 1.00 62.84 362 THR A O 1
ATOM 2787 N N . GLN A 1 363 ? -50.377 4.829 124.032 1.00 64.19 363 GLN A N 1
ATOM 2788 C CA . GLN A 1 363 ? -49.009 4.520 123.592 1.00 64.19 363 GLN A CA 1
ATOM 2789 C C . GLN A 1 363 ? -48.927 3.167 122.872 1.00 64.19 363 GLN A C 1
ATOM 2791 O O . GLN A 1 363 ? -48.224 3.060 121.869 1.00 64.19 363 GLN A O 1
ATOM 2796 N N . ALA A 1 364 ? -49.677 2.158 123.331 1.00 64.12 364 ALA A N 1
ATOM 2797 C CA . ALA A 1 364 ? -49.770 0.874 122.640 1.00 64.12 364 ALA A CA 1
ATOM 2798 C C . ALA A 1 364 ? -50.418 1.016 121.252 1.00 64.12 364 ALA A C 1
ATOM 2800 O O . ALA A 1 364 ? -49.894 0.473 120.284 1.00 64.12 364 ALA A O 1
ATOM 2801 N N . VAL A 1 365 ? -51.511 1.780 121.130 1.00 66.31 365 VAL A N 1
ATOM 2802 C CA . VAL A 1 365 ? -52.190 2.015 119.844 1.00 66.31 365 VAL A CA 1
ATOM 2803 C C . VAL A 1 365 ? -51.299 2.778 118.862 1.00 66.31 365 VAL A C 1
ATOM 2805 O O . VAL A 1 365 ? -51.188 2.355 117.714 1.00 66.31 365 VAL A O 1
ATOM 2808 N N . GLU A 1 366 ? -50.625 3.852 119.282 1.00 70.94 366 GLU A N 1
ATOM 2809 C CA . GLU A 1 366 ? -49.789 4.632 118.358 1.00 70.94 366 GLU A CA 1
ATOM 2810 C C . GLU A 1 366 ? -48.501 3.885 117.972 1.00 70.94 366 GLU A C 1
ATOM 2812 O O . GLU A 1 366 ? -48.134 3.882 1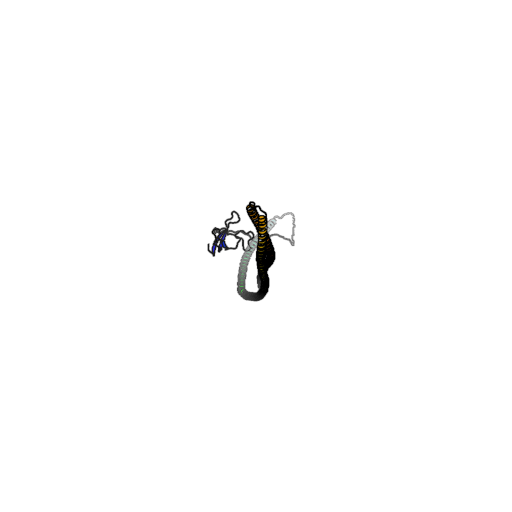16.800 1.00 70.94 366 GLU A O 1
ATOM 2817 N N . GLY A 1 367 ? -47.866 3.165 118.906 1.00 73.81 367 GLY A N 1
ATOM 2818 C CA . GLY A 1 367 ? -46.705 2.316 118.604 1.00 73.81 367 GLY A CA 1
ATOM 2819 C C . GLY A 1 367 ? -47.041 1.133 117.686 1.00 73.81 367 GLY A C 1
ATOM 2820 O O . GLY A 1 367 ? -46.235 0.744 116.841 1.00 73.81 367 GLY A O 1
ATOM 2821 N N . LEU A 1 368 ? -48.255 0.588 117.797 1.00 70.88 368 LEU A N 1
ATOM 2822 C CA . LEU A 1 368 ? -48.753 -0.452 116.898 1.00 70.88 368 LEU A CA 1
ATOM 2823 C C . LEU A 1 368 ? -49.147 0.142 115.532 1.00 70.88 368 LEU A C 1
ATOM 2825 O O . LEU A 1 368 ? -48.894 -0.485 114.505 1.00 70.88 368 LEU A O 1
ATOM 2829 N N . ARG A 1 369 ? -49.656 1.383 115.487 1.00 73.50 369 ARG A N 1
ATOM 2830 C CA . ARG A 1 369 ? -49.890 2.135 114.241 1.00 73.50 369 ARG A CA 1
ATOM 2831 C C . ARG A 1 369 ? -48.590 2.394 113.482 1.00 73.50 369 ARG A C 1
ATOM 2833 O O . ARG A 1 369 ? -48.549 2.142 112.280 1.00 73.50 369 ARG A O 1
ATOM 2840 N N . THR A 1 370 ? -47.524 2.833 114.158 1.00 77.25 370 THR A N 1
ATOM 2841 C CA . THR A 1 370 ? -46.212 3.010 113.515 1.00 77.25 370 THR A CA 1
ATOM 2842 C C . THR A 1 370 ? -45.616 1.674 113.086 1.00 77.25 370 THR A C 1
ATOM 2844 O O . THR A 1 370 ? -45.127 1.584 111.969 1.00 77.25 370 THR A O 1
ATOM 2847 N N . GLN A 1 371 ? -45.733 0.614 113.895 1.00 75.00 371 GLN A N 1
ATOM 2848 C CA . GLN A 1 371 ? -45.235 -0.715 113.523 1.00 75.00 371 GLN A CA 1
ATOM 2849 C C . GLN A 1 371 ? -45.973 -1.315 112.313 1.00 75.00 371 GLN A C 1
ATOM 2851 O O . GLN A 1 371 ? -45.332 -1.921 111.456 1.00 75.00 371 GLN A O 1
ATOM 2856 N N . ILE A 1 372 ? -47.296 -1.134 112.205 1.00 73.69 372 ILE A N 1
ATOM 2857 C CA . ILE A 1 372 ? -48.053 -1.507 110.999 1.00 73.69 372 ILE A CA 1
ATOM 2858 C C . ILE A 1 372 ? -47.591 -0.660 109.809 1.00 73.69 372 ILE A C 1
ATOM 2860 O O . ILE A 1 372 ? -47.282 -1.222 108.763 1.00 73.69 372 ILE A O 1
ATOM 2864 N N . GLN A 1 373 ? -47.504 0.665 109.959 1.00 76.75 373 GLN A N 1
ATOM 2865 C CA . GLN A 1 373 ? -47.124 1.566 108.867 1.00 76.75 373 GLN A CA 1
ATOM 2866 C C . GLN A 1 373 ? -45.712 1.281 108.338 1.00 76.75 373 GLN A C 1
ATOM 2868 O O . GLN A 1 373 ? -45.509 1.239 107.131 1.00 76.75 373 GLN A O 1
ATOM 2873 N N . GLU A 1 374 ? -44.742 1.076 109.225 1.00 79.25 374 GLU A N 1
ATOM 2874 C CA . GLU A 1 374 ? -43.339 0.856 108.873 1.00 79.25 374 GLU A CA 1
ATOM 2875 C C . GLU A 1 374 ? -43.132 -0.516 108.219 1.00 79.25 374 GLU A C 1
ATOM 2877 O O . GLU A 1 374 ? -42.424 -0.615 107.220 1.00 79.25 374 GLU A O 1
ATOM 2882 N N . ARG A 1 375 ? -43.845 -1.550 108.690 1.00 73.88 375 ARG A N 1
ATOM 2883 C CA . ARG A 1 375 ? -43.832 -2.890 108.083 1.00 73.88 375 ARG A CA 1
ATOM 2884 C C . ARG A 1 375 ? -44.551 -2.937 106.732 1.00 73.88 375 ARG A C 1
ATOM 2886 O O . ARG A 1 375 ? -44.118 -3.646 105.827 1.00 73.88 375 ARG A O 1
ATOM 2893 N N . LEU A 1 376 ? -45.634 -2.174 106.583 1.00 73.81 376 LEU A N 1
ATOM 2894 C CA . LEU A 1 376 ? -46.361 -2.049 105.320 1.00 73.81 376 LEU A CA 1
ATOM 2895 C C . LEU A 1 376 ? -45.544 -1.245 104.299 1.00 73.81 376 LEU A C 1
ATOM 2897 O O . LEU A 1 376 ? -45.470 -1.645 103.143 1.00 73.81 376 LEU A O 1
ATOM 2901 N N . ASN A 1 377 ? -44.848 -0.189 104.733 1.00 76.94 377 ASN A N 1
ATOM 2902 C CA . ASN A 1 377 ? -43.889 0.536 103.900 1.00 76.94 377 ASN A CA 1
ATOM 2903 C C . ASN A 1 377 ? -42.721 -0.372 103.469 1.00 76.94 377 ASN A C 1
ATOM 2905 O O . ASN A 1 377 ? -42.423 -0.424 102.281 1.00 76.94 377 ASN A O 1
ATOM 2909 N N . SER A 1 378 ? -42.107 -1.138 104.383 1.00 77.56 378 SER A N 1
ATOM 2910 C CA . SER A 1 378 ? -40.983 -2.021 104.029 1.00 77.56 378 SER A CA 1
ATOM 2911 C C . SER A 1 378 ? -41.385 -3.142 103.066 1.00 77.56 378 SER A C 1
ATOM 2913 O O . SER A 1 378 ? -40.645 -3.426 102.129 1.00 77.56 378 SER A O 1
ATOM 2915 N N . GLU A 1 379 ? -42.565 -3.753 103.244 1.00 73.06 379 GLU A N 1
ATOM 2916 C CA . GLU A 1 379 ? -43.073 -4.744 102.283 1.00 73.06 379 GLU A CA 1
ATOM 2917 C C . GLU A 1 379 ? -43.437 -4.118 100.929 1.00 73.06 379 GLU A C 1
ATOM 2919 O O . GLU A 1 379 ? -43.273 -4.772 99.901 1.00 73.06 379 GLU A O 1
ATOM 2924 N N . VAL A 1 380 ? -43.926 -2.873 100.893 1.00 73.38 380 VAL A N 1
ATOM 2925 C CA . VAL A 1 380 ? -44.180 -2.153 99.634 1.00 73.38 380 VAL A CA 1
ATOM 2926 C C . VAL A 1 380 ? -42.866 -1.828 98.919 1.00 73.38 380 VAL A C 1
ATOM 2928 O O . VAL A 1 380 ? -42.774 -2.058 97.714 1.00 73.38 380 VAL A O 1
ATOM 2931 N N . ASP A 1 381 ? -41.834 -1.382 99.636 1.00 75.06 381 ASP A N 1
ATOM 2932 C CA . ASP A 1 381 ? -40.526 -1.078 99.051 1.00 75.06 381 ASP A CA 1
ATOM 2933 C C . ASP A 1 381 ? -39.821 -2.341 98.517 1.00 75.06 381 ASP A C 1
ATOM 2935 O O . ASP A 1 381 ? -39.385 -2.333 97.364 1.00 75.06 381 ASP A O 1
ATOM 2939 N N . GLU A 1 382 ? -39.798 -3.457 99.265 1.00 78.06 382 GLU A N 1
ATOM 2940 C CA . GLU A 1 382 ? -39.267 -4.752 98.781 1.00 78.06 382 GLU A CA 1
ATOM 2941 C C . GLU A 1 382 ? -40.032 -5.307 97.560 1.00 78.06 382 GLU A C 1
ATOM 2943 O O . GLU A 1 382 ? -39.491 -6.064 96.744 1.00 78.06 382 GLU A O 1
ATOM 2948 N N . ARG A 1 383 ? -41.308 -4.937 97.395 1.00 66.81 383 ARG A N 1
ATOM 2949 C CA . ARG A 1 383 ? -42.125 -5.330 96.234 1.00 66.81 383 ARG A CA 1
ATOM 2950 C C . ARG A 1 383 ? -41.911 -4.417 95.036 1.00 66.81 383 ARG A C 1
ATOM 2952 O O . ARG A 1 383 ? -41.847 -4.903 93.910 1.00 66.81 383 ARG A O 1
ATOM 2959 N N . ILE A 1 384 ? -41.740 -3.115 95.258 1.00 73.56 384 ILE A N 1
ATOM 2960 C CA . ILE A 1 384 ? -41.364 -2.169 94.202 1.00 73.56 384 ILE A CA 1
ATOM 2961 C C . ILE A 1 384 ? -39.967 -2.500 93.664 1.00 73.56 384 ILE A C 1
ATOM 2963 O O . ILE A 1 384 ? -39.763 -2.400 92.453 1.00 73.56 384 ILE A O 1
ATOM 2967 N N . THR A 1 385 ? -39.019 -2.924 94.510 1.00 78.31 385 THR A N 1
ATOM 2968 C CA . THR A 1 385 ? -37.712 -3.413 94.041 1.00 78.31 385 THR A CA 1
ATOM 2969 C C . THR A 1 385 ? -37.843 -4.734 93.292 1.00 78.31 385 THR A C 1
ATOM 2971 O O . THR A 1 385 ? -37.484 -4.767 92.125 1.00 78.31 385 THR A O 1
ATOM 2974 N N . SER A 1 386 ? -38.446 -5.782 93.861 1.00 76.62 386 SER A N 1
ATOM 2975 C CA . SER A 1 386 ? -38.539 -7.086 93.172 1.00 76.62 386 SER A CA 1
ATOM 2976 C C . SER A 1 386 ? -39.334 -7.055 91.853 1.00 76.62 386 SER A C 1
ATOM 2978 O O . SER A 1 386 ? -38.958 -7.745 90.899 1.00 76.62 386 SER A O 1
ATOM 2980 N N . PHE A 1 387 ? -40.368 -6.211 91.733 1.00 72.50 387 PHE A N 1
ATOM 2981 C CA . PHE A 1 387 ? -41.036 -5.954 90.451 1.00 72.50 387 PHE A CA 1
ATOM 2982 C C . PHE A 1 387 ? -40.122 -5.208 89.467 1.00 72.50 387 PHE A C 1
ATOM 2984 O O . PHE A 1 387 ? -40.012 -5.609 88.308 1.00 72.50 387 PHE A O 1
ATOM 2991 N N . ARG A 1 388 ? -39.431 -4.151 89.920 1.00 76.44 388 ARG A N 1
ATOM 2992 C CA . ARG A 1 388 ? -38.478 -3.387 89.096 1.00 76.44 388 ARG A CA 1
ATOM 2993 C C . ARG A 1 388 ? -37.325 -4.265 88.611 1.00 76.44 388 ARG A C 1
ATOM 2995 O O . ARG A 1 388 ? -36.966 -4.177 87.442 1.00 76.44 388 ARG A O 1
ATOM 3002 N N . ASP A 1 389 ? -36.798 -5.126 89.471 1.00 79.06 389 ASP A N 1
ATOM 3003 C CA . ASP A 1 389 ? -35.712 -6.051 89.163 1.00 79.06 389 ASP A CA 1
ATOM 3004 C C . ASP A 1 389 ? -36.170 -7.076 88.117 1.00 79.06 389 ASP A C 1
ATOM 3006 O O . ASP A 1 389 ? -35.503 -7.242 87.095 1.00 79.06 389 ASP A O 1
ATOM 3010 N N . SER A 1 390 ? -37.359 -7.667 88.289 1.00 75.25 390 SER A N 1
ATOM 3011 C CA . SER A 1 390 ? -37.955 -8.601 87.316 1.00 75.25 390 SER A CA 1
ATOM 3012 C C . SER A 1 390 ? -38.217 -7.941 85.955 1.00 75.25 390 SER A C 1
ATOM 3014 O O . SER A 1 390 ? -37.861 -8.497 84.915 1.00 75.25 390 SER A O 1
ATOM 3016 N N . ALA A 1 391 ? -38.772 -6.725 85.945 1.00 69.50 391 ALA A N 1
ATOM 3017 C CA . ALA A 1 391 ? -38.972 -5.951 84.722 1.00 69.50 391 ALA A CA 1
ATOM 3018 C C . ALA A 1 391 ? -37.636 -5.578 84.051 1.00 69.50 391 ALA A C 1
ATOM 3020 O O . ALA A 1 391 ? -37.523 -5.641 82.827 1.00 69.50 391 ALA A O 1
ATOM 3021 N N . SER A 1 392 ? -36.605 -5.246 84.839 1.00 77.12 392 SER A N 1
ATOM 3022 C CA . SER A 1 392 ? -35.264 -4.942 84.326 1.00 77.12 392 SER A CA 1
ATOM 3023 C C . SER A 1 392 ? -34.573 -6.169 83.726 1.00 77.12 392 SER A C 1
ATOM 3025 O O . SER A 1 392 ? -33.909 -6.045 82.700 1.00 77.12 392 SER A O 1
ATOM 3027 N N . ALA A 1 393 ? -34.784 -7.358 84.300 1.00 78.06 393 ALA A N 1
ATOM 3028 C CA . ALA A 1 393 ? -34.238 -8.611 83.792 1.00 78.06 393 ALA A CA 1
ATOM 3029 C C . ALA A 1 393 ? -34.854 -8.987 82.435 1.00 78.06 393 ALA A C 1
ATOM 3031 O O . ALA A 1 393 ? -34.125 -9.332 81.506 1.00 78.06 393 ALA A O 1
ATOM 3032 N N . ILE A 1 394 ? -36.178 -8.845 82.287 1.00 74.31 394 ILE A N 1
ATOM 3033 C CA . ILE A 1 394 ? -36.874 -9.066 81.008 1.00 74.31 394 ILE A CA 1
ATOM 3034 C C . ILE A 1 394 ? -36.426 -8.029 79.969 1.00 74.31 394 ILE A C 1
ATOM 3036 O O . ILE A 1 394 ? -36.113 -8.394 78.836 1.00 74.31 394 ILE A O 1
ATOM 3040 N N . ALA A 1 395 ? -36.330 -6.748 80.347 1.00 71.81 395 ALA A N 1
ATOM 3041 C CA . ALA A 1 395 ? -35.829 -5.701 79.458 1.00 71.81 395 ALA A CA 1
ATOM 3042 C C . ALA A 1 395 ? -34.404 -6.016 78.965 1.00 71.81 395 ALA A C 1
ATOM 3044 O O . ALA A 1 395 ? -34.173 -6.042 77.755 1.00 71.81 395 ALA A O 1
ATOM 3045 N N . ALA A 1 396 ? -33.489 -6.362 79.876 1.00 77.62 396 ALA A N 1
ATOM 3046 C CA . ALA A 1 396 ? -32.121 -6.747 79.546 1.00 77.62 396 ALA A CA 1
ATOM 3047 C C . ALA A 1 396 ? -32.059 -7.989 78.639 1.00 77.62 396 ALA A C 1
ATOM 3049 O O . ALA A 1 396 ? -31.284 -8.001 77.685 1.00 77.62 396 ALA A O 1
ATOM 3050 N N . GLU A 1 397 ? -32.897 -9.010 78.864 1.00 78.88 397 GLU A N 1
ATOM 3051 C CA . GLU A 1 397 ? -32.952 -10.181 77.981 1.00 78.88 397 GLU A CA 1
ATOM 3052 C C . GLU A 1 397 ? -33.447 -9.808 76.571 1.00 78.88 397 GLU A C 1
ATOM 3054 O O . GLU A 1 397 ? -32.865 -10.245 75.574 1.00 78.88 397 GLU A O 1
ATOM 3059 N N . THR A 1 398 ? -34.483 -8.966 76.455 1.00 73.56 398 THR A N 1
ATOM 3060 C CA . THR A 1 398 ? -34.969 -8.503 75.141 1.00 73.56 398 THR A CA 1
ATOM 3061 C C . THR A 1 398 ? -33.932 -7.654 74.405 1.00 73.56 398 THR A C 1
ATOM 3063 O O . THR A 1 398 ? -33.715 -7.862 73.212 1.00 73.56 398 THR A O 1
ATOM 3066 N N . GLU A 1 399 ? -33.223 -6.768 75.108 1.00 76.44 399 GLU A N 1
ATOM 3067 C CA . GLU A 1 399 ? -32.136 -5.963 74.548 1.00 76.44 399 GLU A CA 1
ATOM 3068 C C . GLU A 1 399 ? -30.946 -6.841 74.129 1.00 76.44 399 GLU A C 1
ATOM 3070 O O . GLU A 1 399 ? -30.373 -6.647 73.058 1.00 76.44 399 GLU A O 1
ATOM 3075 N N . GLN A 1 400 ? -30.613 -7.876 74.905 1.00 80.81 400 GLN A N 1
ATOM 3076 C CA . GLN A 1 400 ? -29.557 -8.831 74.567 1.00 80.81 400 GLN A CA 1
ATOM 3077 C C . GLN A 1 400 ? -29.925 -9.698 73.348 1.00 80.81 400 GLN A C 1
ATOM 3079 O O . GLN A 1 400 ? -29.061 -9.958 72.506 1.00 80.81 400 GLN A O 1
ATOM 3084 N N . ARG A 1 401 ? -31.199 -10.093 73.196 1.00 77.31 401 ARG A N 1
ATOM 3085 C CA . ARG A 1 401 ? -31.714 -10.775 71.991 1.00 77.31 401 ARG A CA 1
ATOM 3086 C C . ARG A 1 401 ? -31.719 -9.856 70.763 1.00 77.31 401 ARG A C 1
ATOM 3088 O O . ARG A 1 401 ? -31.302 -10.283 69.690 1.00 77.31 401 ARG A O 1
ATOM 3095 N N . LEU A 1 402 ? -32.135 -8.596 70.903 1.00 75.88 402 LEU A N 1
ATOM 3096 C CA . LEU A 1 402 ? -32.073 -7.614 69.812 1.00 75.88 402 LEU A CA 1
ATOM 3097 C C . LEU A 1 402 ? -30.625 -7.346 69.384 1.00 75.88 402 LEU A C 1
ATOM 3099 O O . LEU A 1 402 ? -30.324 -7.381 68.193 1.00 75.88 402 LEU A O 1
ATOM 3103 N N . ASN A 1 403 ? -29.711 -7.166 70.339 1.00 77.00 403 ASN A N 1
ATOM 3104 C CA . ASN A 1 403 ? -28.290 -6.971 70.058 1.00 77.00 403 ASN A CA 1
ATOM 3105 C C . ASN A 1 403 ? -27.639 -8.210 69.420 1.00 77.00 403 ASN A C 1
ATOM 3107 O O . ASN A 1 403 ? -26.803 -8.054 68.527 1.00 77.00 403 ASN A O 1
ATOM 3111 N N . SER A 1 404 ? -28.022 -9.434 69.806 1.00 80.25 404 SER A N 1
ATOM 3112 C CA . SER A 1 404 ? -27.499 -10.652 69.170 1.00 80.25 404 SER A CA 1
ATOM 3113 C C . SER A 1 404 ? -27.995 -10.809 67.729 1.00 80.25 404 SER A C 1
ATOM 3115 O O . SER A 1 404 ? -27.181 -11.064 66.837 1.00 80.25 404 SER A O 1
ATOM 3117 N N . LEU A 1 405 ? -29.283 -10.549 67.468 1.00 78.44 405 LEU A N 1
ATOM 3118 C CA . LEU A 1 405 ? -29.840 -10.501 66.113 1.00 78.44 405 LEU A CA 1
ATOM 3119 C C . LEU A 1 405 ? -29.146 -9.425 65.272 1.00 78.44 405 LEU A C 1
ATOM 3121 O O . LEU A 1 405 ? -28.629 -9.735 64.201 1.00 78.44 405 LEU A O 1
ATOM 3125 N N . HIS A 1 406 ? -29.040 -8.198 65.781 1.00 76.88 406 HIS A N 1
ATOM 3126 C CA . HIS A 1 406 ? -28.381 -7.083 65.101 1.00 76.88 406 HIS A CA 1
ATOM 3127 C C . HIS A 1 406 ? -26.906 -7.380 64.774 1.00 76.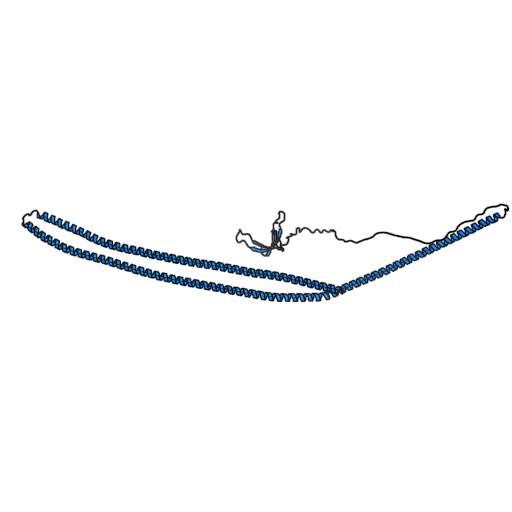88 406 HIS A C 1
ATOM 3129 O O . HIS A 1 406 ? -26.452 -7.102 63.665 1.00 76.88 406 HIS A O 1
ATOM 3135 N N . THR A 1 407 ? -26.175 -8.029 65.688 1.00 82.38 407 THR A N 1
ATOM 3136 C CA . THR A 1 407 ? -24.777 -8.444 65.469 1.00 82.38 407 THR A CA 1
ATOM 3137 C C . THR A 1 407 ? -24.667 -9.570 64.432 1.00 82.38 407 THR A C 1
ATOM 3139 O O . THR A 1 407 ? -23.771 -9.538 63.583 1.00 82.38 407 THR A O 1
ATOM 3142 N N . SER A 1 408 ? -25.587 -10.543 64.442 1.00 81.12 408 SER A N 1
ATOM 3143 C CA . SER A 1 408 ? -25.655 -11.591 63.409 1.00 81.12 408 SER A CA 1
ATOM 3144 C C . SER A 1 408 ? -25.995 -11.024 62.027 1.00 81.12 408 SER A C 1
ATOM 3146 O O . SER A 1 408 ? -25.397 -11.427 61.035 1.00 81.12 408 SER A O 1
ATOM 3148 N N . LEU A 1 409 ? -26.868 -10.015 61.963 1.00 79.75 409 LEU A N 1
ATOM 3149 C CA . LEU A 1 409 ? -27.268 -9.351 60.725 1.00 79.75 409 LEU A CA 1
ATOM 3150 C C . LEU A 1 409 ? -26.128 -8.504 60.151 1.00 79.75 409 LEU A C 1
ATOM 3152 O O . LEU A 1 409 ? -25.812 -8.626 58.970 1.00 79.75 409 LEU A O 1
ATOM 3156 N N . TYR A 1 410 ? -25.442 -7.714 60.986 1.00 75.44 410 TYR A N 1
ATOM 3157 C CA . TYR A 1 410 ? -24.270 -6.943 60.558 1.00 75.44 410 TYR A CA 1
ATOM 3158 C C . TYR A 1 410 ? -23.119 -7.835 60.082 1.00 75.44 410 TYR A C 1
ATOM 3160 O O . TYR A 1 410 ? -22.444 -7.492 59.112 1.00 75.44 410 TYR A O 1
ATOM 3168 N N . SER A 1 411 ? -22.881 -8.975 60.738 1.00 79.31 411 SER A N 1
ATOM 3169 C CA . SER A 1 411 ? -21.841 -9.922 60.314 1.00 79.31 411 SER A CA 1
ATOM 3170 C C . SER A 1 411 ? -22.236 -10.706 59.057 1.00 79.31 411 SER A C 1
ATOM 3172 O O . SER A 1 411 ? -21.399 -10.845 58.167 1.00 79.31 411 SER A O 1
ATOM 3174 N N . GLY A 1 412 ? -23.502 -11.117 58.925 1.00 80.12 412 GLY A N 1
ATOM 3175 C CA . GLY A 1 412 ? -24.057 -11.731 57.714 1.00 80.12 412 GLY A CA 1
ATOM 3176 C C . GLY A 1 412 ? -23.967 -10.808 56.497 1.00 80.12 412 GLY A C 1
ATOM 3177 O O . GLY A 1 412 ? -23.268 -11.134 55.538 1.00 80.12 412 GLY A O 1
ATOM 3178 N N . MET A 1 413 ? -24.560 -9.607 56.576 1.00 73.94 413 MET A N 1
ATOM 3179 C CA . MET A 1 413 ? -24.469 -8.589 55.517 1.00 73.94 413 MET A CA 1
ATOM 3180 C C . MET A 1 413 ? -23.022 -8.265 55.147 1.00 73.94 413 MET A C 1
ATOM 3182 O O . MET A 1 413 ? -22.707 -8.118 53.969 1.00 73.94 413 MET A O 1
ATOM 3186 N N . ARG A 1 414 ? -22.125 -8.137 56.135 1.00 79.19 414 ARG A N 1
ATOM 3187 C CA . ARG A 1 414 ? -20.712 -7.838 55.876 1.00 79.19 414 ARG A CA 1
ATOM 3188 C C . ARG A 1 414 ? -20.008 -8.987 55.157 1.00 79.19 414 ARG A C 1
ATOM 3190 O O . ARG A 1 414 ? -19.225 -8.718 54.251 1.00 79.19 414 ARG A O 1
ATOM 3197 N N . SER A 1 415 ? -20.283 -10.234 55.539 1.00 79.81 415 SER A N 1
ATOM 3198 C CA . SER A 1 415 ? -19.735 -11.419 54.873 1.00 79.81 415 SER A CA 1
ATOM 3199 C C . SER A 1 415 ? -20.205 -11.501 53.422 1.00 79.81 415 SER A C 1
ATOM 3201 O O . SER A 1 415 ? -19.390 -11.703 52.527 1.00 79.81 415 SER A O 1
ATOM 3203 N N . GLU A 1 416 ? -21.496 -11.280 53.175 1.00 78.44 416 GLU A N 1
ATOM 3204 C CA . GLU A 1 416 ? -22.071 -11.342 51.830 1.00 78.44 416 GLU A CA 1
ATOM 3205 C C . GLU A 1 416 ? -21.605 -10.169 50.948 1.00 78.44 416 GLU A C 1
ATOM 3207 O O . GLU A 1 416 ? -21.246 -10.377 49.791 1.00 78.44 416 GLU A O 1
ATOM 3212 N N . LEU A 1 417 ? -21.467 -8.957 51.504 1.00 74.50 417 LEU A N 1
ATOM 3213 C CA . LEU A 1 417 ? -20.805 -7.829 50.831 1.00 74.50 417 LEU A CA 1
ATOM 3214 C C . LEU A 1 417 ? -19.328 -8.106 50.521 1.00 74.50 417 LEU A C 1
ATOM 3216 O O . LEU A 1 417 ? -18.858 -7.708 49.455 1.00 74.50 417 LEU A O 1
ATOM 3220 N N . GLN A 1 418 ? -18.587 -8.786 51.404 1.00 80.75 418 GLN A N 1
ATOM 3221 C CA . GLN A 1 418 ? -17.202 -9.186 51.125 1.00 80.75 418 GLN A CA 1
ATOM 3222 C C . GLN A 1 418 ? -17.131 -10.236 50.014 1.00 80.75 418 GLN A C 1
ATOM 3224 O O . GLN A 1 418 ? -16.286 -10.117 49.128 1.00 80.75 418 GLN A O 1
ATOM 3229 N N . GLU A 1 419 ? -18.029 -11.223 50.011 1.00 80.25 419 GLU A N 1
ATOM 3230 C CA . GLU A 1 419 ? -18.084 -12.225 48.946 1.00 80.25 419 GLU A CA 1
ATOM 3231 C C . GLU A 1 419 ? -18.485 -11.599 47.600 1.00 80.25 419 GLU A C 1
ATOM 3233 O O . GLU A 1 419 ? -17.881 -11.906 46.571 1.00 80.25 419 GLU A O 1
ATOM 3238 N N . GLN A 1 420 ? -19.443 -10.667 47.589 1.00 74.94 420 GLN A N 1
ATOM 3239 C CA . GLN A 1 420 ? -19.802 -9.930 46.377 1.00 74.94 420 GLN A CA 1
ATOM 3240 C C . GLN A 1 420 ? -18.682 -9.016 45.885 1.00 74.94 420 GLN A C 1
ATOM 3242 O O . GLN A 1 420 ? -18.423 -9.000 44.684 1.00 74.94 420 GLN A O 1
ATOM 3247 N N . THR A 1 421 ? -17.988 -8.310 46.783 1.00 77.94 421 THR A N 1
ATOM 3248 C CA . THR A 1 421 ? -16.810 -7.506 46.419 1.00 77.94 421 THR A CA 1
ATOM 3249 C C . THR A 1 421 ? -15.750 -8.391 45.765 1.00 77.94 421 THR A C 1
ATOM 3251 O O . THR A 1 421 ? -15.336 -8.091 44.653 1.00 77.94 421 THR A O 1
ATOM 3254 N N . GLY A 1 422 ? -15.413 -9.543 46.357 1.00 77.75 422 GLY A N 1
ATOM 3255 C CA . GLY A 1 422 ? -14.447 -10.482 45.773 1.00 77.75 422 GLY A CA 1
ATOM 3256 C C . GLY A 1 422 ? -14.886 -11.078 44.425 1.00 77.75 422 GLY A C 1
ATOM 3257 O O . GLY A 1 422 ? -14.069 -11.237 43.519 1.00 77.75 422 GLY A O 1
ATOM 3258 N N . ARG A 1 423 ? -16.183 -11.367 44.237 1.00 78.62 423 ARG A N 1
ATOM 3259 C CA . ARG A 1 423 ? -16.726 -11.815 42.937 1.00 78.62 423 ARG A CA 1
ATOM 3260 C C . ARG A 1 423 ? -16.699 -10.705 41.879 1.00 78.62 423 ARG A C 1
ATOM 3262 O O . ARG A 1 423 ? -16.444 -11.000 40.713 1.00 78.62 423 ARG A O 1
ATOM 3269 N N . LEU A 1 424 ? -16.953 -9.451 42.263 1.00 71.81 424 LEU A N 1
ATOM 3270 C CA . LEU A 1 424 ? -16.863 -8.290 41.373 1.00 71.81 424 LEU A CA 1
ATOM 3271 C C . LEU A 1 424 ? -15.411 -7.962 41.019 1.00 71.81 424 LEU A C 1
ATOM 3273 O O . LEU A 1 424 ? -15.130 -7.732 39.850 1.00 71.81 424 LEU A O 1
ATOM 3277 N N . GLU A 1 425 ? -14.487 -8.008 41.979 1.00 79.50 425 GLU A N 1
ATOM 3278 C CA . GLU A 1 425 ? -13.045 -7.870 41.745 1.00 79.50 425 GLU A CA 1
ATOM 3279 C C . GLU A 1 425 ? -12.553 -8.938 40.761 1.00 79.50 425 GLU A C 1
ATOM 3281 O O . GLU A 1 425 ? -11.945 -8.590 39.751 1.00 79.50 425 GLU A O 1
ATOM 3286 N N . TYR A 1 426 ? -12.923 -10.208 40.963 1.00 77.06 426 TYR A N 1
ATOM 3287 C CA . TYR A 1 426 ? -12.617 -11.286 40.017 1.00 77.06 426 TYR A CA 1
ATOM 3288 C C . TYR A 1 426 ? -13.212 -11.037 38.619 1.00 77.06 426 TYR A C 1
ATOM 3290 O O . TYR A 1 426 ? -12.541 -11.254 37.611 1.00 77.06 426 TYR A O 1
ATOM 3298 N N . ALA A 1 427 ? -14.456 -10.555 38.526 1.00 71.94 427 ALA A N 1
ATOM 3299 C CA . ALA A 1 427 ? -15.085 -10.232 37.244 1.00 71.94 427 ALA A CA 1
ATOM 3300 C C . ALA A 1 427 ? -14.420 -9.032 36.539 1.00 71.94 427 ALA A C 1
ATOM 3302 O O . ALA A 1 427 ? -14.272 -9.050 35.317 1.00 71.94 427 ALA A O 1
ATOM 3303 N N . ILE A 1 428 ? -13.986 -8.018 37.294 1.00 72.69 428 ILE A N 1
ATOM 3304 C CA . ILE A 1 428 ? -13.237 -6.856 36.795 1.00 72.69 428 ILE A CA 1
ATOM 3305 C C . ILE A 1 428 ? -11.844 -7.281 36.321 1.00 72.69 428 ILE A C 1
ATOM 3307 O O . ILE A 1 428 ? -11.422 -6.863 35.246 1.00 72.69 428 ILE A O 1
ATOM 3311 N N . GLU A 1 429 ? -11.151 -8.142 37.065 1.00 77.38 429 GLU A N 1
ATOM 3312 C CA . GLU A 1 429 ? -9.846 -8.688 36.682 1.00 77.38 429 GLU A CA 1
ATOM 3313 C C . GLU A 1 429 ? -9.960 -9.534 35.402 1.00 77.38 429 GLU A C 1
ATOM 3315 O O . GLU A 1 429 ? -9.195 -9.337 34.456 1.00 77.38 429 GLU A O 1
ATOM 3320 N N . ARG A 1 430 ? -11.002 -10.371 35.296 1.00 77.62 430 ARG A N 1
ATOM 3321 C CA . ARG A 1 430 ? -11.336 -11.119 34.071 1.00 77.62 430 ARG A CA 1
ATOM 3322 C C . ARG A 1 430 ? -11.646 -10.194 32.890 1.00 77.62 430 ARG A C 1
ATOM 3324 O O . ARG A 1 430 ? -11.209 -10.450 31.770 1.00 77.62 430 ARG A O 1
ATOM 3331 N N . ALA A 1 431 ? -12.382 -9.107 33.122 1.00 69.19 431 ALA A N 1
ATOM 3332 C CA . ALA A 1 431 ? -12.667 -8.112 32.093 1.00 69.19 431 ALA A CA 1
ATOM 3333 C C . ALA A 1 431 ? -11.384 -7.388 31.644 1.00 69.19 431 ALA A C 1
ATOM 3335 O O . ALA A 1 431 ? -11.145 -7.264 30.443 1.00 69.19 431 ALA A O 1
ATOM 3336 N N . ALA A 1 432 ? -10.515 -6.991 32.577 1.00 70.19 432 ALA A N 1
ATOM 3337 C CA . ALA A 1 432 ? -9.219 -6.380 32.283 1.00 70.19 432 ALA A CA 1
ATOM 3338 C C . ALA A 1 432 ? -8.297 -7.322 31.484 1.00 70.19 432 ALA A C 1
ATOM 3340 O O . ALA A 1 432 ? -7.646 -6.885 30.535 1.00 70.19 432 ALA A O 1
ATOM 3341 N N . GLU A 1 433 ? -8.303 -8.621 31.794 1.00 77.38 433 GLU A N 1
ATOM 3342 C CA . GLU A 1 433 ? -7.620 -9.662 31.016 1.00 77.38 433 GLU A CA 1
ATOM 3343 C C . GLU A 1 433 ? -8.154 -9.720 29.571 1.00 77.38 433 GLU A C 1
ATOM 3345 O O . GLU A 1 433 ? -7.369 -9.690 28.620 1.00 77.38 433 GLU A O 1
ATOM 3350 N N . THR A 1 434 ? -9.481 -9.691 29.368 1.00 75.12 434 THR A N 1
ATOM 3351 C CA . THR A 1 434 ? -10.061 -9.641 28.008 1.00 75.12 434 THR A CA 1
ATOM 3352 C C . THR A 1 434 ? -9.737 -8.350 27.254 1.00 75.12 434 THR A C 1
ATOM 3354 O O . THR A 1 434 ? -9.457 -8.415 26.058 1.00 75.12 434 THR A O 1
ATOM 3357 N N . VAL A 1 435 ? -9.696 -7.193 27.927 1.00 70.31 435 VAL A N 1
ATOM 3358 C CA . VAL A 1 435 ? -9.279 -5.913 27.325 1.00 70.31 435 VAL A CA 1
ATOM 3359 C C . VAL A 1 435 ? -7.804 -5.960 26.919 1.00 70.31 435 VAL A C 1
ATOM 3361 O O . VAL A 1 435 ? -7.470 -5.560 25.806 1.00 70.31 435 VAL A O 1
ATOM 3364 N N . SER A 1 436 ? -6.932 -6.529 27.757 1.00 76.38 436 SER A N 1
ATOM 3365 C CA . SER A 1 436 ? -5.514 -6.741 27.433 1.00 76.38 436 SER A CA 1
ATOM 3366 C C . SER A 1 436 ? -5.334 -7.668 26.224 1.00 76.38 436 SER A C 1
ATOM 3368 O O . SER A 1 436 ? -4.527 -7.387 25.338 1.00 76.38 436 SER A O 1
ATOM 3370 N N . HIS A 1 437 ? -6.133 -8.734 26.112 1.00 77.88 437 HIS A N 1
ATOM 3371 C CA . HIS A 1 437 ? -6.148 -9.576 24.912 1.00 77.88 437 HIS A CA 1
ATOM 3372 C C . HIS A 1 437 ? -6.630 -8.832 23.658 1.00 77.88 437 HIS A C 1
ATOM 3374 O O . HIS A 1 437 ? -6.090 -9.069 22.577 1.00 77.88 437 HIS A O 1
ATOM 3380 N N . LEU A 1 438 ? -7.606 -7.932 23.788 1.00 72.81 438 LEU A N 1
ATOM 3381 C CA . LEU A 1 438 ? -8.115 -7.107 22.689 1.00 72.81 438 LEU A CA 1
ATOM 3382 C C . LEU A 1 438 ? -7.054 -6.103 22.206 1.00 72.81 438 LEU A C 1
ATOM 3384 O O . LEU A 1 438 ? -6.851 -5.959 21.002 1.00 72.81 438 LEU A O 1
ATOM 3388 N N . ASP A 1 439 ? -6.305 -5.493 23.125 1.00 76.81 439 ASP A N 1
ATOM 3389 C CA . ASP A 1 439 ? -5.207 -4.568 22.815 1.00 76.81 439 ASP A CA 1
ATOM 3390 C C . ASP A 1 439 ? -3.974 -5.296 22.231 1.00 76.81 439 ASP A C 1
ATOM 3392 O O . ASP A 1 439 ? -3.343 -4.842 21.271 1.00 76.81 439 ASP A O 1
ATOM 3396 N N . GLN A 1 440 ? -3.689 -6.518 22.699 1.00 82.62 440 GLN A N 1
ATOM 3397 C CA . GLN A 1 440 ? -2.728 -7.424 22.053 1.00 82.62 440 GLN A CA 1
ATOM 3398 C C . GLN A 1 440 ? -3.170 -7.840 20.641 1.00 82.62 440 GLN A C 1
ATOM 3400 O O . GLN A 1 440 ? -2.329 -7.978 19.752 1.00 82.62 440 GLN A O 1
ATOM 3405 N N . PHE A 1 441 ? -4.469 -8.039 20.399 1.00 75.19 441 PHE A N 1
ATOM 3406 C CA . PHE A 1 441 ? -4.986 -8.298 19.053 1.00 75.19 441 PHE A CA 1
ATOM 3407 C C . PHE A 1 441 ? -4.891 -7.058 18.160 1.00 75.19 441 PHE A C 1
ATOM 3409 O O . PHE A 1 441 ? -4.447 -7.178 17.022 1.00 75.19 441 PHE A O 1
ATOM 3416 N N . SER A 1 442 ? -5.231 -5.877 18.681 1.00 74.00 442 SER A N 1
ATOM 3417 C CA . SER A 1 442 ? -5.115 -4.584 17.995 1.00 74.00 442 SER A CA 1
ATOM 3418 C C . SER A 1 442 ? -3.673 -4.300 17.561 1.00 74.00 442 SER A C 1
ATOM 3420 O O . SER A 1 442 ? -3.402 -4.064 16.384 1.00 74.00 442 SER A O 1
ATOM 3422 N N . SER A 1 443 ? -2.711 -4.434 18.476 1.00 77.19 443 SER A N 1
ATOM 3423 C CA . SER A 1 443 ? -1.283 -4.256 18.181 1.00 77.19 443 SER A CA 1
ATOM 3424 C C . SER A 1 443 ? -0.727 -5.320 17.219 1.00 77.19 443 SER A C 1
ATOM 3426 O O . SER A 1 443 ? 0.067 -4.991 16.332 1.00 77.19 443 SER A O 1
ATOM 3428 N N . ARG A 1 444 ? -1.183 -6.580 17.298 1.00 80.00 444 ARG A N 1
ATOM 3429 C CA . ARG A 1 444 ? -0.867 -7.619 16.294 1.00 80.00 444 ARG A CA 1
ATOM 3430 C C . ARG A 1 444 ? -1.469 -7.315 14.922 1.00 80.00 444 ARG A C 1
ATOM 3432 O O . ARG A 1 444 ? -0.810 -7.540 13.910 1.00 80.00 444 ARG A O 1
ATOM 3439 N N . LEU A 1 445 ? -2.688 -6.785 14.865 1.00 76.12 445 LEU A N 1
ATOM 3440 C CA . LEU A 1 445 ? -3.321 -6.369 13.614 1.00 76.12 445 LEU A CA 1
ATOM 3441 C C . LEU A 1 445 ? -2.571 -5.180 12.995 1.00 76.12 445 LEU A C 1
ATOM 3443 O O . LEU A 1 445 ? -2.240 -5.223 11.817 1.00 76.12 445 LEU A O 1
ATOM 3447 N N . GLY A 1 446 ? -2.207 -4.175 13.797 1.00 78.31 446 GLY A N 1
ATOM 3448 C CA . GLY A 1 446 ? -1.403 -3.032 13.355 1.00 78.31 446 GLY A CA 1
ATOM 3449 C C . GLY A 1 446 ? -0.030 -3.444 12.817 1.00 78.31 446 GLY A C 1
ATOM 3450 O O . GLY A 1 446 ? 0.349 -3.050 11.717 1.00 78.31 446 GLY A O 1
ATOM 3451 N N . THR A 1 447 ? 0.696 -4.298 13.546 1.00 82.12 447 THR A N 1
ATOM 3452 C CA . THR A 1 447 ? 2.011 -4.806 13.108 1.00 82.12 447 THR A CA 1
ATOM 3453 C C . THR A 1 447 ? 1.924 -5.710 11.880 1.00 82.12 447 THR A C 1
ATOM 3455 O O . THR A 1 447 ? 2.740 -5.565 10.975 1.00 82.12 447 THR A O 1
ATOM 3458 N N . THR A 1 448 ? 0.929 -6.597 11.778 1.00 76.44 448 THR A N 1
ATOM 3459 C CA . THR A 1 448 ? 0.731 -7.413 10.562 1.00 76.44 448 THR A CA 1
ATOM 3460 C C . THR A 1 448 ? 0.278 -6.585 9.360 1.00 76.44 448 THR A C 1
ATOM 3462 O O . THR A 1 448 ? 0.754 -6.836 8.255 1.00 76.44 448 THR A O 1
ATOM 3465 N N . GLN A 1 449 ? -0.558 -5.561 9.551 1.00 73.81 449 GLN A N 1
ATOM 3466 C CA . GLN A 1 449 ? -0.923 -4.612 8.497 1.00 73.81 449 GLN A CA 1
ATOM 3467 C C . GLN A 1 449 ? 0.294 -3.806 8.026 1.00 73.81 449 GLN A C 1
ATOM 3469 O O . GLN A 1 449 ? 0.482 -3.645 6.821 1.00 73.81 449 GLN A O 1
ATOM 3474 N N . GLN A 1 450 ? 1.136 -3.332 8.948 1.00 81.69 450 GLN A N 1
ATOM 3475 C CA . GLN A 1 450 ? 2.350 -2.598 8.600 1.00 81.69 450 GLN A CA 1
ATOM 3476 C C . GLN A 1 450 ? 3.360 -3.493 7.867 1.00 81.69 450 GLN A C 1
ATOM 3478 O O . GLN A 1 450 ? 3.828 -3.108 6.801 1.00 81.69 450 GLN A O 1
ATOM 3483 N N . LEU A 1 451 ? 3.612 -4.715 8.351 1.00 83.88 451 LEU A N 1
ATOM 3484 C CA . LEU A 1 451 ? 4.471 -5.689 7.666 1.00 83.88 451 LEU A CA 1
ATOM 3485 C C . LEU A 1 451 ? 3.935 -6.067 6.276 1.00 83.88 451 LEU A C 1
ATOM 3487 O O . LEU A 1 451 ? 4.718 -6.217 5.344 1.00 83.88 451 LEU A O 1
ATOM 3491 N N . ALA A 1 452 ? 2.615 -6.197 6.107 1.00 74.19 452 ALA A N 1
ATOM 3492 C CA . ALA A 1 452 ? 2.009 -6.460 4.803 1.00 74.19 452 ALA A CA 1
ATOM 3493 C C . ALA A 1 452 ? 2.154 -5.267 3.840 1.00 74.19 452 ALA A C 1
ATOM 3495 O O . ALA A 1 452 ? 2.405 -5.470 2.654 1.00 74.19 452 ALA A O 1
ATOM 3496 N N . LEU A 1 453 ? 2.035 -4.031 4.339 1.00 78.25 453 LEU A N 1
ATOM 3497 C CA . LEU A 1 453 ? 2.264 -2.815 3.554 1.00 78.25 453 LEU A CA 1
ATOM 3498 C C . LEU A 1 453 ? 3.738 -2.649 3.168 1.00 78.25 453 LEU A C 1
ATOM 3500 O O . LEU A 1 453 ? 4.018 -2.363 2.008 1.00 78.25 453 LEU A O 1
ATOM 3504 N N . GLU A 1 454 ? 4.669 -2.868 4.097 1.00 82.88 454 GLU A N 1
ATOM 3505 C CA . GLU A 1 454 ? 6.116 -2.826 3.842 1.00 82.88 454 GLU A CA 1
ATOM 3506 C C . GLU A 1 454 ? 6.537 -3.928 2.857 1.00 82.88 454 GLU A C 1
ATOM 3508 O O . GLU A 1 454 ? 7.266 -3.653 1.906 1.00 82.88 454 GLU A O 1
ATOM 3513 N N . ALA A 1 455 ? 6.012 -5.151 2.997 1.00 77.44 455 ALA A N 1
ATOM 3514 C CA . ALA A 1 455 ? 6.252 -6.236 2.045 1.00 77.44 455 ALA A CA 1
ATOM 3515 C C . ALA A 1 455 ? 5.677 -5.931 0.650 1.00 77.44 455 ALA A C 1
ATOM 3517 O O . ALA A 1 455 ? 6.338 -6.194 -0.352 1.00 77.44 455 ALA A O 1
ATOM 3518 N N . PHE A 1 456 ? 4.480 -5.341 0.565 1.00 75.44 456 PHE A N 1
ATOM 3519 C CA . PHE A 1 456 ? 3.885 -4.931 -0.711 1.00 75.44 456 PHE A CA 1
ATOM 3520 C C . PHE A 1 456 ? 4.654 -3.773 -1.366 1.00 75.44 456 PHE A C 1
ATOM 3522 O O . PHE A 1 456 ? 4.846 -3.781 -2.580 1.00 75.44 456 PHE A O 1
ATOM 3529 N N . GLN A 1 457 ? 5.143 -2.807 -0.580 1.00 78.19 457 GLN A N 1
ATOM 3530 C CA . GLN A 1 457 ? 6.022 -1.737 -1.064 1.00 78.19 457 GLN A CA 1
ATOM 3531 C C . GLN A 1 457 ? 7.356 -2.297 -1.568 1.00 78.19 457 GLN A C 1
ATOM 3533 O O . GLN A 1 457 ? 7.733 -1.994 -2.694 1.00 78.19 457 GLN A O 1
ATOM 3538 N N . SER A 1 458 ? 8.008 -3.181 -0.804 1.00 83.12 458 SER A N 1
ATOM 3539 C CA . SER A 1 458 ? 9.227 -3.877 -1.240 1.00 83.12 458 SER A CA 1
ATOM 3540 C C . SER A 1 458 ? 8.991 -4.656 -2.532 1.00 83.12 458 SER A C 1
ATOM 3542 O O . SER A 1 458 ? 9.781 -4.552 -3.458 1.00 83.12 458 SER A O 1
ATOM 3544 N N . GLN A 1 459 ? 7.878 -5.387 -2.643 1.00 80.75 459 GLN A N 1
ATOM 3545 C CA . GLN A 1 459 ? 7.557 -6.157 -3.843 1.00 80.75 459 GLN A CA 1
ATOM 3546 C C . GLN A 1 459 ? 7.262 -5.259 -5.058 1.00 80.75 459 GLN A C 1
ATOM 3548 O O . GLN A 1 459 ? 7.592 -5.630 -6.186 1.00 80.75 459 GLN A O 1
ATOM 3553 N N . LEU A 1 460 ? 6.658 -4.083 -4.855 1.00 74.75 460 LEU A N 1
ATOM 3554 C CA . LEU A 1 460 ? 6.509 -3.077 -5.907 1.00 74.75 460 LEU A CA 1
ATOM 3555 C C . LEU A 1 460 ? 7.865 -2.503 -6.327 1.00 74.75 460 LEU A C 1
ATOM 3557 O O . LEU A 1 460 ? 8.132 -2.456 -7.525 1.00 74.75 460 LEU A O 1
ATOM 3561 N N . ASP A 1 461 ? 8.726 -2.123 -5.384 1.00 82.81 461 ASP A N 1
ATOM 3562 C CA . ASP A 1 461 ? 10.063 -1.603 -5.681 1.00 82.81 461 ASP A CA 1
ATOM 3563 C C . ASP A 1 461 ? 10.953 -2.662 -6.353 1.00 82.81 461 ASP A C 1
ATOM 3565 O O . ASP A 1 461 ? 11.641 -2.344 -7.321 1.00 82.81 461 ASP A O 1
ATOM 3569 N N . ASP A 1 462 ? 10.881 -3.933 -5.954 1.00 83.44 462 ASP A N 1
ATOM 3570 C CA . ASP A 1 462 ? 11.572 -5.048 -6.616 1.00 83.44 462 ASP A CA 1
ATOM 3571 C C . ASP A 1 462 ? 11.093 -5.225 -8.067 1.00 83.44 462 ASP A C 1
ATOM 3573 O O . ASP A 1 462 ? 11.899 -5.373 -8.987 1.00 83.44 462 ASP A O 1
ATOM 3577 N N . VAL A 1 463 ? 9.779 -5.161 -8.315 1.00 81.38 463 VAL A N 1
ATOM 3578 C CA . VAL A 1 463 ? 9.218 -5.251 -9.675 1.00 81.38 463 VAL A CA 1
ATOM 3579 C C . VAL A 1 463 ? 9.575 -4.018 -10.512 1.00 81.38 463 VAL A C 1
ATOM 3581 O O . VAL A 1 463 ? 9.918 -4.160 -11.687 1.00 81.38 463 VAL A O 1
ATOM 3584 N N . LEU A 1 464 ? 9.538 -2.816 -9.933 1.00 79.44 464 LEU A N 1
ATOM 3585 C CA . LEU A 1 464 ? 9.876 -1.564 -10.616 1.00 79.44 464 LEU A CA 1
ATOM 3586 C C . LEU A 1 464 ? 11.376 -1.452 -10.911 1.00 79.44 464 LEU A C 1
ATOM 3588 O O . LEU A 1 464 ? 11.747 -1.017 -12.001 1.00 79.44 464 LEU A O 1
ATOM 3592 N N . THR A 1 465 ? 12.245 -1.872 -9.991 1.00 82.56 465 THR A N 1
ATOM 3593 C CA . THR A 1 465 ? 13.701 -1.908 -10.201 1.00 82.56 465 THR A CA 1
ATOM 3594 C C . THR A 1 465 ? 14.091 -2.991 -11.199 1.00 82.56 465 THR A C 1
ATOM 3596 O O . THR A 1 465 ? 14.875 -2.708 -12.105 1.00 82.56 465 THR A O 1
ATOM 3599 N N . LEU A 1 466 ? 13.488 -4.185 -11.135 1.00 85.75 466 LEU A N 1
ATOM 3600 C CA . LEU A 1 466 ? 13.649 -5.219 -12.161 1.00 85.75 466 LEU A CA 1
ATOM 3601 C C . LEU A 1 466 ? 13.215 -4.704 -13.540 1.00 85.75 466 LEU A C 1
ATOM 3603 O O . LEU A 1 466 ? 13.955 -4.866 -14.510 1.00 85.75 466 LEU A O 1
ATOM 3607 N N . HIS A 1 467 ? 12.056 -4.044 -13.632 1.00 74.31 467 HIS A N 1
ATOM 3608 C CA . HIS A 1 467 ? 11.563 -3.486 -14.890 1.00 74.31 467 HIS A CA 1
ATOM 3609 C C . HIS A 1 467 ? 12.470 -2.365 -15.412 1.00 74.31 467 HIS A C 1
ATOM 3611 O O . HIS A 1 467 ? 12.819 -2.368 -16.589 1.00 74.31 467 HIS A O 1
ATOM 3617 N N . ARG A 1 468 ? 12.920 -1.449 -14.543 1.00 81.19 468 ARG A N 1
ATOM 3618 C CA . ARG A 1 468 ? 13.908 -0.411 -14.876 1.00 81.19 468 ARG A CA 1
ATOM 3619 C C . ARG A 1 468 ? 15.192 -1.027 -15.431 1.00 81.19 468 ARG A C 1
ATOM 3621 O O . ARG A 1 468 ? 15.664 -0.579 -16.470 1.00 81.19 468 ARG A O 1
ATOM 3628 N N . ASN A 1 469 ? 15.740 -2.040 -14.764 1.00 83.88 469 ASN A N 1
ATOM 3629 C CA . ASN A 1 469 ? 17.001 -2.671 -15.151 1.00 83.88 469 ASN A CA 1
ATOM 3630 C C . ASN A 1 469 ? 16.869 -3.449 -16.468 1.00 83.88 469 ASN A C 1
ATOM 3632 O O . ASN A 1 469 ? 17.733 -3.331 -17.333 1.00 83.88 469 ASN A O 1
ATOM 3636 N N . GLU A 1 470 ? 15.775 -4.188 -16.668 1.00 81.25 470 GLU A N 1
ATOM 3637 C CA . GLU A 1 470 ? 15.505 -4.897 -17.925 1.00 81.25 470 GLU A CA 1
ATOM 3638 C C . GLU A 1 470 ? 15.226 -3.925 -19.084 1.00 81.25 470 GLU A C 1
ATOM 3640 O O . GLU A 1 470 ? 15.678 -4.165 -20.201 1.00 81.25 470 GLU A O 1
ATOM 3645 N N . LEU A 1 471 ? 14.550 -2.796 -18.842 1.00 76.00 471 LEU A N 1
ATOM 3646 C CA . LEU A 1 471 ? 14.343 -1.751 -19.851 1.00 76.00 471 LEU A CA 1
ATOM 3647 C C . LEU A 1 471 ? 15.678 -1.077 -20.219 1.00 76.00 471 LEU A C 1
ATOM 3649 O O . LEU A 1 471 ? 15.965 -0.921 -21.406 1.00 76.00 471 LEU A O 1
ATOM 3653 N N . HIS A 1 472 ? 16.538 -0.782 -19.237 1.00 80.50 472 HIS A N 1
ATOM 3654 C CA . HIS A 1 472 ? 17.885 -0.243 -19.471 1.00 80.50 472 HIS A CA 1
ATOM 3655 C C . HIS A 1 472 ? 18.734 -1.211 -20.308 1.00 80.50 472 HIS A C 1
ATOM 3657 O O . HIS A 1 472 ? 19.198 -0.849 -21.389 1.00 80.50 472 HIS A O 1
ATOM 3663 N N . ARG A 1 473 ? 18.817 -2.476 -19.881 1.00 84.88 473 ARG A N 1
ATOM 3664 C CA . ARG A 1 473 ? 19.495 -3.573 -20.586 1.00 84.88 473 ARG A CA 1
ATOM 3665 C C . ARG A 1 473 ? 18.949 -3.780 -22.001 1.00 84.88 473 ARG A C 1
ATOM 3667 O O . ARG A 1 473 ? 19.714 -4.044 -22.924 1.00 84.88 473 ARG A O 1
ATOM 3674 N N . ARG A 1 474 ? 17.633 -3.676 -22.216 1.00 75.81 474 ARG A N 1
ATOM 3675 C CA . ARG A 1 474 ? 17.043 -3.729 -23.567 1.00 75.81 474 ARG A CA 1
ATOM 3676 C C . ARG A 1 474 ? 17.443 -2.526 -24.407 1.00 75.81 474 ARG A C 1
ATOM 3678 O O . ARG A 1 474 ? 17.736 -2.717 -25.580 1.00 75.81 474 ARG A O 1
ATOM 3685 N N . SER A 1 475 ? 17.479 -1.324 -23.834 1.00 74.81 475 SER A N 1
ATOM 3686 C CA . SER A 1 475 ? 17.911 -0.129 -24.564 1.00 74.81 475 SER A CA 1
ATOM 3687 C C . SER A 1 475 ? 19.379 -0.218 -24.993 1.00 74.81 475 SER A C 1
ATOM 3689 O O . SER A 1 475 ? 19.672 0.037 -26.155 1.00 74.81 475 SER A O 1
ATOM 3691 N N . GLU A 1 476 ? 20.273 -0.698 -24.123 1.00 84.31 476 GLU A N 1
ATOM 3692 C CA . GLU A 1 476 ? 21.689 -0.941 -24.440 1.00 84.31 476 GLU A CA 1
ATOM 3693 C C . GLU A 1 476 ? 21.846 -1.980 -25.555 1.00 84.31 476 GLU A C 1
ATOM 3695 O O . GLU A 1 476 ? 22.433 -1.679 -26.591 1.00 84.31 476 GLU A O 1
ATOM 3700 N N . ASN A 1 477 ? 21.209 -3.152 -25.419 1.00 83.06 477 ASN A N 1
ATOM 3701 C CA . ASN A 1 477 ? 21.219 -4.185 -26.464 1.00 83.06 477 ASN A CA 1
ATOM 3702 C C . ASN A 1 477 ? 20.691 -3.669 -27.819 1.00 83.06 477 ASN A C 1
ATOM 3704 O O . ASN A 1 477 ? 21.126 -4.140 -28.870 1.00 83.06 477 ASN A O 1
ATOM 3708 N N . LEU A 1 478 ? 19.745 -2.721 -27.815 1.00 78.88 478 LEU A N 1
ATOM 3709 C CA . LEU A 1 478 ? 19.250 -2.091 -29.039 1.00 78.88 478 LEU A CA 1
ATOM 3710 C C . LEU A 1 478 ? 20.262 -1.117 -29.631 1.00 78.88 478 LEU A C 1
ATOM 3712 O O . LEU A 1 478 ? 20.467 -1.161 -30.839 1.00 78.88 478 LEU A O 1
ATOM 3716 N N . PHE A 1 479 ? 20.904 -0.272 -28.821 1.00 78.94 479 PHE A N 1
ATOM 3717 C CA . PHE A 1 479 ? 21.975 0.603 -29.301 1.00 78.94 479 PHE A CA 1
ATOM 3718 C C . PHE A 1 479 ? 23.143 -0.207 -29.881 1.00 78.94 479 PHE A C 1
ATOM 3720 O O . PHE A 1 479 ? 23.662 0.159 -30.936 1.00 78.94 479 PHE A O 1
ATOM 3727 N N . ASP A 1 480 ? 23.496 -1.336 -29.267 1.00 85.75 480 ASP A N 1
ATOM 3728 C CA . ASP A 1 480 ? 24.555 -2.223 -29.751 1.00 85.75 480 ASP A CA 1
ATOM 3729 C C . ASP A 1 480 ? 24.188 -2.947 -31.057 1.00 85.75 480 ASP A C 1
ATOM 3731 O O . ASP A 1 480 ? 24.994 -2.935 -31.989 1.00 85.75 480 ASP A O 1
ATOM 3735 N N . ASP A 1 481 ? 22.980 -3.516 -31.197 1.00 84.12 481 ASP A N 1
ATOM 3736 C CA . ASP A 1 481 ? 22.549 -4.137 -32.467 1.00 84.12 481 ASP A CA 1
ATOM 3737 C C . ASP A 1 481 ? 22.430 -3.093 -33.593 1.00 84.12 481 ASP A C 1
ATOM 3739 O O . ASP A 1 481 ? 22.816 -3.353 -34.735 1.00 84.12 481 ASP A O 1
ATOM 3743 N N . LEU A 1 482 ? 21.967 -1.876 -33.286 1.00 78.00 482 LEU A N 1
ATOM 3744 C CA . LEU A 1 482 ? 21.864 -0.787 -34.262 1.00 78.00 482 LEU A CA 1
ATOM 3745 C C . LEU A 1 482 ? 23.263 -0.313 -34.706 1.00 78.00 482 LEU A C 1
ATOM 3747 O O . LEU A 1 482 ? 23.517 -0.216 -35.907 1.00 78.00 482 LEU A O 1
ATOM 3751 N N . ASN A 1 483 ? 24.205 -0.134 -33.772 1.00 80.81 483 ASN A N 1
ATOM 3752 C CA . ASN A 1 483 ? 25.610 0.166 -34.076 1.00 80.81 483 ASN A CA 1
ATOM 3753 C C . ASN A 1 483 ? 26.288 -0.952 -34.887 1.00 80.81 483 ASN A C 1
ATOM 3755 O O . ASN A 1 483 ? 26.995 -0.671 -35.857 1.00 80.81 483 ASN A O 1
ATOM 3759 N N . ALA A 1 484 ? 26.072 -2.220 -34.523 1.00 82.56 484 ALA A N 1
ATOM 3760 C CA . ALA A 1 484 ? 26.643 -3.366 -35.226 1.00 82.56 484 ALA A CA 1
ATOM 3761 C C . ALA A 1 484 ? 26.109 -3.491 -36.662 1.00 82.56 484 ALA A C 1
ATOM 3763 O O . ALA A 1 484 ? 26.875 -3.793 -37.579 1.00 82.56 484 ALA A O 1
ATOM 3764 N N . ARG A 1 485 ? 24.815 -3.218 -36.880 1.00 77.56 485 ARG A N 1
ATOM 3765 C CA . ARG A 1 485 ? 24.203 -3.188 -38.218 1.00 77.56 485 ARG A CA 1
ATOM 3766 C C . ARG A 1 485 ? 24.703 -2.028 -39.064 1.00 77.56 485 ARG A C 1
ATOM 3768 O O . ARG A 1 485 ? 25.038 -2.265 -40.219 1.00 77.56 485 ARG A O 1
ATOM 3775 N N . ILE A 1 486 ? 24.801 -0.819 -38.501 1.00 78.81 486 ILE A N 1
ATOM 3776 C CA . ILE A 1 486 ? 25.368 0.340 -39.209 1.00 78.81 486 ILE A CA 1
ATOM 3777 C C . ILE A 1 486 ? 26.785 0.006 -39.686 1.00 78.81 486 ILE A C 1
ATOM 3779 O O . ILE A 1 486 ? 27.067 0.161 -40.872 1.00 78.81 486 ILE A O 1
ATOM 3783 N N . ARG A 1 487 ? 27.638 -0.534 -38.800 1.00 80.69 487 ARG A N 1
ATOM 3784 C CA . ARG A 1 487 ? 29.002 -0.958 -39.159 1.00 80.69 487 ARG A CA 1
ATOM 3785 C C . ARG A 1 487 ? 29.009 -1.989 -40.285 1.00 80.69 487 ARG A C 1
ATOM 3787 O O . ARG A 1 487 ? 29.629 -1.716 -41.300 1.00 80.69 487 ARG A O 1
ATOM 3794 N N . ARG A 1 488 ? 28.247 -3.090 -40.181 1.00 86.25 488 ARG A N 1
ATOM 3795 C CA . ARG A 1 488 ? 28.164 -4.076 -41.278 1.00 86.25 488 ARG A CA 1
ATOM 3796 C C . ARG A 1 488 ? 27.715 -3.457 -42.595 1.00 86.25 488 ARG A C 1
ATOM 3798 O O . ARG A 1 488 ? 28.358 -3.703 -43.600 1.00 86.25 488 ARG A O 1
ATOM 3805 N N . SER A 1 489 ? 26.668 -2.631 -42.591 1.00 79.69 489 SER A N 1
ATOM 3806 C CA . SER A 1 489 ? 26.175 -2.007 -43.826 1.00 79.69 489 SER A CA 1
ATOM 3807 C C . SER A 1 489 ? 27.193 -1.050 -44.456 1.00 79.69 489 SER A C 1
ATOM 3809 O O . SER A 1 489 ? 27.262 -0.940 -45.675 1.00 79.69 489 SER A O 1
ATOM 3811 N N . PHE A 1 490 ? 28.019 -0.392 -43.635 1.00 81.00 490 PHE A N 1
ATOM 3812 C CA . PHE A 1 490 ? 29.122 0.442 -44.103 1.00 81.00 490 PHE A CA 1
ATOM 3813 C C . PHE A 1 490 ? 30.286 -0.405 -44.636 1.00 81.00 490 PHE A C 1
ATOM 3815 O O . PHE A 1 490 ? 30.805 -0.116 -45.712 1.00 81.00 490 PHE A O 1
ATOM 3822 N N . ASP A 1 491 ? 30.660 -1.473 -43.927 1.00 84.19 491 ASP A N 1
ATOM 3823 C CA . ASP A 1 491 ? 31.718 -2.399 -44.337 1.00 84.19 491 ASP A CA 1
ATOM 3824 C C . ASP A 1 491 ? 31.348 -3.109 -45.654 1.00 84.19 491 ASP A C 1
ATOM 3826 O O . ASP A 1 491 ? 32.163 -3.145 -46.574 1.00 84.19 491 ASP A O 1
ATOM 3830 N N . GLU A 1 492 ? 30.111 -3.599 -45.786 1.00 81.88 492 GLU A N 1
ATOM 3831 C CA . GLU A 1 492 ? 29.555 -4.217 -47.000 1.00 81.88 492 GLU A CA 1
ATOM 3832 C C . GLU A 1 492 ? 29.549 -3.226 -48.176 1.00 81.88 492 GLU A C 1
ATOM 3834 O O . GLU A 1 492 ? 30.127 -3.521 -49.222 1.00 81.88 492 GLU A O 1
ATOM 3839 N N . ALA A 1 493 ? 29.012 -2.013 -47.986 1.00 75.00 493 ALA A N 1
ATOM 3840 C CA . ALA A 1 493 ? 29.035 -0.972 -49.017 1.00 75.00 493 ALA A CA 1
ATOM 3841 C C . ALA A 1 493 ? 30.466 -0.557 -49.411 1.00 75.00 493 ALA A C 1
ATOM 3843 O O . ALA A 1 493 ? 30.720 -0.261 -50.579 1.00 75.00 493 ALA A O 1
ATOM 3844 N N . SER A 1 494 ? 31.418 -0.563 -48.469 1.00 71.31 494 SER A N 1
ATOM 3845 C CA . SER A 1 494 ? 32.830 -0.284 -48.760 1.00 71.31 494 SER A CA 1
ATOM 3846 C C . SER A 1 494 ? 33.491 -1.404 -49.571 1.00 71.31 494 SER A C 1
ATOM 3848 O O . SER A 1 494 ? 34.245 -1.117 -50.498 1.00 71.31 494 SER A O 1
ATOM 3850 N N . GLN A 1 495 ? 33.177 -2.671 -49.281 1.00 77.75 495 GLN A N 1
ATOM 3851 C CA . GLN A 1 495 ? 33.714 -3.822 -50.010 1.00 77.75 495 GLN A CA 1
ATOM 3852 C C . GLN A 1 495 ? 33.160 -3.900 -51.433 1.00 77.75 495 GLN A C 1
ATOM 3854 O O . GLN A 1 495 ? 33.922 -4.164 -52.361 1.00 77.75 495 GLN A O 1
ATOM 3859 N N . ASP A 1 496 ? 31.869 -3.628 -51.623 1.00 75.06 496 ASP A N 1
ATOM 3860 C CA . ASP A 1 496 ? 31.274 -3.585 -52.960 1.00 75.06 496 ASP A CA 1
ATOM 3861 C C . ASP A 1 496 ? 31.762 -2.367 -53.762 1.00 75.06 496 ASP A C 1
ATOM 3863 O O . ASP A 1 496 ? 32.002 -2.488 -54.962 1.00 75.06 496 ASP A O 1
ATOM 3867 N N . ALA A 1 497 ? 32.014 -1.221 -53.117 1.00 69.06 497 ALA A N 1
ATOM 3868 C CA . ALA A 1 497 ? 32.661 -0.082 -53.770 1.00 69.06 497 ALA A CA 1
ATOM 3869 C C . ALA A 1 497 ? 34.102 -0.395 -54.215 1.00 69.06 497 ALA A C 1
ATOM 3871 O O . ALA A 1 497 ? 34.481 -0.004 -55.314 1.00 69.06 497 ALA A O 1
ATOM 3872 N N . VAL A 1 498 ? 34.891 -1.117 -53.406 1.00 73.06 498 VAL A N 1
ATOM 3873 C CA . VAL A 1 498 ? 36.249 -1.556 -53.787 1.00 73.06 498 VAL A CA 1
ATOM 3874 C C . VAL A 1 498 ? 36.204 -2.559 -54.941 1.00 73.06 498 VAL A C 1
ATOM 3876 O O . VAL A 1 498 ? 36.922 -2.378 -55.917 1.00 73.06 498 VAL A O 1
ATOM 3879 N N . ARG A 1 499 ? 35.315 -3.564 -54.893 1.00 71.88 499 ARG A N 1
ATOM 3880 C CA . ARG A 1 499 ? 35.151 -4.538 -55.991 1.00 71.88 499 ARG A CA 1
ATOM 3881 C C . ARG A 1 499 ? 34.815 -3.870 -57.323 1.00 71.88 499 ARG A C 1
ATOM 3883 O O . ARG A 1 499 ? 35.429 -4.200 -58.326 1.00 71.88 499 ARG A O 1
ATOM 3890 N N . ASN A 1 500 ? 33.899 -2.902 -57.315 1.00 67.62 500 ASN A N 1
ATOM 3891 C CA . ASN A 1 500 ? 33.506 -2.151 -58.513 1.00 67.62 500 ASN A CA 1
ATOM 3892 C C . ASN A 1 500 ? 34.585 -1.163 -59.013 1.00 67.62 500 ASN A C 1
ATOM 3894 O O . ASN A 1 500 ? 34.358 -0.490 -60.015 1.00 67.62 500 ASN A O 1
ATOM 3898 N N . PHE A 1 501 ? 35.713 -1.023 -58.306 1.00 63.34 501 PHE A N 1
ATOM 3899 C CA . PHE A 1 501 ? 36.876 -0.226 -58.720 1.00 63.34 501 PHE A CA 1
ATOM 3900 C C . PHE A 1 501 ? 38.040 -1.081 -59.256 1.00 63.34 501 PHE A C 1
ATOM 3902 O O . PHE A 1 501 ? 38.933 -0.524 -59.896 1.00 63.34 501 PHE A O 1
ATOM 3909 N N . ASP A 1 502 ? 38.036 -2.393 -58.988 1.00 56.38 502 ASP A N 1
ATOM 3910 C CA . ASP A 1 502 ? 39.033 -3.363 -59.470 1.00 56.38 502 ASP A CA 1
ATOM 3911 C C . ASP A 1 502 ? 38.600 -4.080 -60.779 1.00 56.38 502 ASP A C 1
ATOM 3913 O O . ASP A 1 502 ? 39.415 -4.791 -61.376 1.00 56.38 502 ASP A O 1
ATOM 3917 N N . GLU A 1 503 ? 37.346 -3.893 -61.229 1.00 45.66 503 GLU A N 1
ATOM 3918 C CA . GLU A 1 503 ? 36.809 -4.300 -62.552 1.00 45.66 503 GLU A CA 1
ATOM 3919 C C . GLU A 1 503 ? 36.853 -3.160 -63.594 1.00 45.66 503 GLU A C 1
ATOM 3921 O O . GLU A 1 503 ? 37.217 -3.460 -64.758 1.00 45.66 503 GLU A O 1
#

Sequence (503 aa):
VLKNMWVTLEIPHPETGQPPRQVRGRVAWIQRPRTVRQLFQVALELELPGNVWGIGFPPEDWGNFVVPASARSYVVKDEDVFAGLPERILDAPTSASEPELPPPAIGTDTLHVLPSPASTTDASLQLARQVARLIADAKQQISAAAREAAAQAVAVEHRAASEQWEQKFAAARSEFSDESGRAVARIQQESEERSRAVHIAAAKALQDELPKWLAPHLEQLTRDVTASISKVGAQQRAQHEEHVAGVTARVNQLCREAEEVARRIVAQSQEIERRIGEHASVASAVLETQARRQEEAFGAHHEQLNVTAGAAQQQLTDTARSAQEELEARLTEQADRARAQIEGLAESTLAQLKSGAAETTTQAVEGLRTQIQERLNSEVDERITSFRDSASAIAAETEQRLNSLHTSLYSGMRSELQEQTGRLEYAIERAAETVSHLDQFSSRLGTTQQLALEAFQSQLDDVLTLHRNELHRRSENLFDDLNARIRRSFDEASQDAVRNFDE

Secondary structure (DSSP, 8-state):
--TT-EEEEEE--SSTTSPPEEEEEEEEEEEPPSSTTSPPEEEEEESS---TT--SS--TTS-------------------------------------------------------------SSHHHHHHHHHHHHHHHHHHHHHHHHHHHHHHHHHHHHHHHHHHHHHHHHHHHHHHHHHHHHHHHHHHHHHHHHHHHHHHHHHHHHHHHHHHHHHHHHHHHHHHHHHHHHHHHHHHHHHHHHHHHHHHHHHHHHHHHHHHHHHHHHHHHHHHHHHHHHHHHHHHHHHHHHHHHHHHHHHHHHHHHHHHHHHHHHHHHHHHHHHHHHHHHHHHHHHHHHHHHHHHHHHHHHTTS--TTHHHHHHHHHHHHHHHHHHHHHHHHHHHHHHHHHHHHHHHHHHHHHHHHHHHHHHHHHHHHHHHHHHHHHHHHHHHHHHHHHHHHHHHHHHHHHHHHHHHHHHHHHHHHHHHHHHHHHHHHHHHHHHHHHHHHHHHHHHHHHH-

Foldseek 3Di:
DDAQDKDWDFADDPDPPDGTDIWIWGWHDWDDDPDPPDDIDTDTHTPAQADNVPDVDDPPRRDHDDDPPDPDDDDDDDDDDDDDDDDDDDDDDDDDDDDDDDDDDDDDDDDDDDDDDDDDDDDPPVVVVVVVVVVVVVVVVVVVVVVVVVVVVVVVVVVVVVVVVVVVVVVVVVVVVVVVVVVVVVVVVVVVVVVVVVVVVVVVVCVVVVCVVVVVLVVVVVVVVVVVVVVVVVVVVVVVVVVVVVVVVVVVVVVVVVVVVVVVVVVVVVVVVVVVVVVVVVVVVVVVVVVVVVVVVVVVLVVVVVVLVVVLVVVLVVVVVVVVVVVVVVVVVVVVVVVVVVVVVVVVVVVVVVVDDDPCNVVVVVVVVVVVVVVVVVVVVVVVVVVVVVSVVSVVVSVVVVVVSVVVVVVVVVVVVVVVVVVVVVVVVVVVVVVVVVVVVVVVVVVVVVVVVVVVVVVVVVVVVVVVVVVVVVVVVVVVVVVVVVVVSVVVVVVVVVVVVVD

pLDDT: mean 74.34, std 15.86, range [29.0, 94.75]

Radius of gyration: 86.36 Å; chains: 1; bounding box: 210×55×247 Å